Protein AF-A0A3B1IPW2-F1 (afdb_monomer_lite)

Foldseek 3Di:
DPPQFQPDPQSVVLVVCCVPPPFAEEEECLQCSVVVVVCVVCVVLPEAEDEPPDPCRLVVVLVCQQVLGEYEYEADALDDDPLCQCVLQVVWDDDPNFIWTDRPNDIGTGDPSYHYHYYHSDNDHDHDVVVVVSHPYGYPPQDLVSQLSVVLLVLCCQVPVPLSVVLVVLVVLLVVLVVLLVVLVVVLVVLVVVPPDDCVPPPVNVVSVVVSVVSNVVSVVVNVVSVVSNVVSVVVSVLLSVLSSLLSLLVLLQCLLCLLPVLSFAHPVLSSLLLSVLLVPFDDDPDSVVSSVRSSVSSVLSSLQQSLLFDPPSQQVLVLSVVSSVCSVVVVVVNDDLVVVVCLLPADPQPDDPDDDQCVPQDPPVNVNRDDRPVCNVCVPQVVVLVPDPCNLVDADPDPRNPDDDVSSPDDDDPSSNDRDDFDPPVLVVSDFLLAAEEEADDPPDDCVVVVQVVCVVVVLHDPLEAEDEDDPPCLVVLLVVLLVCQQVLGEYEYHPQVRVVVNQVVVVCCSVPVRDPVRGDRNYYYYDYDHDSVNSHRYGHPVVPPPQPDLLSQLVVVCCDPPNVPPVVLVPDPPNQQSVLVVLLVSADDPPVDDDDDDDDDDDDPLVVVLCCVLCVPCVVVDPDPVVSVVSSVLVPLSSDPCSSVDAFDAQFPPDPLHTRHRDDDVNVSSVSHDSHDQVRNNVDDNCVVVVVVVVSSSVSSVSSVSSDDVVSVPVDPPPPPCVVVVSVVVVD

Sequence (734 aa):
ADRWLPVDSFSTDNGLIVSNSRRWPLIIDPQGQANKWIKNMEKANKLSVIKLSNSNYVRTLENAIQFGTPVLLENVGEELDAVLEPVLLKQTFKQQGVEYMKLGENIIEYSKDFRFYMTTGLRNPHYLPEVAVKVCLLNFMITPLGLQDQLLGIVAAKEKPELEEKKNQLILESAANNKQLKEIEDKILEVLSSSQGNILEDETAIKVLSSSKVLSEEISEKQKVASLTEQEIDETRMGYRPVAEHSSILFFCISDLANIEPMYQYSLTWFINLYLQSIAQSPPSDHLPTRISSVLQHFTVSVYRNVCRSLFEKENKAAVLRCSMHRRHHAGKGQVNDLVWRFLLTGGVALENPHPNPAPEWLSDKAWAEGLFEHVQQSVSQWKEIYDSGRPHEEQFPGRWSSLVGMERMVNMGRTYIEPPTFDLTGSYRDSSCCSPLVFILSSGSDPTAGLLKFADDLGMGGGRTQTISLGQGQGPIAARMIETALRDGTWVVLQNCHLATSWMPTLEKICEETITPENTHPDFSYPSDRFPVRILAERSEDDERSRPKGLRANLRARTLSDPISDPAFCALASQREAWQKLCSELWLPPRPSFQERIFVFEGFFPQFGLFSHVGECNYGGRVTDDKDRRLRISLLSTFYCQELIQQHQYRVCEGGDTYYIPPHGPYVEYIRSLPITAEPGVYGLHSNADITKDNQETNQLLGWSIAHLTQADRGRGQVTSGKQGQVCSRFIG

Organism: Astyanax mexicanus (NCBI:txid7994)

Radius of gyration: 34.81 Å; chains: 1; bounding box: 84×67×124 Å

Secondary structure (DSSP, 8-state):
--SSS-SSHHHHHHHHHHHH-SSPEEEE-TTSHHHHHHHHHTGGGTPEEEETT-TTHHHHHHHHHHHT--EEEES--S---GGGHHHHTT-EEEETTEEEEEETTEEEE--TT--EEEEE--SS----HHHHHHSEEEE-PPPHHHHHHHHHHHHHHHH-HHHHHHHHHHHHHHHHHHHHHHHHHHHHHHHHHH--S-TTS-HHHHHHHHHHHHHHHHHHHHHHHHHHHHHHHHHHHHTTHHHHHHHHHHHHHHHGGGGT-TT----HHHHHHHHHHHHHHSPP-SSHHHHHHHHHHHHHHHHHHHHHTT-SSHHHHHHHHHHHHHHHHHHTTT-S-HHHHHHHHH----SS-SS--S-TTTS-HHHHHTS-HHHHHH-HHHHHHHHS-S-TTTSPPSGGGGG--BGGGTB-S-GGGTSPPPP-HHHHHHH--TTS-BB--PPTT---HHHHHHHHHHTT--GGGEEEEE--TT-HHHHHHHHHHHHHHT-EEEEE-GGG-TTTHHHHHHHHHHT--TTTS-TT---B-SS--TTTTTSB---GGGS--SSHHHHHHHHHTSTTTT-TTGGGS-SSHHHHHHHHHHTTSPP-TT---------S---HHHHHHIIIIIITGGG---HHHHHHHHHHHHHHSSHHHHHSTT-BSSTT-TTSB--SSS-HHHHHHHS-SSPPGGGGT--THHHHHHHHHHHHHHHHHHHHHS-HHHHHS----TTSSHHHHHHT--

pLDDT: mean 71.58, std 15.56, range [22.34, 92.81]

InterPro domains:
  IPR004273 Dynein heavy chain, D6 P-loop domain [PF03028] (434-538)
  IPR026983 Dynein heavy chain [PTHR22878] (5-583)
  IPR027417 P-loop containing nucleoside triphosphate hydrolase [G3DSA:3.40.50.300] (2-160)
  IPR027417 P-loop containing nucleoside triphosphate hydrolase [G3DSA:3.40.50.300] (422-541)
  IPR035706 Dynein heavy chain, ATP-binding dynein motor region [PF12781] (5-219)
  IPR041658 Dynein heavy chain, AAA lid domain [PF18198] (614-690)
  IPR042219 Dynein heavy chain, AAA lid domain superfamily [G3DSA:1.10.8.720] (610-687)

Structure (mmCIF, N/CA/C/O backbone):
data_AF-A0A3B1IPW2-F1
#
_entry.id   AF-A0A3B1IPW2-F1
#
loop_
_atom_site.group_PDB
_atom_site.id
_atom_site.type_symbol
_atom_site.label_atom_id
_atom_site.label_alt_id
_atom_site.label_comp_id
_atom_site.label_asym_id
_atom_site.label_entity_id
_atom_site.label_seq_id
_atom_site.pdbx_PDB_ins_code
_atom_site.Cartn_x
_atom_site.Cartn_y
_atom_site.Cartn_z
_atom_site.occupancy
_atom_site.B_iso_or_equiv
_atom_site.auth_seq_id
_atom_site.auth_comp_id
_atom_site.auth_asym_id
_atom_site.auth_atom_id
_atom_site.pdbx_PDB_model_num
ATOM 1 N N . ALA A 1 1 ? -16.990 -3.420 20.161 1.00 29.50 1 ALA A N 1
ATOM 2 C CA . ALA A 1 1 ? -16.738 -2.358 19.162 1.00 29.50 1 ALA A CA 1
ATOM 3 C C . ALA A 1 1 ? -15.513 -2.694 18.293 1.00 29.50 1 ALA A C 1
ATOM 5 O O . ALA A 1 1 ? -15.014 -1.841 17.567 1.00 29.50 1 ALA A O 1
ATOM 6 N N . ASP A 1 2 ? -15.084 -3.964 18.288 1.00 36.06 2 ASP A N 1
ATOM 7 C CA . ASP A 1 2 ? -13.674 -4.335 18.080 1.00 36.06 2 ASP A CA 1
ATOM 8 C C . ASP A 1 2 ? -13.400 -5.037 16.746 1.00 36.06 2 ASP A C 1
ATOM 10 O O . ASP A 1 2 ? -12.316 -5.551 16.520 1.00 36.06 2 ASP A O 1
ATOM 14 N N . ARG A 1 3 ? -14.376 -5.084 15.832 1.00 48.78 3 ARG A N 1
ATOM 15 C CA . ARG A 1 3 ? -14.253 -5.891 14.603 1.00 48.78 3 ARG A CA 1
ATOM 16 C C . ARG A 1 3 ? -13.397 -5.262 13.494 1.00 48.78 3 ARG A C 1
ATOM 18 O O . ARG A 1 3 ? -13.213 -5.906 12.468 1.00 48.78 3 ARG A O 1
ATOM 25 N N . TRP A 1 4 ? -12.912 -4.027 13.652 1.00 52.84 4 TRP A N 1
ATOM 26 C CA . TRP A 1 4 ? -12.312 -3.273 12.536 1.00 52.84 4 TRP A CA 1
ATOM 27 C C . TRP A 1 4 ? -10.979 -2.578 12.836 1.00 52.84 4 TRP A C 1
ATOM 29 O O . TRP A 1 4 ? -10.364 -2.073 11.900 1.00 52.84 4 TRP A O 1
ATOM 39 N N . LEU A 1 5 ? -10.528 -2.555 14.094 1.00 64.19 5 LEU A N 1
ATOM 40 C CA . LEU A 1 5 ? -9.156 -2.169 14.435 1.00 64.19 5 LEU A CA 1
ATOM 41 C C . LEU A 1 5 ? -8.313 -3.439 14.588 1.00 64.19 5 LEU A C 1
ATOM 43 O O . LEU A 1 5 ? -8.828 -4.434 15.104 1.00 64.19 5 LEU A O 1
ATOM 47 N N . PRO A 1 6 ? -7.043 -3.439 14.155 1.00 61.53 6 PRO A N 1
ATOM 48 C CA . PRO A 1 6 ? -6.152 -4.534 14.491 1.00 61.53 6 PRO A CA 1
ATOM 49 C C . PRO A 1 6 ? -5.961 -4.602 16.016 1.00 61.53 6 PRO A C 1
ATOM 51 O O . PRO A 1 6 ? -6.016 -3.592 16.715 1.00 61.53 6 PRO A O 1
ATOM 54 N N . VAL A 1 7 ? -5.786 -5.820 16.534 1.00 65.38 7 VAL A N 1
ATOM 55 C CA . VAL A 1 7 ? -5.728 -6.113 17.983 1.00 65.38 7 VAL A CA 1
ATOM 56 C C . VAL A 1 7 ? -4.356 -5.760 18.581 1.00 65.38 7 VAL A C 1
ATOM 58 O O . VAL A 1 7 ? -4.021 -6.158 19.693 1.00 65.38 7 VAL A O 1
ATOM 61 N N . ASP A 1 8 ? -3.515 -5.035 17.845 1.00 69.88 8 ASP A N 1
ATOM 62 C CA . ASP A 1 8 ? -2.208 -4.638 18.340 1.00 69.88 8 ASP A CA 1
ATOM 63 C C . ASP A 1 8 ? -2.336 -3.572 19.435 1.00 69.88 8 ASP A C 1
ATOM 65 O O . ASP A 1 8 ? -3.273 -2.764 19.466 1.00 69.88 8 ASP A O 1
ATOM 69 N N . SER A 1 9 ? -1.364 -3.561 20.349 1.00 74.00 9 SER A N 1
ATOM 70 C CA . SER A 1 9 ? -1.347 -2.619 21.470 1.00 74.00 9 SER A CA 1
ATOM 71 C C . SER A 1 9 ? -1.377 -1.168 20.989 1.00 74.00 9 SER A C 1
ATOM 73 O O . SER A 1 9 ? -2.071 -0.345 21.570 1.00 74.00 9 SER A O 1
ATOM 75 N N . PHE A 1 10 ? -0.693 -0.867 19.882 1.00 80.00 10 PHE A N 1
ATOM 76 C CA . PHE A 1 10 ? -0.613 0.482 19.330 1.00 80.00 10 PHE A CA 1
ATOM 77 C C . PHE A 1 10 ? -1.960 0.965 18.769 1.00 80.00 10 PHE A C 1
ATOM 79 O O . PHE A 1 10 ? -2.391 2.073 19.086 1.00 80.00 10 PHE A O 1
ATOM 86 N N . SER A 1 11 ? -2.676 0.137 18.002 1.00 79.38 11 SER A N 1
ATOM 87 C CA . SER A 1 11 ? -4.039 0.464 17.552 1.00 79.38 11 SER A CA 1
ATOM 88 C C . SER A 1 11 ? -5.039 0.561 18.705 1.00 79.38 11 SER A C 1
ATOM 90 O O . SER A 1 11 ? -5.924 1.420 18.676 1.00 79.38 11 SER A O 1
ATOM 92 N N . THR A 1 12 ? -4.885 -0.273 19.736 1.00 81.31 12 THR A N 1
ATOM 93 C CA . THR A 1 12 ? -5.729 -0.236 20.941 1.00 81.31 12 THR A CA 1
ATOM 94 C C . THR A 1 12 ? -5.516 1.062 21.723 1.00 81.31 12 THR A C 1
ATOM 96 O O . THR A 1 12 ? -6.486 1.743 22.063 1.00 81.31 12 THR A O 1
ATOM 99 N N . ASP A 1 13 ? -4.259 1.460 21.933 1.00 85.56 13 ASP A N 1
ATOM 100 C CA . ASP A 1 13 ? -3.891 2.727 22.571 1.00 85.56 13 ASP A CA 1
ATOM 101 C C . ASP A 1 13 ? -4.429 3.917 21.772 1.00 85.56 13 ASP A C 1
ATOM 103 O O . ASP A 1 13 ? -5.046 4.828 22.328 1.00 85.56 13 ASP A O 1
ATOM 107 N N . ASN A 1 14 ? -4.276 3.885 20.447 1.00 86.88 14 ASN A N 1
ATOM 108 C CA . ASN A 1 14 ? -4.822 4.905 19.563 1.00 86.88 14 ASN A CA 1
ATOM 109 C C . ASN A 1 14 ? -6.354 4.998 19.666 1.00 86.88 14 ASN A C 1
ATOM 111 O O . ASN A 1 14 ? -6.894 6.101 19.770 1.00 86.88 14 ASN A O 1
ATOM 115 N N . GLY A 1 15 ? -7.064 3.865 19.692 1.00 85.06 15 GLY A N 1
ATOM 116 C CA . GLY A 1 15 ? -8.517 3.822 19.888 1.00 85.06 15 GLY A CA 1
ATOM 117 C C . GLY A 1 15 ? -8.954 4.385 21.246 1.00 85.06 15 GLY A C 1
ATOM 118 O O . GLY A 1 15 ? -9.951 5.112 21.338 1.00 85.06 15 GLY A O 1
ATOM 119 N N . LEU A 1 16 ? -8.170 4.126 22.296 1.00 86.00 16 LEU A N 1
ATOM 120 C CA . LEU A 1 16 ? -8.394 4.673 23.632 1.00 86.00 16 LEU A CA 1
ATOM 121 C C . LEU A 1 16 ? -8.182 6.191 23.667 1.00 86.00 16 LEU A C 1
ATOM 123 O O . LEU A 1 16 ? -8.978 6.903 24.287 1.00 86.00 16 LEU A O 1
ATOM 127 N N . ILE A 1 17 ? -7.164 6.705 22.969 1.00 89.31 17 ILE A N 1
ATOM 128 C CA . ILE A 1 17 ? -6.940 8.150 22.860 1.00 89.31 17 ILE A CA 1
ATOM 129 C C . ILE A 1 17 ? -8.082 8.804 22.081 1.00 89.31 17 ILE A C 1
ATOM 131 O O . ILE A 1 17 ? -8.618 9.798 22.558 1.00 89.31 17 ILE A O 1
ATOM 135 N N . VAL A 1 18 ? -8.522 8.234 20.953 1.00 88.31 18 VAL A N 1
ATOM 136 C CA . VAL A 1 18 ? -9.668 8.757 20.179 1.00 88.31 18 VAL A CA 1
ATOM 137 C C . VAL A 1 18 ? -10.939 8.852 21.032 1.00 88.31 18 VAL A C 1
ATOM 139 O O . VAL A 1 18 ? -11.710 9.797 20.883 1.00 88.31 18 VAL A O 1
ATOM 142 N N . SER A 1 19 ? -11.152 7.896 21.939 1.00 84.88 19 SER A N 1
ATOM 143 C CA . SER A 1 19 ? -12.352 7.848 22.784 1.00 84.88 19 SER A CA 1
ATOM 144 C C . SER A 1 19 ? -12.306 8.822 23.967 1.00 84.88 19 SER A C 1
ATOM 146 O O . SER A 1 19 ? -13.344 9.337 24.376 1.00 84.88 19 SER A O 1
ATOM 148 N N . ASN A 1 20 ? -11.114 9.085 24.516 1.00 86.62 20 ASN A N 1
ATOM 149 C CA . ASN A 1 20 ? -10.938 9.850 25.756 1.00 86.62 20 ASN A CA 1
ATOM 150 C C . ASN A 1 20 ? -10.278 11.229 25.562 1.00 86.62 20 ASN A C 1
ATOM 152 O O . ASN A 1 20 ? -10.099 11.973 26.534 1.00 86.62 20 ASN A O 1
ATOM 156 N N . SER A 1 21 ? -9.875 11.601 24.343 1.00 86.50 21 SER A N 1
ATOM 157 C CA . SER A 1 21 ? -9.140 12.843 24.105 1.00 86.50 21 SER A CA 1
ATOM 158 C C . SER A 1 21 ? -10.008 14.084 24.327 1.00 86.50 21 SER A C 1
ATOM 160 O O . SER A 1 21 ? -11.105 14.235 23.793 1.00 86.50 21 SER A O 1
ATOM 162 N N . ARG A 1 22 ? -9.472 15.055 25.079 1.00 84.56 22 ARG A N 1
ATOM 163 C CA . ARG A 1 22 ? -10.125 16.365 25.267 1.00 84.56 22 ARG A CA 1
ATOM 164 C C . ARG A 1 22 ? -10.113 17.210 23.993 1.00 84.56 22 ARG A C 1
ATOM 166 O O . ARG A 1 22 ? -11.077 17.927 23.726 1.00 84.56 22 ARG A O 1
ATOM 173 N N . ARG A 1 23 ? -9.010 17.140 23.242 1.00 89.94 23 ARG A N 1
ATOM 174 C CA . ARG A 1 23 ? -8.834 17.767 21.923 1.00 89.94 23 ARG A CA 1
ATOM 175 C C . ARG A 1 23 ? -9.335 16.822 20.837 1.00 89.94 23 ARG A C 1
ATOM 177 O O . ARG A 1 23 ? -9.311 15.607 21.030 1.00 89.94 23 ARG A O 1
ATOM 184 N N . TRP A 1 24 ? -9.760 17.377 19.708 1.00 92.06 24 TRP A N 1
ATOM 185 C CA . TRP A 1 24 ? -10.218 16.572 18.580 1.00 92.06 24 TRP A CA 1
ATOM 186 C C . TRP A 1 24 ? -9.045 15.827 17.927 1.00 92.06 24 TRP A C 1
ATOM 188 O O . TRP A 1 24 ? -7.995 16.446 17.706 1.00 92.06 24 TRP A O 1
ATOM 198 N N . PRO A 1 25 ? -9.184 14.520 17.647 1.00 92.81 25 PRO A N 1
ATOM 199 C CA . PRO A 1 25 ? -8.123 13.733 17.041 1.00 92.81 25 PRO A CA 1
ATOM 200 C C . PRO A 1 25 ? -7.978 14.052 15.546 1.00 92.81 25 PRO A C 1
ATOM 202 O O . PRO A 1 25 ? -8.948 13.985 14.788 1.00 92.81 25 PRO A O 1
ATOM 205 N N . LEU A 1 26 ? -6.751 14.374 15.129 1.00 92.00 26 LEU A N 1
ATOM 206 C CA . LEU A 1 26 ? -6.331 14.407 13.730 1.00 92.00 26 LEU A CA 1
ATOM 207 C C . LEU A 1 26 ? -5.529 13.139 13.447 1.00 92.00 26 LEU A C 1
ATOM 209 O O . LEU A 1 26 ? -4.415 12.968 13.943 1.00 92.00 26 LEU A O 1
ATOM 213 N N . ILE A 1 27 ? -6.133 12.245 12.674 1.00 91.94 27 ILE A N 1
ATOM 214 C CA . ILE A 1 27 ? -5.649 10.892 12.444 1.00 91.94 27 ILE A CA 1
ATOM 215 C C . ILE A 1 27 ? -4.881 10.829 11.124 1.00 91.94 27 ILE A C 1
ATOM 217 O O . ILE A 1 27 ? -5.433 11.090 10.055 1.00 91.94 27 ILE A O 1
ATOM 221 N N . ILE A 1 28 ? -3.609 10.452 11.208 1.00 90.00 28 ILE A N 1
ATOM 222 C CA . ILE A 1 28 ? -2.740 10.186 10.063 1.00 90.00 28 ILE A CA 1
ATOM 223 C C . ILE A 1 28 ? -2.956 8.733 9.641 1.00 90.00 28 ILE A C 1
ATOM 225 O O . ILE A 1 28 ? -2.460 7.818 10.296 1.00 90.00 28 ILE A O 1
ATOM 229 N N . ASP A 1 29 ? -3.727 8.528 8.574 1.00 85.81 29 ASP A N 1
ATOM 230 C CA . ASP A 1 29 ? -4.171 7.214 8.099 1.00 85.81 29 ASP A CA 1
ATOM 231 C C . ASP A 1 29 ? -4.036 7.114 6.567 1.00 85.81 29 ASP A C 1
ATOM 233 O O . ASP A 1 29 ? -5.007 7.293 5.821 1.00 85.81 29 ASP A O 1
ATOM 237 N N . PRO A 1 30 ? -2.822 6.823 6.065 1.00 78.44 30 PRO A N 1
ATOM 238 C CA . PRO A 1 30 ? -2.589 6.702 4.631 1.00 78.44 30 PRO A CA 1
ATOM 239 C C . PRO A 1 30 ? -3.281 5.478 4.009 1.00 78.44 30 PRO A C 1
ATOM 241 O O . PRO A 1 30 ? -3.506 5.460 2.801 1.00 78.44 30 PRO A O 1
ATOM 244 N N . GLN A 1 31 ? -3.634 4.458 4.802 1.00 75.62 31 GLN A N 1
ATOM 245 C CA . GLN A 1 31 ? -4.284 3.229 4.329 1.00 75.62 31 GLN A CA 1
ATOM 246 C C . GLN A 1 31 ? -5.821 3.260 4.423 1.00 75.62 31 GLN A C 1
ATOM 248 O O . GLN A 1 31 ? -6.478 2.366 3.886 1.00 75.62 31 GLN A O 1
ATOM 253 N N . GLY A 1 32 ? -6.405 4.265 5.079 1.00 77.81 32 GLY A N 1
ATOM 254 C CA . GLY A 1 32 ? -7.853 4.417 5.240 1.00 77.81 32 GLY A CA 1
ATOM 255 C C . GLY A 1 32 ? -8.493 3.431 6.229 1.00 77.81 32 GLY A C 1
ATOM 256 O O . GLY A 1 32 ? -9.708 3.218 6.169 1.00 77.81 32 GLY A O 1
ATOM 257 N N . GLN A 1 33 ? -7.713 2.788 7.106 1.00 79.88 33 GLN A N 1
ATOM 258 C CA . GLN A 1 33 ? -8.245 1.849 8.100 1.00 79.88 33 GLN A CA 1
ATOM 259 C C . GLN A 1 33 ? -9.041 2.562 9.197 1.00 79.88 33 GLN A C 1
ATOM 261 O O . GLN A 1 33 ? -10.174 2.175 9.491 1.00 79.88 33 GLN A O 1
ATOM 266 N N . ALA A 1 34 ? -8.475 3.622 9.775 1.00 82.81 34 ALA A N 1
ATOM 267 C CA . ALA A 1 34 ? -9.118 4.408 10.820 1.00 82.81 34 ALA A CA 1
ATOM 268 C C . ALA A 1 34 ? -10.379 5.096 10.287 1.00 82.81 34 ALA A C 1
ATOM 270 O O . ALA A 1 34 ? -11.398 5.144 10.973 1.00 82.81 34 ALA A O 1
ATOM 271 N N . ASN A 1 35 ? -10.346 5.553 9.033 1.00 83.88 35 ASN A N 1
ATOM 272 C CA . ASN A 1 35 ? -11.519 6.109 8.363 1.00 83.88 35 ASN A CA 1
ATOM 273 C C . ASN A 1 35 ? -12.682 5.094 8.300 1.00 83.88 35 ASN A C 1
ATOM 275 O O . ASN A 1 35 ? -13.799 5.400 8.724 1.00 83.88 35 ASN A O 1
ATOM 279 N N . LYS A 1 36 ? -12.412 3.858 7.850 1.00 82.25 36 LYS A N 1
ATOM 280 C CA . LYS A 1 36 ? -13.408 2.769 7.825 1.00 82.25 36 LYS A CA 1
ATOM 281 C C . LYS A 1 36 ? -13.903 2.414 9.227 1.00 82.25 36 LYS A C 1
ATOM 283 O O . LYS A 1 36 ? -15.100 2.204 9.421 1.00 82.25 36 LYS A O 1
ATOM 288 N N . TRP A 1 37 ? -12.999 2.371 10.203 1.00 85.19 37 TRP A N 1
ATOM 289 C CA . TRP A 1 37 ? -13.345 2.091 11.593 1.00 85.19 37 TRP A CA 1
ATOM 290 C C . TRP A 1 37 ? -14.303 3.142 12.171 1.00 85.19 37 TRP A C 1
ATOM 292 O O . TRP A 1 37 ? -15.356 2.765 12.684 1.00 85.19 37 TRP A O 1
ATOM 302 N N . ILE A 1 38 ? -14.013 4.439 12.013 1.00 86.50 38 ILE A N 1
ATOM 303 C CA . ILE A 1 38 ? -14.865 5.531 12.518 1.00 86.50 38 ILE A CA 1
ATOM 304 C C . ILE A 1 38 ? -16.246 5.501 11.857 1.00 86.50 38 ILE A C 1
ATOM 306 O O . ILE A 1 38 ? -17.258 5.596 12.552 1.00 86.50 38 ILE A O 1
ATOM 310 N N . LYS A 1 39 ? -16.308 5.299 10.533 1.00 85.50 39 LYS A N 1
ATOM 311 C CA . LYS A 1 39 ? -17.579 5.164 9.797 1.00 85.50 39 LYS A CA 1
ATOM 312 C C . LYS A 1 39 ? -18.447 4.027 10.331 1.00 85.50 39 LYS A C 1
ATOM 314 O O . LYS A 1 39 ? -19.656 4.192 10.463 1.00 85.50 39 LYS A O 1
ATOM 319 N N . ASN A 1 40 ? -17.840 2.888 10.657 1.00 84.06 40 ASN A N 1
ATOM 320 C CA . ASN A 1 40 ? -18.560 1.734 11.191 1.00 84.06 40 ASN A CA 1
ATOM 321 C C . ASN A 1 40 ? -18.952 1.912 12.663 1.00 84.06 40 ASN A C 1
ATOM 323 O O . ASN A 1 40 ? -20.048 1.509 13.048 1.00 84.06 40 ASN A O 1
ATOM 327 N N . MET A 1 41 ? -18.082 2.521 13.472 1.00 83.75 41 MET A N 1
ATOM 328 C CA . MET A 1 41 ? -18.330 2.790 14.889 1.00 83.75 41 MET A CA 1
ATOM 329 C C . MET A 1 41 ? -19.501 3.762 15.080 1.00 83.75 41 MET A C 1
ATOM 331 O O . MET A 1 41 ? -20.401 3.496 15.870 1.00 83.75 41 MET A O 1
ATOM 335 N N . GLU A 1 42 ? -19.523 4.852 14.313 1.00 85.50 42 GLU A N 1
ATOM 336 C CA . GLU A 1 42 ? -20.522 5.924 14.422 1.00 85.50 42 GLU A CA 1
ATOM 337 C C . GLU A 1 42 ? -21.723 5.721 13.470 1.00 85.50 42 GLU A C 1
ATOM 339 O O . GLU A 1 42 ? -22.559 6.612 13.302 1.00 85.50 42 GLU A O 1
ATOM 344 N N . LYS A 1 43 ? -21.862 4.530 12.860 1.00 81.81 43 LYS A N 1
ATOM 345 C CA . LYS A 1 43 ? -22.958 4.209 11.924 1.00 81.81 43 LYS A CA 1
ATOM 346 C C . LYS A 1 43 ? -24.338 4.357 12.573 1.00 81.81 43 LYS A C 1
ATOM 348 O O . LYS A 1 43 ? -25.265 4.854 11.938 1.00 81.81 43 LYS A O 1
ATOM 353 N N . ALA A 1 44 ? -24.470 3.969 13.844 1.00 84.44 44 ALA A N 1
ATOM 354 C CA . ALA A 1 44 ? -25.712 4.113 14.610 1.00 84.44 44 ALA A CA 1
ATOM 355 C C . ALA A 1 44 ? -26.067 5.584 14.902 1.00 84.44 44 ALA A C 1
ATOM 357 O O . ALA A 1 44 ? -27.245 5.931 14.962 1.00 84.44 44 ALA A O 1
ATOM 358 N N . ASN A 1 45 ? -25.056 6.452 15.006 1.00 84.25 45 ASN A N 1
ATOM 359 C CA . ASN A 1 45 ? -25.195 7.867 15.353 1.00 84.25 45 ASN A CA 1
ATOM 360 C C . ASN A 1 45 ? -25.333 8.783 14.122 1.00 84.25 45 ASN A C 1
ATOM 362 O O . ASN A 1 45 ? -25.337 10.002 14.265 1.00 84.25 45 ASN A O 1
ATOM 366 N N . LYS A 1 46 ? -25.476 8.212 12.914 1.00 85.44 46 LYS A N 1
ATOM 367 C CA . LYS A 1 46 ? -25.630 8.933 11.634 1.00 85.44 46 LYS A CA 1
ATOM 368 C C . LYS A 1 46 ? -24.482 9.913 11.339 1.00 85.44 46 LYS A C 1
ATOM 370 O O . LYS A 1 46 ? -24.710 11.094 11.092 1.00 85.44 46 LYS A O 1
ATOM 375 N N . LEU A 1 47 ? -23.250 9.404 11.323 1.00 87.94 47 LEU A N 1
ATOM 376 C CA . LEU A 1 47 ? -22.044 10.166 10.977 1.00 87.94 47 LEU A CA 1
ATOM 377 C C . LEU A 1 47 ? -22.190 10.978 9.676 1.00 87.94 47 LEU A C 1
ATOM 379 O O . LEU A 1 47 ? -22.471 10.426 8.612 1.00 87.94 47 LEU A O 1
ATOM 383 N N . SER A 1 48 ? -21.914 12.280 9.756 1.00 87.12 48 SER A N 1
ATOM 384 C CA . SER A 1 48 ? -21.832 13.170 8.594 1.00 87.12 48 SER A CA 1
ATOM 385 C C . SER A 1 48 ? -20.394 13.246 8.075 1.00 87.12 48 SER A C 1
ATOM 387 O O . SER A 1 48 ? -19.488 13.672 8.790 1.00 87.12 48 SER A O 1
ATOM 389 N N . VAL A 1 49 ? -20.170 12.838 6.825 1.00 86.38 49 VAL A N 1
ATOM 390 C CA . VAL A 1 49 ? -18.844 12.866 6.184 1.00 86.38 49 VAL A CA 1
ATOM 391 C C . VAL A 1 49 ? -18.689 14.158 5.383 1.00 86.38 49 VAL A C 1
ATOM 393 O O . VAL A 1 49 ? -19.523 14.471 4.532 1.00 86.38 49 VAL A O 1
ATOM 396 N N . ILE A 1 50 ? -17.623 14.913 5.648 1.00 87.62 50 ILE A N 1
ATOM 397 C CA . ILE A 1 50 ? -17.320 16.183 4.983 1.00 87.62 50 ILE A CA 1
ATOM 398 C C . ILE A 1 50 ? -15.897 16.182 4.406 1.00 87.62 50 ILE A C 1
ATOM 400 O O . ILE A 1 50 ? -14.990 15.543 4.930 1.00 87.62 50 ILE A O 1
ATOM 404 N N . LYS A 1 51 ? -15.697 16.935 3.321 1.00 83.88 51 LYS A N 1
ATOM 405 C CA . LYS A 1 51 ? -14.403 17.177 2.661 1.00 83.88 51 LYS A CA 1
ATOM 406 C C . LYS A 1 51 ? -14.239 18.690 2.490 1.00 83.88 51 LYS A C 1
ATOM 408 O O . LYS A 1 51 ? -15.221 19.357 2.160 1.00 83.88 51 LYS A O 1
ATOM 413 N N . LEU A 1 52 ? -13.023 19.222 2.656 1.00 78.25 52 LEU A N 1
ATOM 414 C CA . LEU A 1 52 ? -12.741 20.665 2.497 1.00 78.25 52 LEU A CA 1
ATOM 415 C C . LEU A 1 52 ? -13.058 21.183 1.082 1.00 78.25 52 LEU A C 1
ATOM 417 O O . LEU A 1 52 ? -13.363 22.355 0.899 1.00 78.25 52 LEU A O 1
ATOM 421 N N . SER A 1 53 ? -13.051 20.304 0.076 1.00 75.12 53 SER A N 1
ATOM 422 C CA . SER A 1 53 ? -13.381 20.651 -1.312 1.00 75.12 53 SER A CA 1
ATOM 423 C C . SER A 1 53 ? -14.869 20.953 -1.548 1.00 75.12 53 SER A C 1
ATOM 425 O O . SER A 1 53 ? -15.220 21.521 -2.580 1.00 75.12 53 SER A O 1
ATOM 427 N N . ASN A 1 54 ? -15.767 20.547 -0.644 1.00 79.25 54 ASN A N 1
ATOM 428 C CA . ASN A 1 54 ? -17.210 20.696 -0.844 1.00 79.25 54 ASN A CA 1
ATOM 429 C C . ASN A 1 54 ? -17.682 22.076 -0.370 1.00 79.25 54 ASN A C 1
ATOM 431 O O . ASN A 1 54 ? -17.725 22.304 0.827 1.00 79.25 54 ASN A O 1
ATOM 435 N N . SER A 1 55 ? -18.192 22.947 -1.245 1.00 76.56 55 SER A N 1
ATOM 436 C CA . SER A 1 55 ? -18.662 24.301 -0.869 1.00 76.56 55 SER A CA 1
ATOM 437 C C . SER A 1 55 ? -19.710 24.355 0.261 1.00 76.56 55 SER A C 1
ATOM 439 O O . SER A 1 55 ? -19.867 25.382 0.912 1.00 76.56 55 SER A O 1
ATOM 441 N N . ASN A 1 56 ? -20.437 23.260 0.505 1.00 84.12 56 ASN A N 1
ATOM 442 C CA . ASN A 1 56 ? -21.496 23.167 1.515 1.00 84.12 56 ASN A CA 1
ATOM 443 C C . ASN A 1 56 ? -21.030 22.578 2.863 1.00 84.12 56 ASN A C 1
ATOM 445 O O . ASN A 1 56 ? -21.871 22.296 3.723 1.00 84.12 56 ASN A O 1
ATOM 449 N N . TYR A 1 57 ? -19.724 22.359 3.070 1.00 86.06 57 TYR A N 1
ATOM 450 C CA . TYR A 1 57 ? -19.241 21.709 4.294 1.00 86.06 57 TYR A CA 1
ATOM 451 C C . TYR A 1 57 ? -19.541 22.539 5.553 1.00 86.06 57 TYR A C 1
ATOM 453 O O . TYR A 1 57 ? -19.942 21.961 6.559 1.00 86.06 57 TYR A O 1
ATOM 461 N N . VAL A 1 58 ? -19.449 23.875 5.481 1.00 87.31 58 VAL A N 1
ATOM 462 C CA . VAL A 1 58 ? -19.736 24.773 6.618 1.00 87.31 58 VAL A CA 1
ATOM 463 C C . VAL A 1 58 ? -21.179 24.611 7.095 1.00 87.31 58 VAL A C 1
ATOM 465 O O . VAL A 1 58 ? -21.405 24.375 8.273 1.00 87.31 58 VAL A O 1
ATOM 468 N N . ARG A 1 59 ? -22.156 24.612 6.178 1.00 88.00 59 ARG A N 1
ATOM 469 C CA . ARG A 1 59 ? -23.578 24.403 6.519 1.00 88.00 59 ARG A CA 1
ATOM 470 C C . ARG A 1 59 ? -23.844 23.029 7.129 1.00 88.00 59 ARG A C 1
ATOM 472 O O . ARG A 1 59 ? -24.670 22.879 8.022 1.00 88.00 59 ARG A O 1
ATOM 479 N N . THR A 1 60 ? -23.156 22.007 6.624 1.00 87.62 60 THR A N 1
ATOM 480 C CA . THR A 1 60 ? -23.281 20.641 7.154 1.00 87.62 60 THR A CA 1
ATOM 481 C C . THR A 1 60 ? -22.720 20.567 8.574 1.00 87.62 60 THR A C 1
ATOM 483 O O . THR A 1 60 ? -23.320 19.934 9.438 1.00 87.62 60 THR A O 1
ATOM 486 N N . LEU A 1 61 ? -21.611 21.267 8.826 1.00 89.06 61 LEU A N 1
ATOM 487 C CA . LEU A 1 61 ? -20.997 21.385 10.143 1.00 89.06 61 LEU A CA 1
ATOM 488 C C . LEU A 1 61 ? -21.881 22.174 11.122 1.00 89.06 61 LEU A C 1
ATOM 490 O O . LEU A 1 61 ? -22.051 21.729 12.250 1.00 89.06 61 LEU A O 1
ATOM 494 N N . GLU A 1 62 ? -22.493 23.281 10.693 1.00 89.44 62 GLU A N 1
ATOM 495 C CA . GLU A 1 62 ? -23.451 24.058 11.500 1.00 89.44 62 GLU A CA 1
ATOM 496 C C . GLU A 1 62 ? -24.615 23.184 11.983 1.00 89.44 62 GLU A C 1
ATOM 498 O O . GLU A 1 62 ? -24.880 23.106 13.183 1.00 89.44 62 GLU A O 1
ATOM 503 N N . ASN A 1 63 ? -25.256 22.459 11.060 1.00 89.62 63 ASN A N 1
ATOM 504 C CA . ASN A 1 63 ? -26.348 21.544 11.394 1.00 89.62 63 ASN A CA 1
ATOM 505 C C . ASN A 1 63 ? -25.880 20.437 12.348 1.00 89.62 63 ASN A C 1
ATOM 507 O O . ASN A 1 63 ? -26.573 20.099 13.304 1.00 89.62 63 ASN A O 1
ATOM 511 N N . ALA A 1 64 ? -24.696 19.872 12.112 1.00 90.38 64 ALA A N 1
ATOM 512 C CA . ALA A 1 64 ? -24.178 18.802 12.948 1.00 90.38 64 ALA A CA 1
ATOM 513 C C . ALA A 1 64 ? -23.868 19.267 14.381 1.00 90.38 64 ALA A C 1
ATOM 515 O O . ALA A 1 64 ? -24.163 18.533 15.323 1.00 90.38 64 ALA A O 1
ATOM 516 N N . ILE A 1 65 ? -23.346 20.487 14.558 1.00 90.25 65 ILE A N 1
ATOM 517 C CA . ILE A 1 65 ? -23.109 21.088 15.881 1.00 90.25 65 ILE A CA 1
ATOM 518 C C . ILE A 1 65 ? -24.440 21.325 16.609 1.00 90.25 65 ILE A C 1
ATOM 520 O O . ILE A 1 65 ? -24.553 20.985 17.788 1.00 90.25 65 ILE A O 1
ATOM 524 N N . GLN A 1 66 ? -25.453 21.832 15.898 1.00 89.25 66 GLN A N 1
ATOM 525 C CA . GLN A 1 66 ? -26.778 22.098 16.460 1.00 89.25 66 GLN A CA 1
ATOM 526 C C . GLN A 1 66 ? -27.491 20.814 16.910 1.00 89.25 66 GLN A C 1
ATOM 528 O O . GLN A 1 66 ? -28.055 20.765 17.999 1.00 89.25 66 GLN A O 1
ATOM 533 N N . PHE A 1 67 ? -27.451 19.756 16.093 1.00 88.50 67 PHE A N 1
ATOM 534 C CA . PHE A 1 67 ? -28.135 18.490 16.384 1.00 88.50 67 PHE A CA 1
ATOM 535 C C . PHE A 1 67 ? -27.268 17.469 17.139 1.00 88.50 67 PHE A C 1
ATOM 537 O O . PHE A 1 67 ? -27.744 16.376 17.436 1.00 88.50 67 PHE A O 1
ATOM 544 N N . GLY A 1 68 ? -26.002 17.782 17.434 1.00 88.25 68 GLY A N 1
ATOM 545 C CA . GLY A 1 68 ? -25.071 16.859 18.096 1.00 88.25 68 GLY A CA 1
ATOM 546 C C . GLY A 1 68 ? -24.672 15.649 17.245 1.00 88.25 68 GLY A C 1
ATOM 547 O O . GLY A 1 68 ? -24.299 14.612 17.781 1.00 88.25 68 GLY A O 1
ATOM 548 N N . THR A 1 69 ? -24.763 15.750 15.918 1.00 91.00 69 THR A N 1
ATOM 549 C CA . THR A 1 69 ? -24.399 14.652 15.010 1.00 91.00 69 THR A CA 1
ATOM 550 C C . THR A 1 69 ? -22.875 14.576 14.861 1.00 91.00 69 THR A C 1
ATOM 552 O O . THR A 1 69 ? -22.245 15.613 14.644 1.00 91.00 69 THR A O 1
ATOM 555 N N . PRO A 1 70 ? -22.245 13.390 14.949 1.00 91.81 70 PRO A N 1
ATOM 556 C CA . PRO A 1 70 ? -20.805 13.269 14.767 1.00 91.81 70 PRO A CA 1
ATOM 557 C C . PRO A 1 70 ? -20.401 13.602 13.325 1.00 91.81 70 PRO A C 1
ATOM 559 O O . PRO A 1 70 ? -21.110 13.274 12.368 1.00 91.81 70 PRO A O 1
ATOM 562 N N . VAL A 1 71 ? -19.237 14.231 13.163 1.00 92.75 71 VAL A N 1
ATOM 563 C CA . VAL A 1 71 ? -18.702 14.659 11.863 1.00 92.75 71 VAL A CA 1
ATOM 564 C C . VAL A 1 71 ? -17.309 14.085 11.633 1.00 92.75 71 VAL A C 1
ATOM 566 O O . VAL A 1 71 ? -16.449 14.162 12.510 1.00 92.75 71 VAL A O 1
ATOM 569 N N . LEU A 1 72 ? -17.074 13.555 10.430 1.00 91.88 72 LEU A N 1
ATOM 570 C CA . LEU A 1 72 ? -15.768 13.104 9.951 1.00 91.88 72 LEU A CA 1
ATOM 571 C C . LEU A 1 72 ? -15.293 13.999 8.804 1.00 91.88 72 LEU A C 1
ATOM 573 O O . LEU A 1 72 ? -15.899 14.010 7.734 1.00 91.88 72 LEU A O 1
ATOM 577 N N . LEU A 1 73 ? -14.190 14.713 9.021 1.00 90.50 73 LEU A N 1
ATOM 578 C CA . LEU A 1 73 ? -13.484 15.475 7.997 1.00 90.50 73 LEU A CA 1
ATOM 579 C C . LEU A 1 73 ? -12.422 14.599 7.322 1.00 90.50 73 LEU A C 1
ATOM 581 O O . LEU A 1 73 ? -11.467 14.151 7.962 1.00 90.50 73 LEU A O 1
ATOM 585 N N . GLU A 1 74 ? -12.591 14.351 6.027 1.00 87.88 74 GLU A N 1
ATOM 586 C CA . GLU A 1 74 ? -11.693 13.514 5.231 1.00 87.88 74 GLU A CA 1
ATOM 587 C C . GLU A 1 74 ? -10.662 14.323 4.446 1.00 87.88 74 GLU A C 1
ATOM 589 O O . GLU A 1 74 ? -10.942 15.422 3.965 1.00 87.88 74 GLU A O 1
ATOM 594 N N . ASN A 1 75 ? -9.491 13.708 4.254 1.00 81.00 75 ASN A N 1
ATOM 595 C CA . ASN A 1 75 ? -8.398 14.201 3.416 1.00 81.00 75 ASN A CA 1
ATOM 596 C C . ASN A 1 75 ? -7.947 15.619 3.792 1.00 81.00 75 ASN A C 1
ATOM 598 O O . ASN A 1 75 ? -7.760 16.480 2.934 1.00 81.00 75 ASN A O 1
ATOM 602 N N . VAL A 1 76 ? -7.747 15.845 5.091 1.00 85.69 76 VAL A N 1
ATOM 603 C CA . VAL A 1 76 ? -7.149 17.084 5.594 1.00 85.69 76 VAL A CA 1
ATOM 604 C C . VAL A 1 76 ? -5.723 17.213 5.053 1.00 85.69 76 VAL A C 1
ATOM 606 O 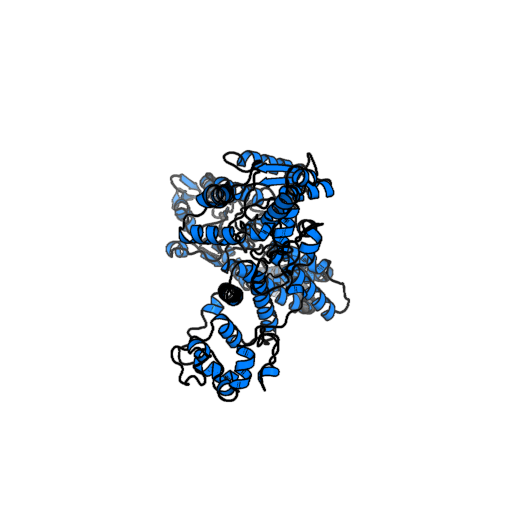O . VAL A 1 76 ? -4.910 16.296 5.210 1.00 85.69 76 VAL A O 1
ATOM 609 N N . GLY A 1 77 ? -5.438 18.339 4.396 1.00 83.38 77 GLY A N 1
ATOM 610 C CA . GLY A 1 77 ? -4.106 18.683 3.898 1.00 83.38 77 GLY A CA 1
ATOM 611 C C . GLY A 1 77 ? -3.156 19.111 5.019 1.00 83.38 77 GLY A C 1
ATOM 612 O O . GLY A 1 77 ? -3.363 18.775 6.184 1.00 83.38 77 GLY A O 1
ATOM 613 N N . GLU A 1 78 ? -2.107 19.856 4.671 1.00 82.56 78 GLU A N 1
ATOM 614 C CA . GLU A 1 78 ? -1.191 20.461 5.656 1.00 82.56 78 GLU A CA 1
ATOM 615 C C . GLU A 1 78 ? -1.771 21.739 6.282 1.00 82.56 78 GLU A C 1
ATOM 617 O O . GLU A 1 78 ? -1.427 22.100 7.409 1.00 82.56 78 GLU A O 1
ATOM 622 N N . GLU A 1 79 ? -2.712 22.377 5.583 1.00 81.69 79 GLU A N 1
ATOM 623 C CA . GLU A 1 79 ? -3.413 23.580 6.023 1.00 81.69 79 GLU A CA 1
ATOM 624 C C . GLU A 1 79 ? -4.849 23.256 6.461 1.00 81.69 79 GLU A C 1
ATOM 626 O O . GLU A 1 79 ? -5.550 22.443 5.850 1.00 81.69 79 GLU A O 1
ATOM 631 N N . LEU A 1 80 ? -5.288 23.916 7.534 1.00 83.31 80 LEU A N 1
ATOM 632 C CA . LEU A 1 80 ? -6.655 23.873 8.049 1.00 83.31 80 LEU A CA 1
ATOM 633 C C . LEU A 1 80 ? -7.309 25.237 7.840 1.00 83.31 80 LEU A C 1
ATOM 635 O O . LEU A 1 80 ? -6.679 26.267 8.071 1.00 83.31 80 LEU A O 1
ATOM 639 N N . ASP A 1 81 ? -8.583 25.239 7.454 1.00 83.56 81 ASP A N 1
ATOM 640 C CA . ASP A 1 81 ? -9.344 26.478 7.306 1.00 83.56 81 ASP A CA 1
ATOM 641 C C . ASP A 1 81 ? -9.554 27.160 8.671 1.00 83.56 81 ASP A C 1
ATOM 643 O O . ASP A 1 81 ? -9.970 26.520 9.644 1.00 83.56 81 ASP A O 1
ATOM 647 N N . ALA A 1 82 ? -9.311 28.471 8.730 1.00 84.25 82 ALA A N 1
ATOM 648 C CA . ALA A 1 82 ? -9.531 29.310 9.905 1.00 84.25 82 ALA A CA 1
ATOM 649 C C . ALA A 1 82 ? -10.987 29.268 10.404 1.00 84.25 82 ALA A C 1
ATOM 651 O O . ALA A 1 82 ? -11.231 29.422 11.600 1.00 84.25 82 ALA A O 1
ATOM 652 N N . VAL A 1 83 ? -11.964 28.978 9.534 1.00 86.38 83 VAL A N 1
ATOM 653 C CA . VAL A 1 83 ? -13.378 28.814 9.931 1.00 86.38 83 VAL A CA 1
ATOM 654 C C . VAL A 1 83 ? -13.566 27.696 10.969 1.00 86.38 83 VAL A C 1
ATOM 656 O O . VAL A 1 83 ? -14.499 27.750 11.768 1.00 86.38 83 VAL A O 1
ATOM 659 N N . LEU A 1 84 ? -12.678 26.695 11.004 1.00 87.50 84 LEU A N 1
ATOM 660 C CA . LEU A 1 84 ? -12.742 25.584 11.961 1.00 87.50 84 LEU A CA 1
ATOM 661 C C . LEU A 1 84 ? -12.168 25.938 13.340 1.00 87.50 84 LEU A C 1
ATOM 663 O O . LEU A 1 84 ? -12.367 25.187 14.294 1.00 87.50 84 LEU A O 1
ATOM 667 N N . GLU A 1 85 ? -11.470 27.064 13.479 1.00 87.25 85 GLU A N 1
ATOM 668 C CA . GLU A 1 85 ? -10.763 27.432 14.707 1.00 87.25 85 GLU A CA 1
ATOM 669 C C . GLU A 1 85 ? -11.653 27.478 15.967 1.00 87.25 85 GLU A C 1
ATOM 671 O O . GLU A 1 85 ? -11.253 26.888 16.980 1.00 87.25 85 GLU A O 1
ATOM 676 N N . PRO A 1 86 ? -12.879 28.045 15.934 1.00 87.62 86 PRO A N 1
ATOM 677 C CA . PRO A 1 86 ? -13.785 28.022 17.084 1.00 87.62 86 PRO A CA 1
ATOM 678 C C . PRO A 1 86 ? -14.174 26.601 17.515 1.00 87.62 86 PRO A C 1
ATOM 680 O O . PRO A 1 86 ? -14.298 26.327 18.711 1.00 87.62 86 PRO A O 1
ATOM 683 N N . VAL A 1 87 ? -14.310 25.677 16.556 1.00 89.25 87 VAL A N 1
ATOM 684 C CA . VAL A 1 87 ? -14.650 24.264 16.802 1.00 89.25 87 VAL A CA 1
ATOM 685 C C . VAL A 1 87 ? -13.454 23.516 17.382 1.00 89.25 87 VAL A C 1
ATOM 687 O O . VAL A 1 87 ? -13.599 22.759 18.346 1.00 89.25 87 VAL A O 1
ATOM 690 N N . LEU A 1 88 ? -12.260 23.750 16.825 1.00 88.88 88 LEU A N 1
ATOM 691 C CA . LEU A 1 88 ? -11.019 23.109 17.260 1.00 88.88 88 LEU A CA 1
ATOM 692 C C . LEU A 1 88 ? -10.656 23.485 18.698 1.00 88.88 88 LEU A C 1
ATOM 694 O O . LEU A 1 88 ? -10.308 22.617 19.498 1.00 88.88 88 LEU A O 1
ATOM 698 N N . LEU A 1 89 ? -10.794 24.768 19.034 1.00 87.88 89 LEU A N 1
ATOM 699 C CA . LEU A 1 89 ? -10.521 25.302 20.367 1.00 87.88 89 LEU A CA 1
ATOM 700 C C . LEU A 1 89 ? -11.704 25.163 21.339 1.00 87.88 89 LEU A C 1
ATOM 702 O O . LEU A 1 89 ? -11.549 25.486 22.515 1.00 87.88 89 LEU A O 1
ATOM 706 N N . LYS A 1 90 ? -12.867 24.682 20.873 1.00 87.00 90 LYS A N 1
ATOM 707 C CA . LYS A 1 90 ? -14.115 24.586 21.651 1.00 87.00 90 LYS A CA 1
ATOM 708 C C . LYS A 1 90 ? -14.490 25.925 22.304 1.00 87.00 90 LYS A C 1
ATOM 710 O O . LYS A 1 90 ? -14.803 25.989 23.492 1.00 87.00 90 LYS A O 1
ATOM 715 N N . GLN A 1 91 ? -14.445 27.007 21.525 1.00 86.69 91 GLN A N 1
ATOM 716 C CA . GLN A 1 91 ? -14.799 28.356 21.974 1.00 86.69 91 GLN A CA 1
ATOM 717 C C . GLN A 1 91 ? -16.323 28.497 22.120 1.00 86.69 91 GLN A C 1
ATOM 719 O O . GLN A 1 91 ? -17.008 29.028 21.247 1.00 86.69 91 GLN A O 1
ATOM 724 N N . THR A 1 92 ? -16.861 27.997 23.232 1.00 88.69 92 THR A N 1
ATOM 725 C CA . THR A 1 92 ? -18.284 28.102 23.580 1.00 88.69 92 THR A CA 1
ATOM 726 C C . THR A 1 92 ? -18.529 29.220 24.589 1.00 88.69 92 THR A C 1
ATOM 728 O O . THR A 1 92 ? -17.764 29.374 25.544 1.00 88.69 92 THR A O 1
ATOM 731 N N . PHE A 1 93 ? -19.631 29.949 24.443 1.00 90.44 93 PHE A N 1
ATOM 732 C CA . PHE A 1 93 ? -20.107 30.940 25.408 1.00 90.44 93 PHE A CA 1
ATOM 733 C C . PHE A 1 93 ? -21.544 30.624 25.834 1.00 90.44 93 PHE A C 1
ATOM 735 O O . PHE A 1 93 ? -22.308 30.025 25.085 1.00 90.44 93 PHE A O 1
ATOM 742 N N . LYS A 1 94 ? -21.930 31.002 27.056 1.00 89.44 94 LYS A N 1
ATOM 743 C CA . LYS A 1 94 ? -23.285 30.756 27.572 1.00 89.44 94 LYS A CA 1
ATOM 744 C C . LYS A 1 94 ? -24.164 31.982 27.388 1.00 89.44 94 LYS A C 1
ATOM 746 O O . LYS A 1 94 ? -23.804 33.065 27.846 1.00 89.44 94 LYS A O 1
ATOM 751 N N . GLN A 1 95 ? -25.341 31.796 26.801 1.00 87.44 95 GLN A N 1
ATOM 752 C CA . GLN A 1 95 ? -26.367 32.829 26.691 1.00 87.44 95 GLN A CA 1
ATOM 753 C C . GLN A 1 95 ? -27.700 32.247 27.171 1.00 87.44 95 GLN A C 1
ATOM 755 O O . GLN A 1 95 ? -28.136 31.204 26.698 1.00 87.44 95 GLN A O 1
ATOM 760 N N . GLN A 1 96 ? -28.319 32.882 28.173 1.00 82.06 96 GLN A N 1
ATOM 761 C CA . GLN A 1 96 ? -29.590 32.432 28.772 1.00 82.06 96 GLN A CA 1
ATOM 762 C C . GLN A 1 96 ? -29.608 30.949 29.221 1.00 82.06 96 GLN A C 1
ATOM 764 O O . GLN A 1 96 ? -30.638 30.289 29.177 1.00 82.06 96 GLN A O 1
ATOM 769 N N . GLY A 1 97 ? -28.466 30.417 29.676 1.00 81.62 97 GLY A N 1
ATOM 770 C CA . GLY A 1 97 ? -28.349 29.043 30.189 1.00 81.62 97 GLY A CA 1
ATOM 771 C C . GLY A 1 97 ? -28.037 27.970 29.138 1.00 81.62 97 GLY A C 1
ATOM 772 O O . GLY A 1 97 ? -27.649 26.870 29.525 1.00 81.62 97 GLY A O 1
ATOM 773 N N . VAL A 1 98 ? -28.113 28.300 27.846 1.00 86.69 98 VAL A N 1
ATOM 774 C CA . VAL A 1 98 ? -27.737 27.421 26.726 1.00 86.69 98 VAL A CA 1
ATOM 775 C C . VAL A 1 98 ? -26.318 27.767 26.250 1.00 86.69 98 VAL A C 1
ATOM 777 O O . VAL A 1 98 ? -25.898 28.928 26.301 1.00 86.69 98 VAL A O 1
ATOM 780 N N . GLU A 1 99 ? -25.540 26.754 25.863 1.00 89.88 99 GLU A N 1
ATOM 781 C CA . GLU A 1 99 ? -24.188 26.921 25.311 1.00 89.88 99 GLU A CA 1
ATOM 782 C C . GLU A 1 99 ? -24.283 27.210 23.806 1.00 89.88 99 GLU A C 1
ATOM 784 O O . GLU A 1 99 ? -24.942 26.486 23.069 1.00 89.88 99 GLU A O 1
ATOM 789 N N . TYR A 1 100 ? -23.625 28.275 23.354 1.00 90.62 100 TYR A N 1
ATOM 790 C CA . TYR A 1 100 ? -23.548 28.693 21.957 1.00 90.62 100 TYR A CA 1
ATOM 791 C C . TYR A 1 100 ? -22.092 28.741 21.493 1.00 90.62 100 TYR A C 1
ATOM 793 O O . TYR A 1 100 ? -21.169 28.937 22.287 1.00 90.62 100 TYR A O 1
ATOM 801 N N . MET A 1 101 ? -21.883 28.598 20.191 1.00 89.31 101 MET A N 1
ATOM 802 C CA . MET A 1 101 ? -20.595 28.745 19.519 1.00 89.31 101 MET A CA 1
ATOM 803 C C . MET A 1 101 ? -20.752 29.718 18.346 1.00 89.31 101 MET A C 1
ATOM 805 O O . MET A 1 101 ? -21.778 29.718 17.667 1.00 89.31 101 MET A O 1
ATOM 809 N N . LYS A 1 102 ? -19.744 30.564 18.103 1.00 87.69 102 LYS A N 1
ATOM 810 C CA . LYS A 1 102 ? -19.702 31.426 16.914 1.00 87.69 102 LYS A CA 1
ATOM 811 C C . LYS A 1 102 ? -18.888 30.728 15.826 1.00 87.69 102 LYS A C 1
ATOM 813 O O . LYS A 1 102 ? -17.705 30.475 16.037 1.00 87.69 102 LYS A O 1
ATOM 818 N N . LEU A 1 103 ? -19.504 30.437 14.684 1.00 85.88 103 LEU A N 1
ATOM 819 C CA . LEU A 1 103 ? -18.843 29.847 13.519 1.00 85.88 103 LEU A CA 1
ATOM 820 C C . LEU A 1 103 ? -18.957 30.818 12.338 1.00 85.88 103 LEU A C 1
ATOM 822 O O . LEU A 1 103 ? -20.049 31.059 11.825 1.00 85.88 103 LEU A O 1
ATOM 826 N N . GLY A 1 104 ? -17.837 31.424 11.933 1.00 81.75 104 GLY A N 1
ATOM 827 C CA . GLY A 1 104 ? -17.855 32.526 10.966 1.00 81.75 104 GLY A CA 1
ATOM 828 C C . GLY A 1 104 ? -18.672 33.710 11.495 1.00 81.75 104 GLY A C 1
ATOM 829 O O . GLY A 1 104 ? -18.323 34.290 12.522 1.00 81.75 104 GLY A O 1
ATOM 830 N N . GLU A 1 105 ? -19.776 34.041 10.824 1.00 80.69 105 GLU A N 1
ATOM 831 C CA . GLU A 1 105 ? -20.709 35.102 11.241 1.00 80.69 105 GLU A CA 1
ATOM 832 C C . GLU A 1 105 ? -21.937 34.580 12.011 1.00 80.69 105 GLU A C 1
ATOM 834 O O . GLU A 1 105 ? -22.665 35.368 12.615 1.00 80.69 105 GLU A O 1
ATOM 839 N N . ASN A 1 106 ? -22.159 33.262 12.042 1.00 84.75 106 ASN A N 1
ATOM 840 C CA . ASN A 1 106 ? -23.358 32.660 12.622 1.00 84.75 106 ASN A CA 1
ATOM 841 C C . ASN A 1 106 ? -23.146 32.257 14.088 1.00 84.75 106 ASN A C 1
ATOM 843 O O . ASN A 1 106 ? -22.084 31.765 14.475 1.00 84.75 106 ASN A O 1
ATOM 847 N N . ILE A 1 107 ? -24.185 32.443 14.906 1.00 87.62 107 ILE A N 1
ATOM 848 C CA . ILE A 1 107 ? -24.247 31.948 16.286 1.00 87.62 107 ILE A CA 1
ATOM 849 C C . ILE A 1 107 ? -25.113 30.689 16.285 1.00 87.62 107 ILE A C 1
ATOM 851 O O . ILE A 1 107 ? -26.288 30.747 15.928 1.00 87.62 107 ILE A O 1
ATOM 855 N N . ILE A 1 108 ? -24.520 29.567 16.678 1.00 88.94 108 ILE A N 1
ATOM 856 C CA . ILE A 1 108 ? -25.138 28.237 16.669 1.00 88.94 108 ILE A CA 1
ATOM 857 C C . ILE A 1 108 ? -25.206 27.673 18.086 1.00 88.94 108 ILE A C 1
ATOM 859 O O . ILE A 1 108 ? -24.298 27.880 18.891 1.00 88.94 108 ILE A O 1
ATOM 863 N N . GLU A 1 109 ? -26.296 26.976 18.396 1.00 88.69 109 GLU A N 1
ATOM 864 C CA . GLU A 1 109 ? -26.448 26.230 19.647 1.00 88.69 109 GLU A CA 1
ATOM 865 C C . GLU A 1 109 ? -25.471 25.047 19.661 1.00 88.69 109 GLU A C 1
ATOM 867 O O . GLU A 1 109 ? -25.340 24.332 18.668 1.00 88.69 109 GLU A O 1
ATOM 872 N N . TYR A 1 110 ? -24.752 24.865 20.768 1.00 89.38 110 TYR A N 1
ATOM 873 C CA . TYR A 1 110 ? -23.740 23.825 20.911 1.00 89.38 110 TYR A CA 1
ATOM 874 C C . TYR A 1 110 ? -24.295 22.630 21.688 1.00 89.38 110 TYR A C 1
ATOM 876 O O . TYR A 1 110 ? -24.544 22.717 22.893 1.00 89.38 110 TYR A O 1
ATOM 884 N N . SER A 1 111 ? -24.434 21.487 21.011 1.00 88.94 111 SER A N 1
ATOM 885 C CA . SER A 1 111 ? -24.760 20.219 21.666 1.00 88.94 111 SER A CA 1
ATOM 886 C C . SER A 1 111 ? -23.516 19.550 22.260 1.00 88.94 111 SER A C 1
ATOM 888 O O . SER A 1 111 ? -22.465 19.459 21.624 1.00 88.94 111 SER A O 1
ATOM 890 N N . LYS A 1 112 ? -23.643 19.013 23.480 1.00 84.50 112 LYS A N 1
ATOM 891 C CA . LYS A 1 112 ? -22.557 18.292 24.174 1.00 84.50 112 LYS A CA 1
ATOM 892 C C . LYS A 1 112 ? -22.268 16.912 23.588 1.00 84.50 112 LYS A C 1
ATOM 894 O O . LYS A 1 112 ? -21.181 16.388 23.820 1.00 84.50 112 LYS A O 1
ATOM 899 N N . ASP A 1 113 ? -23.206 16.368 22.819 1.00 86.25 113 ASP A N 1
ATOM 900 C CA . ASP A 1 113 ? -23.071 15.063 22.167 1.00 86.25 113 ASP A CA 1
ATOM 901 C C . ASP A 1 113 ? -22.269 15.144 20.859 1.00 86.25 113 ASP A C 1
ATOM 903 O O . ASP A 1 113 ? -21.852 14.120 20.317 1.00 86.25 113 ASP A O 1
ATOM 907 N N . PHE A 1 114 ? -22.001 16.360 20.369 1.00 89.94 114 PHE A N 1
ATOM 908 C CA . PHE A 1 114 ? -21.225 16.582 19.156 1.00 89.94 114 PHE A CA 1
ATOM 909 C C . PHE A 1 114 ? -19.813 15.991 19.271 1.00 89.94 114 PHE A C 1
ATOM 911 O O . PHE A 1 114 ? -19.087 16.241 20.237 1.00 89.94 114 PHE A O 1
ATOM 918 N N . ARG A 1 115 ? -19.394 15.249 18.238 1.00 89.44 115 ARG A N 1
ATOM 919 C CA . ARG A 1 115 ? -18.035 14.708 18.098 1.00 89.44 115 ARG A CA 1
ATOM 920 C C . ARG A 1 115 ? -17.443 15.067 16.745 1.00 89.44 115 ARG A C 1
ATOM 922 O O . ARG A 1 115 ? -18.119 14.972 15.723 1.00 89.44 115 ARG A O 1
ATOM 929 N N . PHE A 1 116 ? -16.164 15.423 16.737 1.00 91.62 116 PHE A N 1
ATOM 930 C CA . PHE A 1 116 ? -15.445 15.811 15.530 1.00 91.62 116 PHE A CA 1
ATOM 931 C C . PHE A 1 116 ? -14.199 14.947 15.327 1.00 91.62 116 PHE A C 1
ATOM 933 O O . PHE A 1 116 ? -13.323 14.884 16.192 1.00 91.62 116 PHE A O 1
ATOM 940 N N . TYR A 1 117 ? -14.124 14.300 14.168 1.00 92.50 117 TYR A N 1
ATOM 941 C CA . TYR A 1 117 ? -13.015 13.454 13.743 1.00 92.50 117 TYR A CA 1
ATOM 942 C C . TYR A 1 117 ? -12.373 14.038 12.492 1.00 92.50 117 TYR A C 1
ATOM 944 O O . TYR A 1 117 ? -13.070 14.498 11.590 1.00 92.50 117 TYR A O 1
ATOM 952 N N . MET A 1 118 ? -11.048 13.983 12.403 1.00 92.06 118 MET A N 1
ATOM 953 C CA . MET A 1 118 ? -10.317 14.425 11.219 1.00 92.06 118 MET A CA 1
ATOM 954 C C . MET A 1 118 ? -9.366 13.325 10.759 1.00 92.06 118 MET A C 1
ATOM 956 O O . MET A 1 118 ? -8.703 12.697 11.582 1.00 92.06 118 MET A O 1
ATOM 960 N N . THR A 1 119 ? -9.277 13.107 9.450 1.00 90.88 119 THR A N 1
ATOM 961 C CA . THR A 1 119 ? -8.373 12.118 8.848 1.00 90.88 119 THR A CA 1
ATOM 962 C C . THR A 1 119 ? -7.551 12.744 7.728 1.00 90.88 119 THR A C 1
ATOM 964 O O . THR A 1 119 ? -8.061 13.538 6.935 1.00 90.88 119 THR A O 1
ATOM 967 N N . THR A 1 120 ? -6.277 12.371 7.639 1.00 88.12 120 THR A N 1
ATOM 968 C CA . THR A 1 120 ? -5.394 12.716 6.521 1.00 88.12 120 THR A CA 1
ATOM 969 C C . THR A 1 120 ? -4.851 11.454 5.862 1.00 88.12 120 THR A C 1
ATOM 971 O O . THR A 1 120 ? -4.488 10.493 6.537 1.00 88.12 120 THR A O 1
ATOM 974 N N . GLY A 1 121 ? -4.811 11.462 4.527 1.00 79.75 121 GLY A N 1
ATOM 975 C CA . GLY A 1 121 ? -4.204 10.396 3.727 1.00 79.75 121 GLY A CA 1
ATOM 976 C C . GLY A 1 121 ? -2.705 10.590 3.482 1.00 79.75 121 GLY A C 1
ATOM 977 O O . GLY A 1 121 ? -2.082 9.750 2.836 1.00 79.75 121 GLY A O 1
ATOM 978 N N . LEU A 1 122 ? -2.119 11.694 3.954 1.00 81.12 122 LEU A N 1
ATOM 979 C CA . LEU A 1 122 ? -0.694 11.968 3.793 1.00 81.12 122 LEU A CA 1
ATOM 980 C C . LEU A 1 122 ? 0.116 11.050 4.719 1.00 81.12 122 LEU A C 1
ATOM 982 O O . LEU A 1 122 ? -0.176 10.953 5.906 1.00 81.12 122 LEU A O 1
ATOM 986 N N . ARG A 1 123 ? 1.155 10.384 4.192 1.00 75.94 123 ARG A N 1
ATOM 987 C CA . ARG A 1 123 ? 2.027 9.504 5.001 1.00 75.94 123 ARG A CA 1
ATOM 988 C C . ARG A 1 123 ? 2.857 10.268 6.029 1.00 75.94 123 ARG A C 1
ATOM 990 O O . ARG A 1 123 ? 3.070 9.772 7.126 1.00 75.94 123 ARG A O 1
ATOM 997 N N . ASN A 1 124 ? 3.357 11.441 5.651 1.00 79.50 124 ASN A N 1
ATOM 998 C CA . ASN A 1 124 ? 4.216 12.261 6.498 1.00 79.50 124 ASN A CA 1
ATOM 999 C C . ASN A 1 124 ? 3.860 13.749 6.333 1.00 79.50 124 ASN A C 1
ATOM 1001 O O . ASN A 1 124 ? 4.587 14.467 5.647 1.00 79.50 124 ASN A O 1
ATOM 1005 N N . PRO A 1 125 ? 2.705 14.192 6.862 1.00 85.38 125 PRO A N 1
ATOM 1006 C CA . PRO A 1 125 ? 2.279 15.584 6.762 1.00 85.38 125 PRO A CA 1
ATOM 1007 C C . PRO A 1 125 ? 3.144 16.493 7.642 1.00 85.38 125 PRO A C 1
ATOM 1009 O O . PRO A 1 125 ? 3.421 16.170 8.801 1.00 85.38 125 PRO A O 1
ATOM 1012 N N . HIS A 1 126 ? 3.524 17.659 7.121 1.00 86.31 126 HIS A N 1
ATOM 1013 C CA . HIS A 1 126 ? 4.254 18.666 7.886 1.00 86.31 126 HIS A CA 1
ATOM 1014 C C . HIS A 1 126 ? 3.306 19.733 8.438 1.00 86.31 126 HIS A C 1
ATOM 1016 O O . HIS A 1 126 ? 3.047 20.756 7.813 1.00 86.31 126 HIS A O 1
ATOM 1022 N N . TYR A 1 127 ? 2.801 19.503 9.650 1.00 88.69 127 TYR A N 1
ATOM 1023 C CA . TYR A 1 127 ? 1.944 20.469 10.334 1.00 88.69 127 TYR A CA 1
ATOM 1024 C C . TYR A 1 127 ? 2.746 21.571 11.024 1.00 88.69 127 TYR A C 1
ATOM 1026 O O . TYR A 1 127 ? 3.728 21.308 11.724 1.00 88.69 127 TYR A O 1
ATOM 1034 N N . LEU A 1 128 ? 2.273 22.812 10.892 1.00 87.94 128 LEU A N 1
ATOM 1035 C CA . LEU A 1 128 ? 2.784 23.930 11.680 1.00 87.94 128 LEU A CA 1
ATOM 1036 C C . LEU A 1 128 ? 2.569 23.663 13.184 1.00 87.94 128 LEU A C 1
ATOM 1038 O O . LEU A 1 128 ? 1.536 23.097 13.561 1.00 87.94 128 LEU A O 1
ATOM 1042 N N . PRO A 1 129 ? 3.480 24.112 14.071 1.00 87.69 129 PRO A N 1
ATOM 1043 C CA . PRO A 1 129 ? 3.337 23.927 15.519 1.00 87.69 129 PRO A CA 1
ATOM 1044 C C . PRO A 1 129 ? 2.001 24.433 16.073 1.00 87.69 129 PRO A C 1
ATOM 1046 O O . PRO A 1 129 ? 1.452 23.856 17.008 1.00 87.69 129 PRO A O 1
ATOM 1049 N N . GLU A 1 130 ? 1.444 25.475 15.458 1.00 86.75 130 GLU A N 1
ATOM 1050 C CA . GLU A 1 130 ? 0.129 26.015 15.791 1.00 86.75 130 GLU A CA 1
ATOM 1051 C C . GLU A 1 130 ? -0.993 24.971 15.657 1.00 86.75 130 GLU A C 1
ATOM 1053 O O . GLU A 1 130 ? -1.830 24.841 16.551 1.00 86.75 130 GLU A O 1
ATOM 1058 N N . VAL A 1 131 ? -0.983 24.171 14.586 1.00 85.94 131 VAL A N 1
ATOM 1059 C CA . VAL A 1 131 ? -1.961 23.095 14.374 1.00 85.94 131 VAL A CA 1
ATOM 1060 C C . VAL A 1 131 ? -1.792 22.011 15.438 1.00 85.94 131 VAL A C 1
ATOM 1062 O O . VAL A 1 131 ? -2.776 21.587 16.043 1.00 85.94 131 VAL A O 1
ATOM 1065 N N . ALA A 1 132 ? -0.551 21.619 15.744 1.00 85.62 132 ALA A N 1
ATOM 1066 C CA . ALA A 1 132 ? -0.242 20.584 16.735 1.00 85.62 132 ALA A CA 1
ATOM 1067 C C . ALA A 1 132 ? -0.664 20.952 18.175 1.00 85.62 132 ALA A C 1
ATOM 1069 O O . ALA A 1 132 ? -0.910 20.071 19.004 1.00 85.62 132 ALA A O 1
ATOM 1070 N N . VAL A 1 133 ? -0.777 22.247 18.493 1.00 88.12 133 VAL A N 1
ATOM 1071 C CA . VAL A 1 133 ? -1.332 22.709 19.776 1.00 88.12 133 VAL A CA 1
ATOM 1072 C C . VAL A 1 133 ? -2.861 22.582 19.794 1.00 88.12 133 VAL A C 1
ATOM 1074 O O . VAL A 1 133 ? -3.429 22.189 20.819 1.00 88.12 133 VAL A O 1
ATOM 1077 N N . LYS A 1 134 ? -3.530 22.856 18.668 1.00 87.62 134 LYS A N 1
ATOM 1078 C CA . LYS A 1 134 ? -4.999 22.851 18.546 1.00 87.62 134 LYS A CA 1
ATOM 1079 C C . LYS A 1 134 ? -5.587 21.434 18.521 1.00 87.62 134 LYS A C 1
ATOM 1081 O O . LYS A 1 134 ? -6.604 21.185 19.167 1.00 87.62 134 LYS A O 1
ATOM 1086 N N . VAL A 1 135 ? -4.947 20.492 17.828 1.00 90.38 135 VAL A N 1
ATOM 1087 C CA . VAL A 1 135 ? -5.470 19.126 17.622 1.00 90.38 135 VAL A CA 1
ATOM 1088 C C . VAL A 1 135 ? -4.671 18.068 18.383 1.00 90.38 135 VAL A C 1
ATOM 1090 O O . VAL A 1 135 ? -3.541 18.297 18.807 1.00 90.38 135 VAL A O 1
ATOM 1093 N N . CYS A 1 136 ? -5.256 16.885 18.573 1.00 90.88 136 CYS A N 1
ATOM 1094 C CA . CYS A 1 136 ? -4.527 15.711 19.048 1.00 90.88 136 CYS A CA 1
ATOM 1095 C C . CYS A 1 136 ? -4.025 14.917 17.836 1.00 90.88 136 CYS A C 1
ATOM 1097 O O . CYS A 1 136 ? -4.809 14.219 17.201 1.00 90.88 136 CYS A O 1
ATOM 1099 N N . LEU A 1 137 ? -2.740 15.040 17.497 1.00 90.00 137 LEU A N 1
ATOM 1100 C CA . LEU A 1 137 ? -2.146 14.274 16.398 1.00 90.00 137 LEU A CA 1
ATOM 1101 C C . LEU A 1 137 ? -2.041 12.799 16.790 1.00 90.00 137 LEU A C 1
ATOM 1103 O O . LEU A 1 137 ? -1.419 12.470 17.800 1.00 90.00 137 LEU A O 1
ATOM 1107 N N . LEU A 1 138 ? -2.634 11.924 15.982 1.00 89.88 138 LEU A N 1
ATOM 1108 C CA . LEU A 1 138 ? -2.590 10.479 16.167 1.00 89.88 138 LEU A CA 1
ATOM 1109 C C . LEU A 1 138 ? -2.055 9.808 14.914 1.00 89.88 138 LEU A C 1
ATOM 1111 O O . LEU A 1 138 ? -2.541 10.041 13.809 1.00 89.88 138 LEU A O 1
ATOM 1115 N N . ASN A 1 139 ? -1.060 8.952 15.101 1.00 87.38 139 ASN A N 1
ATOM 1116 C CA . ASN A 1 139 ? -0.474 8.192 14.016 1.00 87.38 139 ASN A CA 1
ATOM 1117 C C . ASN A 1 139 ? -1.152 6.822 13.929 1.00 87.38 139 ASN A C 1
ATOM 1119 O O . ASN A 1 139 ? -0.937 5.986 14.797 1.00 87.38 139 ASN A O 1
ATOM 1123 N N . PHE A 1 140 ? -1.936 6.598 12.877 1.00 83.88 140 PHE A N 1
ATOM 1124 C CA . PHE A 1 140 ? -2.560 5.311 12.561 1.00 83.88 140 PHE A CA 1
ATOM 1125 C C . PHE A 1 140 ? -1.843 4.594 11.407 1.00 83.88 140 PHE A C 1
ATOM 1127 O O . PHE A 1 140 ? -2.401 3.686 10.793 1.00 83.88 140 PHE A O 1
ATOM 1134 N N . MET A 1 141 ? -0.592 4.965 11.102 1.00 81.81 141 MET A N 1
ATOM 1135 C CA . MET A 1 141 ? 0.218 4.182 10.175 1.00 81.81 141 MET A CA 1
ATOM 1136 C C . MET A 1 141 ? 0.363 2.750 10.682 1.00 81.81 141 MET A C 1
ATOM 1138 O O . MET A 1 141 ? 0.767 2.507 11.821 1.00 81.81 141 MET A O 1
ATOM 1142 N N . ILE A 1 142 ? 0.070 1.806 9.793 1.00 79.50 142 ILE A N 1
ATOM 1143 C CA . ILE A 1 142 ? 0.150 0.386 10.103 1.00 79.50 142 ILE A CA 1
ATOM 1144 C C . ILE A 1 142 ? 1.584 -0.017 10.465 1.00 79.50 142 ILE A C 1
ATOM 1146 O O . ILE A 1 142 ? 2.540 0.284 9.745 1.00 79.50 142 ILE A O 1
ATOM 1150 N N . THR A 1 143 ? 1.737 -0.705 11.595 1.00 82.50 143 THR A N 1
ATOM 1151 C CA . THR A 1 143 ? 3.033 -1.208 12.057 1.00 82.50 143 THR A CA 1
ATOM 1152 C C . THR A 1 143 ? 3.302 -2.610 11.492 1.00 82.50 143 THR A C 1
ATOM 1154 O O . THR A 1 143 ? 2.354 -3.345 11.199 1.00 82.50 143 THR A O 1
ATOM 1157 N N . PRO A 1 144 ? 4.575 -3.037 11.352 1.00 81.50 144 PRO A N 1
ATOM 1158 C CA . PRO A 1 144 ? 4.905 -4.398 10.919 1.00 81.50 144 PRO A CA 1
ATOM 1159 C C . PRO A 1 144 ? 4.267 -5.498 11.766 1.00 81.50 144 PRO A C 1
ATOM 1161 O O . PRO A 1 144 ? 3.803 -6.496 11.214 1.00 81.50 144 PRO A O 1
ATOM 1164 N N . LEU A 1 145 ? 4.204 -5.282 13.083 1.00 82.88 145 LEU A N 1
ATOM 1165 C CA . LEU A 1 145 ? 3.568 -6.190 14.036 1.00 82.88 145 LEU A CA 1
ATOM 1166 C C . LEU A 1 145 ? 2.039 -6.166 13.898 1.00 82.88 145 LEU A C 1
ATOM 1168 O O . LEU A 1 145 ? 1.431 -7.225 13.791 1.00 82.88 145 LEU A O 1
ATOM 1172 N N . GLY A 1 146 ? 1.422 -4.982 13.795 1.00 82.56 146 GLY A N 1
ATOM 1173 C CA . GLY A 1 146 ? -0.030 -4.865 13.623 1.00 82.56 146 GLY A CA 1
ATOM 1174 C C . GLY A 1 146 ? -0.531 -5.513 12.330 1.00 82.56 146 GLY A C 1
ATOM 1175 O O . GLY A 1 146 ? -1.526 -6.239 12.339 1.00 82.56 146 GLY A O 1
ATOM 1176 N N . LEU A 1 147 ? 0.202 -5.345 11.222 1.00 85.25 147 LEU A N 1
ATOM 1177 C CA . LEU A 1 147 ? -0.118 -6.039 9.974 1.00 85.25 147 LEU A CA 1
ATOM 1178 C C . LEU A 1 147 ? 0.102 -7.552 10.084 1.00 85.25 147 LEU A C 1
ATOM 1180 O O . LEU A 1 147 ? -0.691 -8.320 9.545 1.00 85.25 147 LEU A O 1
ATOM 1184 N N . GLN A 1 148 ? 1.159 -7.994 10.769 1.00 86.75 148 GLN A N 1
ATOM 1185 C CA . GLN A 1 148 ? 1.404 -9.418 10.997 1.00 86.75 148 GLN A CA 1
ATOM 1186 C C . GLN A 1 148 ? 0.228 -10.057 11.747 1.00 86.75 148 GLN A C 1
ATOM 1188 O O . GLN A 1 148 ? -0.280 -11.085 11.305 1.00 86.75 148 GLN A O 1
ATOM 1193 N N . ASP A 1 149 ? -0.259 -9.437 12.820 1.00 83.31 149 ASP A N 1
ATOM 1194 C CA . ASP A 1 149 ? -1.390 -9.966 13.587 1.00 83.31 149 ASP A CA 1
ATOM 1195 C C . ASP A 1 149 ? -2.693 -9.972 12.780 1.00 83.31 149 ASP A C 1
ATOM 1197 O O . ASP A 1 149 ? -3.454 -10.946 12.845 1.00 83.31 149 ASP A O 1
ATOM 1201 N N . GLN A 1 150 ? -2.914 -8.933 11.967 1.00 83.88 150 GLN A N 1
ATOM 1202 C CA . GLN A 1 150 ? -4.046 -8.848 11.045 1.00 83.88 150 GLN A CA 1
ATOM 1203 C C . GLN A 1 150 ? -4.007 -9.968 9.994 1.00 83.88 150 GLN A C 1
ATOM 1205 O O . GLN A 1 150 ? -4.991 -10.685 9.811 1.00 83.88 150 GLN A O 1
ATOM 1210 N N . LEU A 1 151 ? -2.872 -10.156 9.316 1.00 87.25 151 LEU A N 1
ATOM 1211 C CA . LEU A 1 151 ? -2.704 -11.201 8.301 1.00 87.25 151 LEU A CA 1
ATOM 1212 C C . LEU A 1 151 ? -2.779 -12.601 8.911 1.00 87.25 151 LEU A C 1
ATOM 1214 O O . LEU A 1 151 ? -3.300 -13.514 8.273 1.00 87.25 151 LEU A O 1
ATOM 1218 N N . LEU A 1 152 ? -2.300 -12.770 10.144 1.00 87.19 152 LEU A N 1
ATOM 1219 C CA . LEU A 1 152 ? -2.411 -14.023 10.881 1.00 87.19 152 LEU A CA 1
ATOM 1220 C C . LEU A 1 152 ? -3.872 -14.382 11.158 1.00 87.19 152 LEU A C 1
ATOM 1222 O O . LEU A 1 152 ? -4.261 -15.529 10.949 1.00 87.19 152 LEU A O 1
ATOM 1226 N N . GLY A 1 153 ? -4.682 -13.405 11.582 1.00 82.56 153 GLY A N 1
ATOM 1227 C CA . GLY A 1 153 ? -6.126 -13.588 11.746 1.00 82.56 153 GLY A CA 1
ATOM 1228 C C . GLY A 1 153 ? -6.809 -13.975 10.433 1.00 82.56 153 GLY A C 1
ATOM 1229 O O . GLY A 1 153 ? -7.605 -14.905 10.399 1.00 82.56 153 GLY A O 1
ATOM 1230 N N . ILE A 1 154 ? -6.427 -13.339 9.320 1.00 85.31 154 ILE A N 1
ATOM 1231 C CA . ILE A 1 154 ? -6.989 -13.643 7.995 1.00 85.31 154 ILE A CA 1
ATOM 1232 C C . ILE A 1 154 ? -6.645 -15.072 7.534 1.00 85.31 154 ILE A C 1
ATOM 1234 O O . ILE A 1 154 ? -7.519 -15.765 7.014 1.00 85.31 154 ILE A O 1
ATOM 1238 N N . VAL A 1 155 ? -5.406 -15.542 7.730 1.00 87.88 155 VAL A N 1
ATOM 1239 C CA . VAL A 1 155 ? -5.030 -16.934 7.393 1.00 87.88 155 VAL A CA 1
ATOM 1240 C C . VAL A 1 155 ? -5.778 -17.924 8.260 1.00 87.88 155 VAL A C 1
ATOM 1242 O O . VAL A 1 155 ? -6.321 -18.890 7.734 1.00 87.88 155 VAL A O 1
ATOM 1245 N N . ALA A 1 156 ? -5.812 -17.684 9.573 1.00 85.25 156 ALA A N 1
ATOM 1246 C CA . ALA A 1 156 ? -6.497 -18.562 10.510 1.00 85.25 156 ALA A CA 1
ATOM 1247 C C . ALA A 1 156 ? -7.987 -18.681 10.156 1.00 85.25 156 ALA A C 1
ATOM 1249 O O . ALA A 1 156 ? -8.489 -19.795 10.027 1.00 85.25 156 ALA A O 1
ATOM 1250 N N . ALA A 1 157 ? -8.646 -17.555 9.863 1.00 84.44 157 ALA A N 1
ATOM 1251 C CA . ALA A 1 157 ? -10.038 -17.516 9.424 1.00 84.44 157 ALA A CA 1
ATOM 1252 C C . ALA A 1 157 ? -10.279 -18.281 8.112 1.00 84.44 157 ALA A C 1
ATOM 1254 O O . ALA A 1 157 ? -11.340 -18.875 7.930 1.00 84.44 157 ALA A O 1
ATOM 1255 N N . LYS A 1 158 ? -9.317 -18.262 7.179 1.00 85.31 158 LYS A N 1
ATOM 1256 C CA . LYS A 1 158 ? -9.469 -18.907 5.869 1.00 85.31 158 LYS A CA 1
ATOM 1257 C C . LYS A 1 158 ? -9.161 -20.405 5.893 1.00 85.31 158 LYS A C 1
ATOM 1259 O O . LYS A 1 158 ? -9.858 -21.161 5.226 1.00 85.31 158 LYS A O 1
ATOM 1264 N N . GLU A 1 159 ? -8.131 -20.818 6.626 1.00 85.38 159 GLU A N 1
ATOM 1265 C CA . GLU A 1 159 ? -7.687 -22.218 6.720 1.00 85.38 159 GLU A CA 1
ATOM 1266 C C . GLU A 1 159 ? -8.494 -23.013 7.758 1.00 85.38 159 GLU A C 1
ATOM 1268 O O . GLU A 1 159 ? -8.766 -24.195 7.560 1.00 85.38 159 GLU A O 1
ATOM 1273 N N . LYS A 1 160 ? -8.891 -22.383 8.872 1.00 84.56 160 LYS A N 1
ATOM 1274 C CA . LYS A 1 160 ? -9.661 -23.013 9.956 1.00 84.56 160 LYS A CA 1
ATOM 1275 C C . LYS A 1 160 ? -10.813 -22.107 10.423 1.00 84.56 160 LYS A C 1
ATOM 1277 O O . LYS A 1 160 ? -10.782 -21.619 11.555 1.00 84.56 160 LYS A O 1
ATOM 1282 N N . PRO A 1 161 ? -11.853 -21.911 9.591 1.00 84.88 161 PRO A N 1
ATOM 1283 C CA . PRO A 1 161 ? -12.964 -21.008 9.904 1.00 84.88 161 PRO A CA 1
ATOM 1284 C C . PRO A 1 161 ? -13.697 -21.387 11.198 1.00 84.88 161 PRO A C 1
ATOM 1286 O O . PRO A 1 161 ? -14.051 -20.508 11.976 1.00 84.88 161 PRO A O 1
ATOM 1289 N N . GLU A 1 162 ? -13.856 -22.685 11.471 1.00 85.12 162 GLU A N 1
ATOM 1290 C CA . GLU A 1 162 ? -14.545 -23.186 12.669 1.00 85.12 162 GLU A CA 1
ATOM 1291 C C . GLU A 1 162 ? -13.856 -22.758 13.974 1.00 85.12 162 GLU A C 1
ATOM 1293 O O . GLU A 1 162 ? -14.521 -22.393 14.944 1.00 85.12 162 GLU A O 1
ATOM 1298 N N . LEU A 1 163 ? -12.516 -22.763 14.004 1.00 80.31 163 LEU A N 1
ATOM 1299 C CA . LEU A 1 163 ? -11.759 -22.337 15.186 1.00 80.31 163 LEU A CA 1
ATOM 1300 C C . LEU A 1 163 ? -11.857 -20.826 15.401 1.00 80.31 163 LEU A C 1
ATOM 1302 O O . LEU A 1 163 ? -11.943 -20.378 16.543 1.00 80.31 163 LEU A O 1
ATOM 1306 N N . GLU A 1 164 ? -11.882 -20.049 14.320 1.00 78.00 164 GLU A N 1
ATOM 1307 C CA . GLU A 1 164 ? -12.002 -18.593 14.395 1.00 78.00 164 GLU A CA 1
ATOM 1308 C C . GLU A 1 164 ? -13.418 -18.162 14.811 1.00 78.00 164 GLU A C 1
ATOM 1310 O O . GLU A 1 164 ? -13.590 -17.229 15.597 1.00 78.00 164 GLU A O 1
ATOM 1315 N N . GLU A 1 165 ? -14.455 -18.857 14.340 1.00 82.88 165 GLU A N 1
ATOM 1316 C CA . GLU A 1 165 ? -15.828 -18.618 14.786 1.00 82.88 165 GLU A CA 1
ATOM 1317 C C . GLU A 1 165 ? -15.990 -18.959 16.271 1.00 82.88 165 GLU A C 1
ATOM 1319 O O . GLU A 1 165 ? -16.511 -18.142 17.035 1.00 82.88 165 GLU A O 1
ATOM 1324 N N . LYS A 1 166 ? -15.442 -20.103 16.706 1.00 82.00 166 LYS A N 1
ATOM 1325 C CA . LYS A 1 166 ? -15.414 -20.488 18.121 1.00 82.00 166 LYS A CA 1
ATOM 1326 C C . LYS A 1 166 ? -14.661 -19.461 18.970 1.00 82.00 166 LYS A C 1
ATOM 1328 O O . LYS A 1 166 ? -15.142 -19.094 20.038 1.00 82.00 166 LYS A O 1
ATOM 1333 N N . LYS A 1 167 ? -13.530 -18.932 18.491 1.00 81.25 167 LYS A N 1
ATOM 1334 C CA . LYS A 1 167 ? -12.795 -17.853 19.170 1.00 81.25 167 LYS A CA 1
ATOM 1335 C C . LYS A 1 167 ? -13.646 -16.597 19.331 1.00 81.25 167 LYS A C 1
ATOM 1337 O O . LYS A 1 167 ? -13.736 -16.048 20.424 1.00 81.25 167 LYS A O 1
ATOM 1342 N N . ASN A 1 168 ? -14.299 -16.153 18.260 1.00 80.38 168 ASN A N 1
ATOM 1343 C CA . ASN A 1 168 ? -15.150 -14.964 18.296 1.00 80.38 168 ASN A CA 1
ATOM 1344 C C . ASN A 1 168 ? -16.341 -15.127 19.251 1.00 80.38 168 ASN A C 1
ATOM 1346 O O . ASN A 1 168 ? -16.703 -14.173 19.941 1.00 80.38 168 ASN A O 1
ATOM 1350 N N . GLN A 1 169 ? -16.929 -16.323 19.317 1.00 84.88 169 GLN A N 1
ATOM 1351 C CA . GLN A 1 169 ? -17.962 -16.649 20.301 1.00 84.88 169 GLN A CA 1
ATOM 1352 C C . GLN A 1 169 ? -17.405 -16.584 21.729 1.00 84.88 169 GLN A C 1
ATOM 1354 O O . GLN A 1 169 ? -17.972 -15.878 22.560 1.00 84.88 169 GLN A O 1
ATOM 1359 N N . LEU A 1 170 ? -16.247 -17.203 21.986 1.00 84.62 170 LEU A N 1
ATOM 1360 C CA . LEU A 1 170 ? -15.588 -17.170 23.296 1.00 84.62 170 LEU A CA 1
ATOM 1361 C C . LEU A 1 170 ? -15.230 -15.748 23.747 1.00 84.62 170 LEU A C 1
ATOM 1363 O O . LEU A 1 170 ? -15.376 -15.436 24.924 1.00 84.62 170 LEU A O 1
ATOM 1367 N N .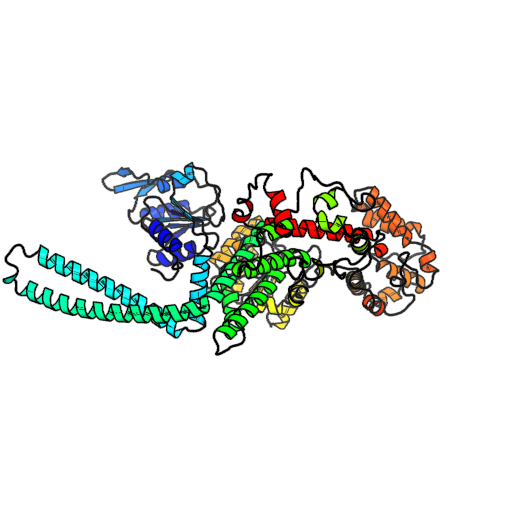 ILE A 1 171 ? -14.818 -14.859 22.837 1.00 82.19 171 ILE A N 1
ATOM 1368 C CA . ILE A 1 171 ? -14.539 -13.449 23.163 1.00 82.19 171 ILE A CA 1
ATOM 1369 C C . ILE A 1 171 ? -15.818 -12.727 23.611 1.00 82.19 171 ILE A C 1
ATOM 1371 O O . ILE A 1 171 ? -15.799 -11.987 24.597 1.00 82.19 171 ILE A O 1
ATOM 1375 N N . LEU A 1 172 ? -16.940 -12.940 22.914 1.00 84.25 172 LEU A N 1
ATOM 1376 C CA . LEU A 1 172 ? -18.228 -12.339 23.278 1.00 84.25 172 LEU A CA 1
ATOM 1377 C C . LEU A 1 172 ? -18.752 -12.884 24.611 1.00 84.25 172 LEU A C 1
ATOM 1379 O O . LEU A 1 172 ? -19.223 -12.106 25.442 1.00 84.25 172 LEU A O 1
ATOM 1383 N N . GLU A 1 173 ? -18.637 -14.193 24.826 1.00 84.50 173 GLU A N 1
ATOM 1384 C CA . GLU A 1 173 ? -19.010 -14.848 26.081 1.00 84.50 173 GLU A CA 1
ATOM 1385 C C . GLU A 1 173 ? -18.130 -14.371 27.240 1.00 84.50 173 GLU A C 1
ATOM 1387 O O . GLU A 1 173 ? -18.651 -13.970 28.273 1.00 84.50 173 GLU A O 1
ATOM 1392 N N . SER A 1 174 ? -16.812 -14.306 27.049 1.00 84.88 174 SER A N 1
ATOM 1393 C CA . SER A 1 174 ? -15.846 -13.784 28.025 1.00 84.88 174 SER A CA 1
ATOM 1394 C C . SER A 1 174 ? -16.143 -12.327 28.406 1.00 84.88 174 SER A C 1
ATOM 1396 O O . SER A 1 174 ? -16.153 -11.973 29.587 1.00 84.88 174 SER A O 1
ATOM 1398 N N . ALA A 1 175 ? -16.466 -11.470 27.431 1.00 83.88 175 ALA A N 1
ATOM 1399 C CA . ALA A 1 175 ? -16.851 -10.083 27.693 1.00 83.88 175 ALA A CA 1
ATOM 1400 C C . ALA A 1 175 ? -18.181 -9.978 28.461 1.00 83.88 175 ALA A C 1
ATOM 1402 O O . ALA A 1 175 ? -18.297 -9.170 29.387 1.00 83.88 175 ALA A O 1
ATOM 1403 N N . ALA A 1 176 ? -19.175 -10.799 28.108 1.00 87.31 176 ALA A N 1
ATOM 1404 C CA . ALA A 1 176 ? -20.452 -10.859 28.815 1.00 87.31 176 ALA A CA 1
ATOM 1405 C C . ALA A 1 176 ? -20.279 -11.369 30.255 1.00 87.31 176 ALA A C 1
ATOM 1407 O O . ALA A 1 176 ? -20.810 -10.756 31.180 1.00 87.31 176 ALA A O 1
ATOM 1408 N N . ASN A 1 177 ? -19.476 -12.417 30.449 1.00 86.94 177 ASN A N 1
ATOM 1409 C CA . ASN A 1 177 ? -19.142 -12.987 31.752 1.00 86.94 177 ASN A CA 1
ATOM 1410 C C . ASN A 1 177 ? -18.439 -11.959 32.646 1.00 86.94 177 ASN A C 1
ATOM 1412 O O . ASN A 1 177 ? -18.851 -11.749 33.783 1.00 86.94 177 ASN A O 1
ATOM 1416 N N . ASN A 1 178 ? -17.434 -11.247 32.125 1.00 85.25 178 ASN A N 1
ATOM 1417 C CA . ASN A 1 178 ? -16.741 -10.190 32.870 1.00 85.25 178 ASN A CA 1
ATOM 1418 C C . ASN A 1 178 ? -17.676 -9.035 33.248 1.00 85.25 178 ASN A C 1
ATOM 1420 O O . ASN A 1 178 ? -17.589 -8.496 34.353 1.00 85.25 178 ASN A O 1
ATOM 1424 N N . LYS A 1 179 ? -18.601 -8.663 32.355 1.00 88.31 179 LYS A N 1
ATOM 1425 C CA . LYS A 1 179 ? -19.620 -7.656 32.662 1.00 88.31 179 LYS A CA 1
ATOM 1426 C C . LYS A 1 179 ? -20.554 -8.133 33.776 1.00 88.31 179 LYS A C 1
ATOM 1428 O O . LYS A 1 179 ? -20.823 -7.370 34.696 1.00 88.31 179 LYS A O 1
ATOM 1433 N N . GLN A 1 180 ? -21.008 -9.384 33.718 1.00 86.56 180 GLN A N 1
ATOM 1434 C CA . GLN A 1 180 ? -21.858 -9.979 34.750 1.00 86.56 180 GLN A CA 1
ATOM 1435 C C . GLN A 1 180 ? -21.144 -10.075 36.100 1.00 86.56 180 GLN A C 1
ATOM 1437 O O . GLN A 1 180 ? -21.753 -9.749 37.113 1.00 86.56 180 GLN A O 1
ATOM 1442 N N . LEU A 1 181 ? -19.860 -10.453 36.127 1.00 87.44 181 LEU A N 1
ATOM 1443 C CA . LEU A 1 181 ? -19.054 -10.458 37.352 1.00 87.44 181 LEU A CA 1
ATOM 1444 C C . LEU A 1 181 ? -19.006 -9.066 37.983 1.00 87.44 181 LEU A C 1
ATOM 1446 O O . LEU A 1 181 ? -19.278 -8.931 39.172 1.00 87.44 181 LEU A O 1
ATOM 1450 N N . LYS A 1 182 ? -18.761 -8.028 37.177 1.00 88.94 182 LYS A N 1
ATOM 1451 C CA . LYS A 1 182 ? -18.754 -6.646 37.660 1.00 88.94 182 LYS A CA 1
ATOM 1452 C C . LYS A 1 182 ? -20.131 -6.180 38.142 1.00 88.94 182 LYS A C 1
ATOM 1454 O O . LYS A 1 182 ? -20.228 -5.568 39.194 1.00 88.94 182 LYS A O 1
ATOM 1459 N N . GLU A 1 183 ? -21.204 -6.501 37.420 1.00 89.12 183 GLU A N 1
ATOM 1460 C CA . GLU A 1 183 ? -22.573 -6.186 37.855 1.00 89.12 183 GLU A CA 1
ATOM 1461 C C . GLU A 1 183 ? -22.939 -6.908 39.164 1.00 89.12 183 GLU A C 1
ATOM 1463 O O . GLU A 1 183 ? -23.677 -6.363 39.983 1.00 89.12 183 GLU A O 1
ATOM 1468 N N . ILE A 1 184 ? -22.438 -8.130 39.377 1.00 86.88 184 ILE A N 1
ATOM 1469 C CA . ILE A 1 184 ? -22.594 -8.864 40.637 1.00 86.88 184 ILE A CA 1
ATOM 1470 C C . ILE A 1 184 ? -21.788 -8.187 41.754 1.00 86.88 184 ILE A C 1
ATOM 1472 O O . ILE A 1 184 ? -22.328 -7.993 42.840 1.00 86.88 184 ILE A O 1
ATOM 1476 N N . GLU A 1 185 ? -20.539 -7.789 41.504 1.00 85.75 185 GLU A N 1
ATOM 1477 C CA . GLU A 1 185 ? -19.720 -7.035 42.465 1.00 85.75 185 GLU A CA 1
ATOM 1478 C C . GLU A 1 185 ? -20.377 -5.705 42.856 1.00 85.75 185 GLU A C 1
ATOM 1480 O O . GLU A 1 185 ? -20.507 -5.417 44.045 1.00 85.75 185 GLU A O 1
ATOM 1485 N N . ASP A 1 186 ? -20.861 -4.936 41.880 1.00 87.75 186 ASP A N 1
ATOM 1486 C CA . ASP A 1 186 ? -21.552 -3.665 42.106 1.00 87.75 186 ASP A CA 1
ATOM 1487 C C . ASP A 1 186 ? -22.839 -3.876 42.923 1.00 87.75 186 ASP A C 1
ATOM 1489 O O . ASP A 1 186 ? -23.095 -3.125 43.863 1.00 87.75 186 ASP A O 1
ATOM 1493 N N . LYS A 1 187 ? -23.609 -4.943 42.652 1.00 84.50 187 LYS A N 1
ATOM 1494 C CA . LYS A 1 187 ? -24.785 -5.323 43.462 1.00 84.50 187 LYS A CA 1
ATOM 1495 C C . LYS A 1 187 ? -24.414 -5.713 44.890 1.00 84.50 187 LYS A C 1
ATOM 1497 O O . LYS A 1 187 ? -25.127 -5.356 45.823 1.00 84.50 187 LYS A O 1
ATOM 1502 N N . ILE A 1 188 ? -23.319 -6.450 45.082 1.00 83.94 188 ILE A N 1
ATOM 1503 C CA . ILE A 1 188 ? -22.825 -6.809 46.418 1.00 83.94 188 ILE A CA 1
ATOM 1504 C C . ILE A 1 188 ? -22.448 -5.537 47.187 1.00 83.94 188 ILE A C 1
ATOM 1506 O O . ILE A 1 188 ? -22.843 -5.382 48.343 1.00 83.94 188 ILE A O 1
ATOM 1510 N N . LEU A 1 189 ? -21.727 -4.613 46.546 1.00 84.75 189 LEU A N 1
ATOM 1511 C CA . LEU A 1 189 ? -21.357 -3.322 47.129 1.00 84.75 189 LEU A CA 1
ATOM 1512 C C . LEU A 1 189 ? -22.584 -2.460 47.443 1.00 84.75 189 LEU A C 1
ATOM 1514 O O . LEU A 1 189 ? -22.642 -1.859 48.514 1.00 84.75 189 LEU A O 1
ATOM 1518 N N . GLU A 1 190 ? -23.577 -2.430 46.554 1.00 84.94 190 GLU A N 1
ATOM 1519 C CA . GLU A 1 190 ? -24.838 -1.715 46.755 1.00 84.94 190 GLU A CA 1
ATOM 1520 C C . GLU A 1 190 ? -25.576 -2.248 47.986 1.00 84.94 190 GLU A C 1
ATOM 1522 O O . GLU A 1 190 ? -25.874 -1.472 48.898 1.00 84.94 190 GLU A O 1
ATOM 1527 N N . VAL A 1 191 ? -25.778 -3.569 48.071 1.00 82.50 191 VAL A N 1
ATOM 1528 C CA . VAL A 1 191 ? -26.426 -4.222 49.218 1.00 82.50 191 VAL A CA 1
ATOM 1529 C C . VAL A 1 191 ? -25.679 -3.890 50.510 1.00 82.50 191 VAL A C 1
ATOM 1531 O O . VAL A 1 191 ? -26.305 -3.390 51.441 1.00 82.50 191 VAL A O 1
ATOM 1534 N N . LEU A 1 192 ? -24.348 -4.044 50.538 1.00 77.75 192 LEU A N 1
ATOM 1535 C CA . LEU A 1 192 ? -23.516 -3.722 51.706 1.00 77.75 192 LEU A CA 1
ATOM 1536 C C . LEU A 1 192 ? -23.588 -2.241 52.110 1.00 77.75 192 LEU A C 1
ATOM 1538 O O . LEU A 1 192 ? -23.580 -1.932 53.301 1.00 77.75 192 LEU A O 1
ATOM 1542 N N . SER A 1 193 ? -23.655 -1.327 51.139 1.00 83.50 193 SER A N 1
ATOM 1543 C CA . SER A 1 193 ? -23.744 0.117 51.391 1.00 83.50 193 SER A CA 1
ATOM 1544 C C . SER A 1 193 ? -25.126 0.557 51.886 1.00 83.50 193 SER A C 1
ATOM 1546 O O . SER A 1 193 ? -25.229 1.490 52.684 1.00 83.50 193 SER A O 1
ATOM 1548 N N . SER A 1 194 ? -26.185 -0.119 51.429 1.00 78.12 194 SER A N 1
ATOM 1549 C CA . SER A 1 194 ? -27.575 0.187 51.776 1.00 78.12 194 SER A CA 1
ATOM 1550 C C . SER A 1 194 ? -27.947 -0.294 53.182 1.00 78.12 194 SER A C 1
ATOM 1552 O O . SER A 1 194 ? -28.745 0.342 53.873 1.00 78.12 194 SER A O 1
ATOM 1554 N N . SER A 1 195 ? -27.315 -1.371 53.651 1.00 72.25 195 SER A N 1
ATOM 1555 C CA . SER A 1 195 ? -27.495 -1.896 55.000 1.00 72.25 195 SER A CA 1
ATOM 1556 C C . SER A 1 195 ? -26.700 -1.078 56.030 1.00 72.25 195 SER A C 1
ATOM 1558 O O . SER A 1 195 ? -25.585 -1.433 56.398 1.00 72.25 195 SER A O 1
ATOM 1560 N N . GLN A 1 196 ? -27.287 0.011 56.546 1.00 61.59 196 GLN A N 1
ATOM 1561 C CA . GLN A 1 196 ? -26.742 0.796 57.675 1.00 61.59 196 GLN A CA 1
ATOM 1562 C C . GLN A 1 196 ? -26.962 0.148 59.067 1.00 61.59 196 GLN A C 1
ATOM 1564 O O . GLN A 1 196 ? -26.748 0.791 60.095 1.00 61.59 196 GLN A O 1
ATOM 1569 N N . GLY A 1 197 ? -27.400 -1.116 59.119 1.00 68.12 197 GLY A N 1
ATOM 1570 C CA . GLY A 1 197 ? -27.721 -1.863 60.343 1.00 68.12 197 GLY A CA 1
ATOM 1571 C C . GLY A 1 197 ? -27.004 -3.215 60.445 1.00 68.12 197 GLY A C 1
ATOM 1572 O O . GLY A 1 197 ? -26.061 -3.496 59.709 1.00 68.12 197 GLY A O 1
ATOM 1573 N N . ASN A 1 198 ? -27.444 -4.068 61.375 1.00 66.00 198 ASN A N 1
ATOM 1574 C CA . ASN A 1 198 ? -26.877 -5.400 61.583 1.00 66.00 198 ASN A CA 1
ATOM 1575 C C . ASN A 1 198 ? -27.190 -6.304 60.375 1.00 66.00 198 ASN A C 1
ATOM 1577 O O . ASN A 1 198 ? -28.316 -6.758 60.202 1.00 66.00 198 ASN A O 1
ATOM 1581 N N . ILE A 1 199 ? -26.184 -6.570 59.539 1.00 66.06 199 ILE A N 1
ATOM 1582 C CA . ILE A 1 199 ? -26.295 -7.302 58.258 1.00 66.06 199 ILE A CA 1
ATOM 1583 C C . ILE A 1 199 ? -26.873 -8.721 58.449 1.00 66.06 199 ILE A C 1
ATOM 1585 O O . ILE A 1 199 ? -27.428 -9.311 57.527 1.00 66.06 199 ILE A O 1
ATOM 1589 N N . LEU A 1 200 ? -26.779 -9.265 59.666 1.00 68.00 200 LEU A N 1
ATOM 1590 C CA . LEU A 1 200 ? -27.335 -10.567 60.039 1.00 68.00 200 LEU A CA 1
ATOM 1591 C C . LEU A 1 200 ? -28.870 -10.587 60.145 1.00 68.00 200 LEU A C 1
ATOM 1593 O O . LEU A 1 200 ? -29.449 -11.670 60.166 1.00 68.00 200 LEU A O 1
ATOM 1597 N N . GLU A 1 201 ? -29.525 -9.427 60.226 1.00 69.44 201 GLU A N 1
ATOM 1598 C CA . GLU A 1 201 ? -30.986 -9.316 60.362 1.00 69.44 201 GLU A CA 1
ATOM 1599 C C . GLU A 1 201 ? -31.693 -9.108 59.017 1.00 69.44 201 GLU A C 1
ATOM 1601 O O . GLU A 1 201 ? -32.904 -9.307 58.915 1.00 69.44 201 GLU A O 1
ATOM 1606 N N . ASP A 1 202 ? -30.946 -8.757 57.969 1.00 73.81 202 ASP A N 1
ATOM 1607 C CA . ASP A 1 202 ? -31.500 -8.532 56.641 1.00 73.81 202 ASP A CA 1
ATOM 1608 C C . ASP A 1 202 ? -31.506 -9.833 55.821 1.00 73.81 202 ASP A C 1
ATOM 1610 O O . ASP A 1 202 ? -30.562 -10.185 55.107 1.00 73.81 202 ASP A O 1
ATOM 1614 N N . GLU A 1 203 ? -32.608 -10.580 55.932 1.00 76.44 203 GLU A N 1
ATOM 1615 C CA . GLU A 1 203 ? -32.810 -11.847 55.216 1.00 76.44 203 GLU A CA 1
ATOM 1616 C C . GLU A 1 203 ? -32.706 -11.672 53.686 1.00 76.44 203 GLU A C 1
ATOM 1618 O O . GLU A 1 203 ? -32.320 -12.602 52.967 1.00 76.44 203 GLU A O 1
ATOM 1623 N N . THR A 1 204 ? -33.015 -10.474 53.173 1.00 73.88 204 THR A N 1
ATOM 1624 C CA . THR A 1 204 ? -32.936 -10.168 51.739 1.00 73.88 204 THR A CA 1
ATOM 1625 C C . THR A 1 204 ? -31.489 -10.016 51.284 1.00 73.88 204 THR A C 1
ATOM 1627 O O . THR A 1 204 ? -31.101 -10.627 50.284 1.00 73.88 204 THR A O 1
ATOM 1630 N N . ALA A 1 205 ? -30.658 -9.330 52.073 1.00 74.81 205 ALA A N 1
ATOM 1631 C CA . ALA A 1 205 ? -29.226 -9.215 51.828 1.00 74.81 205 ALA A CA 1
ATOM 1632 C C . ALA A 1 205 ? -28.544 -10.593 51.841 1.00 74.81 205 ALA A C 1
ATOM 1634 O O . ALA A 1 205 ? -27.767 -10.909 50.941 1.00 74.81 205 ALA A O 1
ATOM 1635 N N . ILE A 1 206 ? -28.896 -11.469 52.790 1.00 79.56 206 ILE A N 1
ATOM 1636 C CA . ILE A 1 206 ? -28.324 -12.824 52.897 1.00 79.56 206 ILE A CA 1
ATOM 1637 C C . ILE A 1 206 ? -28.691 -13.696 51.678 1.00 79.56 206 ILE A C 1
ATOM 1639 O O . ILE A 1 206 ? -27.839 -14.415 51.140 1.00 79.56 206 ILE A O 1
ATOM 1643 N N . LYS A 1 207 ? -29.937 -13.628 51.188 1.00 80.12 207 LYS A N 1
ATOM 1644 C CA . LYS A 1 207 ? -30.366 -14.361 49.979 1.00 80.12 207 LYS A CA 1
ATOM 1645 C C . LYS A 1 207 ? -29.710 -13.826 48.702 1.00 80.12 207 LYS A C 1
ATOM 1647 O O . LYS A 1 207 ? -29.305 -14.615 47.846 1.00 80.12 207 LYS A O 1
ATOM 1652 N N . VAL A 1 208 ? -29.559 -12.508 48.569 1.00 81.06 208 VAL A N 1
ATOM 1653 C CA . VAL A 1 208 ? -28.893 -11.892 47.408 1.00 81.06 208 VAL A CA 1
ATOM 1654 C C . VAL A 1 208 ? -27.391 -12.179 47.416 1.00 81.06 208 VAL A C 1
ATOM 1656 O O . VAL A 1 208 ? -26.843 -12.517 46.371 1.00 81.06 208 VAL A O 1
ATOM 1659 N N . LEU A 1 209 ? -26.732 -12.146 48.578 1.00 82.25 209 LEU A N 1
ATOM 1660 C CA . LEU A 1 209 ? -25.306 -12.467 48.718 1.00 82.25 209 LEU A CA 1
ATOM 1661 C C . LEU A 1 209 ? -25.016 -13.944 48.426 1.00 82.25 209 LEU A C 1
ATOM 1663 O O . LEU A 1 209 ? -24.062 -14.255 47.716 1.00 82.25 209 LEU A O 1
ATOM 1667 N N . SER A 1 210 ? -25.843 -14.860 48.937 1.00 84.19 210 SER A N 1
ATOM 1668 C CA . SER A 1 210 ? -25.667 -16.301 48.696 1.00 84.19 210 SER A CA 1
ATOM 1669 C C . SER A 1 210 ? -25.904 -16.684 47.233 1.00 84.19 210 SER A C 1
ATOM 1671 O O . SER A 1 210 ? -25.083 -17.395 46.658 1.00 84.19 210 SER A O 1
ATOM 1673 N N . SER A 1 211 ? -26.965 -16.169 46.603 1.00 85.75 211 SER A N 1
ATOM 1674 C CA . SER A 1 211 ? -27.212 -16.391 45.170 1.00 85.75 211 SER A CA 1
ATOM 1675 C C . SER A 1 211 ? -26.129 -15.755 44.291 1.00 85.75 211 SER A C 1
ATOM 1677 O O . SER A 1 211 ? -25.590 -16.428 43.416 1.00 85.75 211 SER A O 1
ATOM 1679 N N . SER A 1 212 ? -25.725 -14.512 44.575 1.00 87.94 212 SER A N 1
ATOM 1680 C CA . SER A 1 212 ? -24.631 -13.818 43.874 1.00 87.94 212 SER A CA 1
ATOM 1681 C C . SER A 1 212 ? -23.294 -14.551 43.977 1.00 87.94 212 SER A C 1
ATOM 1683 O O . SER A 1 212 ? -22.550 -14.608 43.001 1.00 87.94 212 SER A O 1
ATOM 1685 N N . LYS A 1 213 ? -22.994 -15.152 45.136 1.00 86.12 213 LYS A N 1
ATOM 1686 C CA . LYS A 1 213 ? -21.773 -15.938 45.335 1.00 86.12 213 LYS A CA 1
ATOM 1687 C C . LYS A 1 213 ? -21.749 -17.195 44.464 1.00 86.12 213 LYS A C 1
ATOM 1689 O O . LYS A 1 213 ? -20.747 -17.436 43.800 1.00 86.12 213 LYS A O 1
ATOM 1694 N N . VAL A 1 214 ? -22.845 -17.958 44.433 1.00 87.75 214 VAL A N 1
ATOM 1695 C CA . VAL A 1 214 ? -22.946 -19.177 43.606 1.00 87.75 214 VAL A CA 1
ATOM 1696 C C . VAL A 1 214 ? -22.831 -18.836 42.117 1.00 87.75 214 VAL A C 1
ATOM 1698 O O . VAL A 1 214 ? -22.075 -19.484 41.399 1.00 87.75 214 VAL A O 1
ATOM 1701 N N . LEU A 1 215 ? -23.512 -17.776 41.663 1.00 85.94 215 LEU A N 1
ATOM 1702 C CA . LEU A 1 215 ? -23.409 -17.284 40.284 1.00 85.94 215 LEU A CA 1
ATOM 1703 C C . LEU A 1 215 ? -21.986 -16.813 39.934 1.00 85.94 215 LEU A C 1
ATOM 1705 O O . LEU A 1 215 ? -21.501 -17.103 38.845 1.00 85.94 215 LEU A O 1
ATOM 1709 N N . SER A 1 216 ? -21.297 -16.123 40.848 1.00 89.56 216 SER A N 1
ATOM 1710 C CA . SER A 1 216 ? -19.906 -15.691 40.649 1.00 89.56 216 SER A CA 1
ATOM 1711 C C . SER A 1 216 ? -18.938 -16.877 40.542 1.00 89.56 216 SER A C 1
ATOM 1713 O O . SER A 1 216 ? -18.089 -16.894 39.650 1.00 89.56 216 SER A O 1
ATOM 1715 N N . GLU A 1 217 ? -19.098 -17.905 41.384 1.00 88.81 217 GLU A N 1
ATOM 1716 C CA . GLU A 1 217 ? -18.302 -19.140 41.312 1.00 88.81 217 GLU A CA 1
ATOM 1717 C C . GLU A 1 217 ? -18.526 -19.881 39.978 1.00 88.81 217 GLU A C 1
ATOM 1719 O O . GLU A 1 217 ? -17.552 -20.253 39.321 1.00 88.81 217 GLU A O 1
ATOM 1724 N N . GLU A 1 218 ? -19.777 -20.003 39.517 1.00 87.88 218 GLU A N 1
ATOM 1725 C CA . GLU A 1 218 ? -20.109 -20.642 38.234 1.00 87.88 218 GLU A CA 1
ATOM 1726 C C . GLU A 1 218 ? -19.530 -19.875 37.030 1.00 87.88 218 GLU A C 1
ATOM 1728 O O . GLU A 1 218 ? -18.957 -20.473 36.114 1.00 87.88 218 GLU A O 1
ATOM 1733 N N . ILE A 1 219 ? -19.645 -18.541 37.021 1.00 87.94 219 ILE A N 1
ATOM 1734 C CA . ILE A 1 219 ? -19.093 -17.701 35.946 1.00 87.94 219 ILE A CA 1
ATOM 1735 C C . ILE A 1 219 ? -17.559 -17.740 35.968 1.00 87.94 219 ILE A C 1
ATOM 1737 O O . ILE A 1 219 ? -16.938 -17.824 34.911 1.00 87.94 219 ILE A O 1
ATOM 1741 N N . SER A 1 220 ? -16.937 -17.745 37.151 1.00 87.69 220 SER A N 1
ATOM 1742 C CA . SER A 1 220 ? -15.481 -17.867 37.303 1.00 87.69 220 SER A CA 1
ATOM 1743 C C . SER A 1 220 ? -14.951 -19.187 36.730 1.00 87.69 220 SER A C 1
ATOM 1745 O O . SER A 1 220 ? -13.912 -19.209 36.066 1.00 87.69 220 SER A O 1
ATOM 1747 N N . GLU A 1 221 ? -15.673 -20.293 36.926 1.00 88.81 221 GLU A N 1
ATOM 1748 C CA . GLU A 1 221 ? -15.302 -21.590 36.357 1.00 88.81 221 GLU A CA 1
ATOM 1749 C C . GLU A 1 221 ? -15.466 -21.620 34.830 1.00 88.81 221 GLU A C 1
ATOM 1751 O O . GLU A 1 221 ? -14.533 -22.012 34.123 1.00 88.81 221 GLU A O 1
ATOM 1756 N N . LYS A 1 222 ? -16.583 -21.100 34.300 1.00 86.88 222 LYS A N 1
ATOM 1757 C CA . LYS A 1 222 ? -16.773 -20.924 32.846 1.00 86.88 222 LYS A CA 1
ATOM 1758 C C . LYS A 1 222 ? -15.676 -20.055 32.230 1.00 86.88 222 LYS A C 1
ATOM 1760 O O . LYS A 1 222 ? -15.166 -20.382 31.161 1.00 86.88 222 LYS A O 1
ATOM 1765 N N . GLN A 1 223 ? -15.259 -18.999 32.926 1.00 85.44 223 GLN A N 1
ATOM 1766 C CA . GLN A 1 223 ? -14.192 -18.107 32.480 1.00 85.44 223 GLN A CA 1
ATOM 1767 C C . GLN A 1 223 ? -12.832 -18.818 32.408 1.00 85.44 223 GLN A C 1
ATOM 1769 O O . GLN A 1 223 ? -12.073 -18.601 31.463 1.00 85.44 223 GLN A O 1
ATOM 1774 N N . LYS A 1 224 ? -12.525 -19.709 33.361 1.00 87.56 224 LYS A N 1
ATOM 1775 C CA . LYS A 1 224 ? -11.303 -20.532 33.314 1.00 87.56 224 LYS A CA 1
ATOM 1776 C C . LYS A 1 224 ? -11.300 -21.479 32.114 1.00 87.56 224 LYS A C 1
ATOM 1778 O O . LYS A 1 224 ? -10.288 -21.569 31.425 1.00 87.56 224 LYS A O 1
ATOM 1783 N N . VAL A 1 225 ? -12.422 -22.148 31.837 1.00 85.81 225 VAL A N 1
ATOM 1784 C CA . VAL A 1 225 ? -12.551 -23.048 30.675 1.00 85.81 225 VAL A CA 1
ATOM 1785 C C . VAL A 1 225 ? -12.424 -22.276 29.359 1.00 85.81 225 VAL A C 1
ATOM 1787 O O . VAL A 1 225 ? -11.721 -22.722 28.450 1.00 85.81 225 VAL A O 1
ATOM 1790 N N . ALA A 1 226 ? -13.044 -21.095 29.271 1.00 84.56 226 ALA A N 1
ATOM 1791 C CA . ALA A 1 226 ? -12.924 -20.216 28.111 1.00 84.56 226 ALA A CA 1
ATOM 1792 C C . ALA A 1 226 ? -11.466 -19.790 27.870 1.00 84.56 226 ALA A C 1
ATOM 1794 O O . ALA A 1 226 ? -10.997 -19.862 26.737 1.00 84.56 226 ALA A O 1
ATOM 1795 N N . SER A 1 227 ? -10.724 -19.447 28.930 1.00 84.44 227 SER A N 1
ATOM 1796 C CA . SER A 1 227 ? -9.311 -19.052 28.836 1.00 84.44 227 SER A CA 1
ATOM 1797 C C . SER A 1 227 ? -8.391 -20.193 28.383 1.00 84.44 227 SER A C 1
ATOM 1799 O O . SER A 1 227 ? -7.510 -19.970 27.556 1.00 84.44 227 SER A O 1
ATOM 1801 N N . LEU A 1 228 ? -8.605 -21.423 28.865 1.00 86.19 228 LEU A N 1
ATOM 1802 C CA . LEU A 1 228 ? -7.843 -22.590 28.396 1.00 86.19 228 LEU A CA 1
ATOM 1803 C C . LEU A 1 228 ? -8.125 -22.885 26.918 1.00 86.19 228 LEU A C 1
ATOM 1805 O O . LEU A 1 228 ? -7.205 -23.113 26.139 1.00 86.19 228 LEU A O 1
ATOM 1809 N N . THR A 1 229 ? -9.395 -22.808 26.517 1.00 83.69 229 THR A N 1
ATOM 1810 C CA . THR A 1 229 ? -9.793 -23.013 25.116 1.00 83.69 229 THR A CA 1
ATOM 1811 C C . THR A 1 229 ? -9.213 -21.924 24.206 1.00 83.69 229 THR A C 1
ATOM 1813 O O . THR A 1 229 ? -8.813 -22.205 23.079 1.00 83.69 229 THR A O 1
ATOM 1816 N N . GLU A 1 230 ? -9.135 -20.680 24.686 1.00 82.38 230 GLU A N 1
ATOM 1817 C CA . GLU A 1 230 ? -8.500 -19.568 23.972 1.00 82.38 230 GLU A CA 1
ATOM 1818 C C . GLU A 1 230 ? -7.003 -19.821 23.745 1.00 82.38 230 GLU A C 1
ATOM 1820 O O . GLU A 1 230 ? -6.519 -19.611 22.632 1.00 82.38 230 GLU A O 1
ATOM 1825 N N . GLN A 1 231 ? -6.292 -20.352 24.748 1.00 84.19 231 GLN A N 1
ATOM 1826 C CA . GLN A 1 231 ? -4.876 -20.714 24.620 1.00 84.19 231 GLN A CA 1
ATOM 1827 C C . GLN A 1 231 ? -4.647 -21.798 23.560 1.00 84.19 231 GLN A C 1
ATOM 1829 O O . GLN A 1 231 ? -3.777 -21.629 22.709 1.00 84.19 231 GLN A O 1
ATOM 1834 N N . GLU A 1 232 ? -5.450 -22.865 23.538 1.00 84.00 232 GLU A N 1
ATOM 1835 C CA . GLU A 1 232 ? -5.339 -23.925 22.519 1.00 84.00 232 GLU A CA 1
ATOM 1836 C C . GLU A 1 232 ? -5.584 -23.396 21.090 1.00 84.00 232 GLU A C 1
ATOM 1838 O O . GLU A 1 232 ? -4.919 -23.791 20.120 1.00 84.00 232 GLU A O 1
ATOM 1843 N N . ILE A 1 233 ? -6.538 -22.469 20.944 1.00 82.06 233 ILE A N 1
ATOM 1844 C CA . ILE A 1 233 ? -6.813 -21.810 19.663 1.00 82.06 233 ILE A CA 1
ATOM 1845 C C . ILE A 1 233 ? -5.628 -20.926 19.258 1.00 82.06 233 ILE A C 1
ATOM 1847 O O . ILE A 1 233 ? -5.206 -20.958 18.096 1.00 82.06 233 ILE A O 1
ATOM 1851 N N . ASP A 1 234 ? -5.062 -20.168 20.196 1.00 81.88 234 ASP A N 1
ATOM 1852 C CA . ASP A 1 234 ? -3.912 -19.313 19.926 1.00 81.88 234 ASP A CA 1
ATOM 1853 C C . ASP A 1 234 ? -2.654 -20.121 19.589 1.00 81.88 234 ASP A C 1
ATOM 1855 O O . ASP A 1 234 ? -1.947 -19.757 18.652 1.00 81.88 234 ASP A O 1
ATOM 1859 N N . GLU A 1 235 ? -2.408 -21.265 20.227 1.00 85.25 235 GLU A N 1
ATOM 1860 C CA . GLU A 1 235 ? -1.324 -22.180 19.841 1.00 85.25 235 GLU A CA 1
ATOM 1861 C C . GLU A 1 235 ? -1.471 -22.652 18.389 1.00 85.25 235 GLU A C 1
ATOM 1863 O O . GLU A 1 235 ? -0.518 -22.611 17.602 1.00 85.25 235 GLU A O 1
ATOM 1868 N N . THR A 1 236 ? -2.692 -23.024 17.995 1.00 81.81 236 THR A N 1
ATOM 1869 C CA . THR A 1 236 ? -2.989 -23.428 16.616 1.00 81.81 236 THR A CA 1
ATOM 1870 C C . THR A 1 236 ? -2.774 -22.273 15.633 1.00 81.81 236 THR A C 1
ATOM 1872 O O . THR A 1 236 ? -2.237 -22.476 14.540 1.00 81.81 236 THR A O 1
ATOM 1875 N N . ARG A 1 237 ? -3.154 -21.048 16.016 1.00 82.12 237 ARG A N 1
ATOM 1876 C CA . ARG A 1 237 ? -2.945 -19.827 15.226 1.00 82.12 237 ARG A CA 1
ATOM 1877 C C . ARG A 1 237 ? -1.457 -19.516 15.072 1.00 82.12 237 ARG A C 1
ATOM 1879 O O . ARG A 1 237 ? -1.013 -19.203 13.968 1.00 82.12 237 ARG A O 1
ATOM 1886 N N . MET A 1 238 ? -0.667 -19.668 16.133 1.00 85.38 238 MET A N 1
ATOM 1887 C CA . MET A 1 238 ? 0.775 -19.399 16.128 1.00 85.38 238 MET A CA 1
ATOM 1888 C C . MET A 1 238 ? 1.550 -20.280 15.142 1.00 85.38 238 MET A C 1
ATOM 1890 O O . MET A 1 238 ? 2.575 -19.840 14.619 1.00 85.38 238 MET A O 1
ATOM 1894 N N . GLY A 1 239 ? 1.026 -21.458 14.786 1.00 86.12 239 GLY A N 1
ATOM 1895 C CA . GLY A 1 239 ? 1.573 -22.292 13.713 1.00 86.12 239 GLY A CA 1
ATOM 1896 C C . GLY A 1 239 ? 1.659 -21.586 12.350 1.00 86.12 239 GLY A C 1
ATOM 1897 O O . GLY A 1 239 ? 2.593 -21.836 11.590 1.00 86.12 239 GLY A O 1
ATOM 1898 N N . TYR A 1 240 ? 0.750 -20.650 12.053 1.00 87.62 240 TYR A N 1
ATOM 1899 C CA . TYR A 1 240 ? 0.723 -19.885 10.796 1.00 87.62 240 TYR A CA 1
ATOM 1900 C C . TYR A 1 240 ? 1.500 -18.563 10.849 1.00 87.62 240 TYR A C 1
ATOM 1902 O O . TYR A 1 240 ? 1.612 -17.867 9.834 1.00 87.62 240 TYR A O 1
ATOM 1910 N N . ARG A 1 241 ? 2.089 -18.213 12.000 1.00 87.75 241 ARG A N 1
ATOM 1911 C CA . ARG A 1 241 ? 2.851 -16.969 12.190 1.00 87.75 241 ARG A CA 1
ATOM 1912 C C . ARG A 1 241 ? 3.932 -16.717 11.126 1.00 87.75 241 ARG A C 1
ATOM 1914 O O . ARG A 1 241 ? 4.022 -15.569 10.684 1.00 87.75 241 ARG A O 1
ATOM 1921 N N . PRO A 1 242 ? 4.698 -17.723 10.651 1.00 86.88 242 PRO A N 1
ATOM 1922 C CA . PRO A 1 242 ? 5.709 -17.500 9.614 1.00 86.88 242 PRO A CA 1
ATOM 1923 C C . PRO A 1 242 ? 5.130 -16.972 8.292 1.00 86.88 242 PRO A C 1
ATOM 1925 O O . PRO A 1 242 ? 5.782 -16.193 7.600 1.00 86.88 242 PRO A O 1
ATOM 1928 N N . VAL A 1 243 ? 3.893 -17.359 7.946 1.00 87.56 243 VAL A N 1
ATOM 1929 C CA . VAL A 1 243 ? 3.206 -16.874 6.735 1.00 87.56 243 VAL A CA 1
ATOM 1930 C C . VAL A 1 243 ? 2.890 -15.388 6.864 1.00 87.56 243 VAL A C 1
ATOM 1932 O O . VAL A 1 243 ? 3.153 -14.611 5.944 1.00 87.56 243 VAL A O 1
ATOM 1935 N N . ALA A 1 244 ? 2.374 -14.986 8.025 1.00 87.75 244 ALA A N 1
ATOM 1936 C CA . ALA A 1 244 ? 2.027 -13.601 8.308 1.00 87.75 244 ALA A CA 1
ATOM 1937 C C . ALA A 1 244 ? 3.264 -12.694 8.411 1.00 87.75 244 ALA A C 1
ATOM 1939 O O . ALA A 1 244 ? 3.241 -11.571 7.910 1.00 87.75 244 ALA A O 1
ATOM 1940 N N . GLU A 1 245 ? 4.357 -13.184 9.003 1.00 85.81 245 GLU A N 1
ATOM 1941 C CA . GLU A 1 245 ? 5.623 -12.449 9.100 1.00 85.81 245 GLU A CA 1
ATOM 1942 C C . GLU A 1 245 ? 6.212 -12.163 7.716 1.00 85.81 245 GLU A C 1
ATOM 1944 O O . GLU A 1 245 ? 6.480 -11.009 7.376 1.00 85.81 245 GLU A O 1
ATOM 1949 N N . HIS A 1 246 ? 6.337 -13.201 6.881 1.00 83.88 246 HIS A N 1
ATOM 1950 C CA . HIS A 1 246 ? 6.822 -13.047 5.510 1.00 83.88 246 HIS A CA 1
ATOM 1951 C C . HIS A 1 246 ? 5.934 -12.087 4.716 1.00 83.88 246 HIS A C 1
ATOM 1953 O O . HIS A 1 246 ? 6.440 -11.184 4.056 1.00 83.88 246 HIS A O 1
ATOM 1959 N N . SER A 1 247 ? 4.612 -12.221 4.829 1.00 86.44 247 SER A N 1
ATOM 1960 C CA . SER A 1 247 ? 3.657 -11.377 4.103 1.00 86.44 247 SER A CA 1
ATOM 1961 C C . SER A 1 247 ? 3.687 -9.914 4.558 1.00 86.44 247 SER A C 1
ATOM 1963 O O . SER A 1 247 ? 3.638 -9.018 3.717 1.00 86.44 247 SER A O 1
ATOM 1965 N N . SER A 1 248 ? 3.850 -9.654 5.860 1.00 86.25 248 SER A N 1
ATOM 1966 C CA . SER A 1 248 ? 4.048 -8.297 6.388 1.00 86.25 248 SER A CA 1
ATOM 1967 C C . SER A 1 248 ? 5.310 -7.667 5.792 1.00 86.25 248 SER A C 1
ATOM 1969 O O . SER A 1 248 ? 5.260 -6.572 5.229 1.00 86.25 248 SER A O 1
ATOM 1971 N N . ILE A 1 249 ? 6.425 -8.405 5.786 1.00 82.69 249 ILE A N 1
ATOM 1972 C CA . ILE A 1 249 ? 7.681 -7.967 5.164 1.00 82.69 249 ILE A CA 1
ATOM 1973 C C . ILE A 1 249 ? 7.481 -7.608 3.682 1.00 82.69 249 ILE A C 1
ATOM 1975 O O . ILE A 1 249 ? 7.968 -6.560 3.240 1.00 82.69 249 ILE A O 1
ATOM 1979 N N . LEU A 1 250 ? 6.753 -8.438 2.922 1.00 83.25 250 LEU A N 1
ATOM 1980 C CA . LEU A 1 250 ? 6.464 -8.173 1.508 1.00 83.25 250 LEU A CA 1
ATOM 1981 C C . LEU A 1 250 ? 5.646 -6.888 1.326 1.00 83.25 250 LEU A C 1
ATOM 1983 O O . LEU A 1 250 ? 5.971 -6.075 0.461 1.00 83.25 250 LEU A O 1
ATOM 1987 N N . PHE A 1 251 ? 4.622 -6.665 2.151 1.00 85.38 251 PHE A N 1
ATOM 1988 C CA . PHE A 1 251 ? 3.792 -5.464 2.063 1.00 85.38 251 PHE A CA 1
ATOM 1989 C C . PHE A 1 251 ? 4.603 -4.183 2.275 1.00 85.38 251 PHE A C 1
ATOM 1991 O O . PHE A 1 251 ? 4.467 -3.231 1.503 1.00 85.38 251 PHE A O 1
ATOM 1998 N N . PHE A 1 252 ? 5.483 -4.153 3.281 1.00 81.88 252 PHE A N 1
ATOM 1999 C CA . PHE A 1 252 ? 6.350 -2.994 3.495 1.00 81.88 252 PHE A CA 1
ATOM 2000 C C . PHE A 1 252 ? 7.395 -2.856 2.383 1.00 81.88 252 PHE A C 1
ATOM 2002 O O . PHE A 1 252 ? 7.703 -1.736 1.994 1.00 81.88 252 PHE A O 1
ATOM 2009 N N . CYS A 1 253 ? 7.895 -3.954 1.793 1.00 78.25 253 CYS A N 1
ATOM 2010 C CA . CYS A 1 253 ? 8.771 -3.876 0.606 1.00 78.25 253 CYS A CA 1
ATOM 2011 C C . CYS A 1 253 ? 8.085 -3.140 -0.537 1.00 78.25 253 CYS A C 1
ATOM 2013 O O . CYS A 1 253 ? 8.684 -2.283 -1.177 1.00 78.25 253 CYS A O 1
ATOM 2015 N N . ILE A 1 254 ? 6.825 -3.465 -0.782 1.00 79.19 254 ILE A N 1
ATOM 2016 C CA . ILE A 1 254 ? 6.046 -2.878 -1.865 1.00 79.19 254 ILE A CA 1
ATOM 2017 C C . ILE A 1 254 ? 5.659 -1.438 -1.524 1.00 79.19 254 ILE A C 1
ATOM 2019 O O . ILE A 1 254 ? 5.758 -0.552 -2.366 1.00 79.19 254 ILE A O 1
ATOM 2023 N N . SER A 1 255 ? 5.292 -1.178 -0.269 1.00 78.88 255 SER A N 1
ATOM 2024 C CA . SER A 1 255 ? 4.944 0.160 0.217 1.00 78.88 255 SER A CA 1
ATOM 2025 C C . SER A 1 255 ? 6.108 1.147 0.161 1.00 78.88 255 SER A C 1
ATOM 2027 O O . SER A 1 255 ? 5.862 2.347 0.032 1.00 78.88 255 SER A O 1
ATOM 2029 N N . ASP A 1 256 ? 7.345 0.660 0.260 1.00 76.88 256 ASP A N 1
ATOM 2030 C CA . ASP A 1 256 ? 8.566 1.462 0.147 1.00 76.88 256 ASP A CA 1
ATOM 2031 C C . ASP A 1 256 ? 8.938 1.789 -1.310 1.00 76.88 256 ASP A C 1
ATOM 2033 O O . ASP A 1 256 ? 9.749 2.684 -1.545 1.00 76.88 256 ASP A O 1
ATOM 2037 N N . LEU A 1 257 ? 8.327 1.136 -2.312 1.00 76.12 257 LEU A N 1
ATOM 2038 C CA . LEU A 1 257 ? 8.531 1.496 -3.726 1.00 76.12 257 LEU A CA 1
ATOM 2039 C C . LEU A 1 257 ? 8.076 2.930 -4.022 1.00 76.12 257 LEU A C 1
ATOM 2041 O O . LEU A 1 257 ? 8.650 3.579 -4.895 1.00 76.12 257 LEU A O 1
ATOM 2045 N N . ALA A 1 258 ? 7.117 3.451 -3.253 1.00 72.62 258 ALA A N 1
ATOM 2046 C CA . ALA A 1 258 ? 6.671 4.839 -3.330 1.00 72.62 258 ALA A CA 1
ATOM 2047 C C . ALA A 1 258 ? 7.808 5.857 -3.100 1.00 72.62 258 ALA A C 1
ATOM 2049 O O . ALA A 1 258 ? 7.705 6.996 -3.549 1.00 72.62 258 ALA A O 1
ATOM 2050 N N . ASN A 1 259 ? 8.896 5.453 -2.426 1.00 74.06 259 ASN A N 1
ATOM 2051 C CA . ASN A 1 259 ? 10.075 6.297 -2.213 1.00 74.06 259 ASN A CA 1
ATOM 2052 C C . ASN A 1 259 ? 10.921 6.469 -3.484 1.00 74.06 259 ASN A C 1
ATOM 2054 O O . ASN A 1 259 ? 11.670 7.438 -3.582 1.00 74.06 259 ASN A O 1
ATOM 2058 N N . ILE A 1 260 ? 10.841 5.523 -4.428 1.00 72.75 260 ILE A N 1
ATOM 2059 C CA . ILE A 1 260 ? 11.519 5.619 -5.728 1.00 72.75 260 ILE A CA 1
ATOM 2060 C C . ILE A 1 260 ? 10.730 6.568 -6.624 1.00 72.75 260 ILE A C 1
ATOM 2062 O O . ILE A 1 260 ? 11.276 7.514 -7.181 1.00 72.75 260 ILE A O 1
ATOM 2066 N N . GLU A 1 261 ? 9.432 6.309 -6.750 1.00 67.81 261 GLU A N 1
ATOM 2067 C CA . GLU A 1 261 ? 8.532 7.112 -7.560 1.00 67.81 261 GLU A CA 1
ATOM 2068 C C . GLU A 1 261 ? 7.184 7.190 -6.840 1.00 67.81 261 GLU A C 1
ATOM 2070 O O . GLU A 1 261 ? 6.611 6.136 -6.540 1.00 67.81 261 GLU A O 1
ATOM 2075 N N . PRO A 1 262 ? 6.632 8.396 -6.591 1.00 65.00 262 PRO A N 1
ATOM 2076 C CA . PRO A 1 262 ? 5.362 8.564 -5.879 1.00 65.00 262 PRO A CA 1
ATOM 2077 C C . PRO A 1 262 ? 4.190 7.825 -6.523 1.00 65.00 262 PRO A C 1
ATOM 2079 O O . PRO A 1 262 ? 3.159 7.627 -5.882 1.00 65.00 262 PRO A O 1
ATOM 2082 N N . MET A 1 263 ? 4.343 7.411 -7.784 1.00 63.66 263 MET A N 1
ATOM 2083 C CA . MET A 1 263 ? 3.387 6.556 -8.455 1.00 63.66 263 MET A CA 1
ATOM 2084 C C . MET A 1 263 ? 3.324 5.165 -7.819 1.00 63.66 263 MET A C 1
ATOM 2086 O O . MET A 1 263 ? 2.235 4.636 -7.770 1.00 63.66 263 MET A O 1
ATOM 2090 N N . TYR A 1 264 ? 4.375 4.523 -7.309 1.00 72.94 264 TYR A N 1
ATOM 2091 C CA . TYR A 1 264 ? 4.292 3.123 -6.835 1.00 72.94 264 TYR A CA 1
ATOM 2092 C C . TYR A 1 264 ? 3.614 2.962 -5.464 1.00 72.94 264 TYR A C 1
ATOM 2094 O O . TYR A 1 264 ? 4.245 2.613 -4.468 1.00 72.94 264 TYR A O 1
ATOM 2102 N N . GLN A 1 265 ? 2.307 3.198 -5.417 1.00 69.94 265 GLN A N 1
ATOM 2103 C CA . GLN A 1 265 ? 1.477 3.055 -4.229 1.00 69.94 265 GLN A CA 1
ATOM 2104 C C . GLN A 1 265 ? 0.429 1.974 -4.455 1.00 69.94 265 GLN A C 1
ATOM 2106 O O . GLN A 1 265 ? -0.251 1.959 -5.477 1.00 69.94 265 GLN A O 1
ATOM 2111 N N . TYR A 1 266 ? 0.315 1.079 -3.478 1.00 75.50 266 TYR A N 1
ATOM 2112 C CA . TYR A 1 266 ? -0.584 -0.066 -3.511 1.00 75.50 266 TYR A CA 1
ATOM 2113 C C . TYR A 1 266 ? -1.478 -0.016 -2.281 1.00 75.50 266 TYR A C 1
ATOM 2115 O O . TYR A 1 266 ? -1.018 0.318 -1.183 1.00 75.50 266 TYR A O 1
ATOM 2123 N N . SER A 1 267 ? -2.759 -0.332 -2.457 1.00 74.81 267 SER A N 1
ATOM 2124 C CA . SER A 1 267 ? -3.697 -0.353 -1.341 1.00 74.81 267 SER A CA 1
ATOM 2125 C C . SER A 1 267 ? -3.519 -1.630 -0.520 1.00 74.81 267 SER A C 1
ATOM 2127 O O . SER A 1 267 ? -3.223 -2.708 -1.041 1.00 74.81 267 SER A O 1
ATOM 2129 N N . LEU A 1 268 ? -3.737 -1.524 0.791 1.00 80.19 268 LEU A N 1
ATOM 2130 C CA . LEU A 1 268 ? -3.738 -2.701 1.654 1.00 80.19 268 LEU A CA 1
ATOM 2131 C C . LEU A 1 268 ? -4.876 -3.665 1.287 1.00 80.19 268 LEU A C 1
ATOM 2133 O O . LEU A 1 268 ? -4.706 -4.875 1.366 1.00 80.19 268 LEU A O 1
ATOM 2137 N N . THR A 1 269 ? -6.028 -3.142 0.861 1.00 77.88 269 THR A N 1
ATOM 2138 C CA . THR A 1 269 ? -7.166 -3.969 0.441 1.00 77.88 269 THR A CA 1
ATOM 2139 C C . THR A 1 269 ? -6.815 -4.834 -0.768 1.00 77.88 269 THR A C 1
ATOM 2141 O O . THR A 1 269 ? -7.096 -6.028 -0.745 1.00 77.88 269 THR A O 1
ATOM 2144 N N . TRP A 1 270 ? -6.123 -4.278 -1.766 1.00 80.12 270 TRP A N 1
ATOM 2145 C CA . TRP A 1 270 ? -5.610 -5.047 -2.901 1.00 80.12 270 TRP A CA 1
ATOM 2146 C C . TRP A 1 270 ? -4.646 -6.153 -2.451 1.00 80.12 270 TRP A C 1
ATOM 2148 O O . TRP A 1 270 ? -4.799 -7.311 -2.836 1.00 80.12 270 TRP A O 1
ATOM 2158 N N . PHE A 1 271 ? -3.705 -5.825 -1.562 1.00 84.06 271 PHE A N 1
ATOM 2159 C CA . PHE A 1 271 ? -2.748 -6.799 -1.036 1.00 84.06 271 PHE A CA 1
ATOM 2160 C C . PHE A 1 271 ? -3.437 -7.946 -0.278 1.00 84.06 271 PHE A C 1
ATOM 2162 O O . PHE A 1 271 ? -3.079 -9.109 -0.457 1.00 84.06 271 PHE A O 1
ATOM 2169 N N . ILE A 1 272 ? -4.456 -7.637 0.533 1.00 84.00 272 ILE A N 1
ATOM 2170 C CA . ILE A 1 272 ? -5.257 -8.638 1.254 1.00 84.00 272 ILE A CA 1
ATOM 2171 C C . ILE A 1 272 ? -6.060 -9.512 0.281 1.00 84.00 272 ILE A C 1
ATOM 2173 O O . ILE A 1 272 ? -6.120 -10.725 0.471 1.00 84.00 272 ILE A O 1
ATOM 2177 N N . ASN A 1 273 ? -6.644 -8.939 -0.775 1.00 82.44 273 ASN A N 1
ATOM 2178 C CA . ASN A 1 273 ? -7.361 -9.716 -1.789 1.00 82.44 273 ASN A CA 1
ATOM 2179 C C . ASN A 1 273 ? -6.422 -10.698 -2.500 1.00 82.44 273 ASN A C 1
ATOM 2181 O O . ASN A 1 273 ? -6.739 -11.883 -2.611 1.00 82.44 273 ASN A O 1
ATOM 2185 N N . LEU A 1 274 ? -5.229 -10.238 -2.886 1.00 82.56 274 LEU A N 1
ATOM 2186 C CA . LEU A 1 274 ? -4.207 -11.086 -3.497 1.00 82.56 274 LEU A CA 1
ATOM 2187 C C . LEU A 1 274 ? -3.733 -12.195 -2.547 1.00 82.56 274 LEU A C 1
ATOM 2189 O O . LEU A 1 274 ? -3.481 -13.330 -2.963 1.00 82.56 274 LEU A O 1
ATOM 2193 N N . TYR A 1 275 ? -3.634 -11.880 -1.257 1.00 87.31 275 TYR A N 1
ATOM 2194 C CA . TYR A 1 275 ? -3.302 -12.839 -0.211 1.00 87.31 275 TYR A CA 1
ATOM 2195 C C . TYR A 1 275 ? -4.371 -13.927 -0.070 1.00 87.31 275 TYR A C 1
ATOM 2197 O O . TYR A 1 275 ? -4.048 -15.114 -0.100 1.00 87.31 275 TYR A O 1
ATOM 2205 N N . LEU A 1 276 ? -5.650 -13.545 -0.018 1.00 86.62 276 LEU A N 1
ATOM 2206 C CA . LEU A 1 276 ? -6.781 -14.475 0.030 1.00 86.62 276 LEU A CA 1
ATOM 2207 C C . LEU A 1 276 ? -6.847 -15.379 -1.209 1.00 86.62 276 LEU A C 1
ATOM 2209 O O . LEU A 1 276 ? -7.062 -16.586 -1.075 1.00 86.62 276 LEU A O 1
ATOM 2213 N N . GLN A 1 277 ? -6.630 -14.816 -2.400 1.00 84.19 277 GLN A N 1
ATOM 2214 C CA . GLN A 1 277 ? -6.562 -15.579 -3.650 1.00 84.19 277 GLN A CA 1
ATOM 2215 C C . GLN A 1 277 ? -5.395 -16.574 -3.633 1.00 84.19 277 GLN A C 1
ATOM 2217 O O . GLN A 1 277 ? -5.575 -17.739 -3.978 1.00 84.19 277 GLN A O 1
ATOM 2222 N N . SER A 1 278 ? -4.221 -16.152 -3.161 1.00 86.69 278 SER A N 1
ATOM 2223 C CA . SER A 1 278 ? -3.026 -17.002 -3.100 1.00 86.69 278 SER A CA 1
ATOM 2224 C C . SER A 1 278 ? -3.178 -18.165 -2.115 1.00 86.69 278 SER A C 1
ATOM 2226 O O . SER A 1 278 ? -2.701 -19.270 -2.376 1.00 86.69 278 SER A O 1
ATOM 2228 N N . ILE A 1 279 ? -3.880 -17.956 -0.998 1.00 88.00 279 ILE A N 1
ATOM 2229 C CA . ILE A 1 279 ? -4.229 -19.035 -0.063 1.00 88.00 279 ILE A CA 1
ATOM 2230 C C . ILE A 1 279 ? -5.179 -20.032 -0.742 1.00 88.00 279 ILE A C 1
ATOM 2232 O O . ILE A 1 279 ? -4.964 -21.236 -0.636 1.00 88.00 279 ILE A O 1
ATOM 2236 N N . ALA A 1 280 ? -6.177 -19.554 -1.491 1.00 87.12 280 ALA A N 1
ATOM 2237 C CA . ALA A 1 280 ? -7.160 -20.414 -2.153 1.00 87.12 280 ALA A CA 1
ATOM 2238 C C . ALA A 1 280 ? -6.604 -21.200 -3.359 1.00 87.12 280 ALA A C 1
ATOM 2240 O O . ALA A 1 280 ? -7.010 -22.336 -3.581 1.00 87.12 280 ALA A O 1
ATOM 2241 N N . GLN A 1 281 ? -5.698 -20.608 -4.142 1.00 86.62 281 GLN A N 1
ATOM 2242 C CA . GLN A 1 281 ? -5.160 -21.205 -5.376 1.00 86.62 281 GLN A CA 1
ATOM 2243 C C . GLN A 1 281 ? -3.903 -22.060 -5.156 1.00 86.62 281 GLN A C 1
ATOM 2245 O O . GLN A 1 281 ? -3.488 -22.803 -6.047 1.00 86.62 281 GLN A O 1
ATOM 2250 N N . SER A 1 282 ? -3.265 -21.951 -3.991 1.00 88.25 282 SER A N 1
ATOM 2251 C CA . SER A 1 282 ? -2.054 -22.714 -3.684 1.00 88.25 282 SER A CA 1
ATOM 2252 C C . SER A 1 282 ? -2.355 -24.201 -3.441 1.00 88.25 282 SER A C 1
ATOM 2254 O O . SER A 1 282 ? -3.433 -24.537 -2.949 1.00 88.25 282 SER A O 1
ATOM 2256 N N . PRO A 1 283 ? -1.397 -25.110 -3.719 1.00 86.62 283 PRO A N 1
ATOM 2257 C CA . PRO A 1 283 ? -1.603 -26.547 -3.551 1.00 86.62 283 PRO A CA 1
ATOM 2258 C C . PRO A 1 283 ? -2.006 -26.915 -2.110 1.00 86.62 283 PRO A C 1
ATOM 2260 O O . PRO A 1 283 ? -1.294 -26.530 -1.170 1.00 86.62 283 PRO A O 1
ATOM 2263 N N . PRO A 1 284 ? -3.122 -27.641 -1.901 1.00 85.50 284 PRO A N 1
ATOM 2264 C CA . PRO A 1 284 ? -3.523 -28.094 -0.573 1.00 85.50 284 PRO A CA 1
ATOM 2265 C C . PRO A 1 284 ? -2.559 -29.173 -0.057 1.00 85.50 284 PRO A C 1
ATOM 2267 O O . PRO A 1 284 ? -2.008 -29.955 -0.831 1.00 85.50 284 PRO A O 1
ATOM 2270 N N . SER A 1 285 ? -2.330 -29.200 1.256 1.00 86.75 285 SER A N 1
ATOM 2271 C CA . SER A 1 285 ? -1.455 -30.170 1.926 1.00 86.75 285 SER A CA 1
ATOM 2272 C C . SER A 1 285 ? -1.890 -30.348 3.377 1.00 86.75 285 SER A C 1
ATOM 2274 O O . SER A 1 285 ? -2.075 -29.355 4.076 1.00 86.75 285 SER A O 1
ATOM 2276 N N . ASP A 1 286 ? -1.946 -31.595 3.845 1.00 81.62 286 ASP A N 1
ATOM 2277 C CA . ASP A 1 286 ? -2.345 -31.937 5.220 1.00 81.62 286 ASP A CA 1
ATOM 2278 C C . ASP A 1 286 ? -1.238 -31.646 6.249 1.00 81.62 286 ASP A C 1
ATOM 2280 O O . ASP A 1 286 ? -1.495 -31.406 7.429 1.00 81.62 286 ASP A O 1
ATOM 2284 N N . HIS A 1 287 ? 0.024 -31.625 5.808 1.00 86.75 287 HIS A N 1
ATOM 2285 C CA . HIS A 1 287 ? 1.156 -31.262 6.657 1.00 86.75 287 HIS A CA 1
ATOM 2286 C C . HIS A 1 287 ? 1.338 -29.742 6.713 1.00 86.75 287 HIS A C 1
ATOM 2288 O O . HIS A 1 287 ? 1.677 -29.113 5.705 1.00 86.75 287 HIS A O 1
ATOM 2294 N N . LEU A 1 288 ? 1.192 -29.172 7.916 1.00 84.38 288 LEU A N 1
ATOM 2295 C CA . LEU A 1 288 ? 1.300 -27.732 8.177 1.00 84.38 288 LEU A CA 1
ATOM 2296 C C . LEU A 1 288 ? 2.596 -27.095 7.620 1.00 84.38 288 LEU A C 1
ATOM 2298 O O . LEU A 1 288 ? 2.488 -26.090 6.920 1.00 84.38 288 LEU A O 1
ATOM 2302 N N . PRO A 1 289 ? 3.811 -27.653 7.819 1.00 86.75 289 PRO A N 1
ATOM 2303 C CA . PRO A 1 289 ? 5.037 -27.029 7.306 1.00 86.75 289 PRO A CA 1
ATOM 2304 C C . PRO A 1 289 ? 5.102 -26.990 5.771 1.00 86.75 289 PRO A C 1
ATOM 2306 O O . PRO A 1 289 ? 5.522 -25.992 5.181 1.00 86.75 289 PRO A O 1
ATOM 2309 N N . THR A 1 290 ? 4.646 -28.058 5.112 1.00 86.00 290 THR A N 1
ATOM 2310 C CA . THR A 1 290 ? 4.607 -28.162 3.645 1.00 86.00 290 THR A CA 1
ATOM 2311 C C . THR A 1 290 ? 3.563 -27.217 3.055 1.00 86.00 290 THR A C 1
ATOM 2313 O O . THR A 1 290 ? 3.825 -26.548 2.051 1.00 86.00 290 THR A O 1
ATOM 2316 N N . ARG A 1 291 ? 2.405 -27.094 3.719 1.00 88.81 291 ARG A N 1
ATOM 2317 C CA . ARG A 1 291 ? 1.363 -26.126 3.366 1.00 88.81 291 ARG A CA 1
ATOM 2318 C C . ARG A 1 291 ? 1.885 -24.694 3.476 1.00 88.81 291 ARG A C 1
ATOM 2320 O O . ARG A 1 291 ? 1.772 -23.942 2.512 1.00 88.81 291 ARG A O 1
ATOM 2327 N N . ILE A 1 292 ? 2.541 -24.350 4.588 1.00 87.25 292 ILE A N 1
ATOM 2328 C CA . ILE A 1 292 ? 3.173 -23.039 4.805 1.00 87.25 292 ILE A CA 1
ATOM 2329 C C . ILE A 1 292 ? 4.168 -22.722 3.684 1.00 87.25 292 ILE A C 1
ATOM 2331 O O . ILE A 1 292 ? 4.094 -21.650 3.091 1.00 87.25 292 ILE A O 1
ATOM 2335 N N . SER A 1 293 ? 5.066 -23.652 3.342 1.00 86.12 293 SER A N 1
ATOM 2336 C CA . SER A 1 293 ? 6.047 -23.433 2.270 1.00 86.12 293 SER A CA 1
ATOM 2337 C C . SER A 1 293 ? 5.385 -23.210 0.904 1.00 86.12 293 SER A C 1
ATOM 2339 O O . SER A 1 293 ? 5.781 -22.303 0.171 1.00 86.12 293 SER A O 1
ATOM 2341 N N . SER A 1 294 ? 4.332 -23.971 0.597 1.00 86.50 294 SER A N 1
ATOM 2342 C CA . SER A 1 294 ? 3.587 -23.860 -0.664 1.00 86.50 294 SER A CA 1
ATOM 2343 C C . SER A 1 294 ? 2.859 -22.519 -0.784 1.00 86.50 294 SER A C 1
ATOM 2345 O O . SER A 1 294 ? 2.958 -21.854 -1.817 1.00 86.50 294 SER A O 1
ATOM 2347 N N . VAL A 1 295 ? 2.183 -22.083 0.286 1.00 87.44 295 VAL A N 1
ATOM 2348 C CA . VAL A 1 295 ? 1.513 -20.773 0.352 1.00 87.44 295 VAL A CA 1
ATOM 2349 C C . VAL A 1 295 ? 2.537 -19.647 0.217 1.00 87.44 295 VAL A C 1
ATOM 2351 O O . VAL A 1 295 ? 2.344 -18.743 -0.590 1.00 87.44 295 VAL A O 1
ATOM 2354 N N . LEU A 1 296 ? 3.657 -19.721 0.944 1.00 84.88 296 LEU A N 1
ATOM 2355 C CA . LEU A 1 296 ? 4.729 -18.724 0.886 1.00 84.88 296 LEU A CA 1
ATOM 2356 C C . LEU A 1 296 ? 5.317 -18.582 -0.522 1.00 84.88 296 LEU A C 1
ATOM 2358 O O . LEU A 1 296 ? 5.483 -17.461 -1.009 1.00 84.88 296 LEU A O 1
ATOM 2362 N N . GLN A 1 297 ? 5.627 -19.698 -1.188 1.00 83.00 297 GLN A N 1
ATOM 2363 C CA . GLN A 1 297 ? 6.167 -19.684 -2.548 1.00 83.00 297 GLN A CA 1
ATOM 2364 C C . GLN A 1 297 ? 5.157 -19.113 -3.544 1.00 83.00 297 GLN A C 1
ATOM 2366 O O . GLN A 1 297 ? 5.498 -18.209 -4.307 1.00 83.00 297 GLN A O 1
ATOM 2371 N N . HIS A 1 298 ? 3.912 -19.594 -3.508 1.00 86.19 298 HIS A N 1
ATOM 2372 C CA . HIS A 1 298 ? 2.870 -19.132 -4.418 1.00 86.19 298 HIS A CA 1
ATOM 2373 C C . HIS A 1 298 ? 2.567 -17.642 -4.219 1.00 86.19 298 HIS A C 1
ATOM 2375 O O . HIS A 1 298 ? 2.548 -16.885 -5.188 1.00 86.19 298 HIS A O 1
ATOM 2381 N N . PHE A 1 299 ? 2.429 -17.193 -2.968 1.00 87.19 299 PHE A N 1
ATOM 2382 C CA . PHE A 1 299 ? 2.177 -15.790 -2.650 1.00 87.19 299 PHE A CA 1
ATOM 2383 C C . PHE A 1 299 ? 3.326 -14.883 -3.095 1.00 87.19 299 PHE A C 1
ATOM 2385 O O . PHE A 1 299 ? 3.089 -13.854 -3.719 1.00 87.19 299 PHE A O 1
ATOM 2392 N N . THR A 1 300 ? 4.579 -15.286 -2.855 1.00 82.56 300 THR A N 1
ATOM 2393 C CA . THR A 1 300 ? 5.755 -14.506 -3.279 1.00 82.56 300 THR A CA 1
ATOM 2394 C C . THR A 1 300 ? 5.792 -14.332 -4.796 1.00 82.56 300 THR A C 1
ATOM 2396 O O . THR A 1 300 ? 6.035 -13.227 -5.277 1.00 82.56 300 THR A O 1
ATOM 2399 N N . VAL A 1 301 ? 5.515 -15.397 -5.555 1.00 79.81 301 VAL A N 1
ATOM 2400 C CA . VAL A 1 301 ? 5.473 -15.345 -7.024 1.00 79.81 301 VAL A CA 1
ATOM 2401 C C . VAL A 1 301 ? 4.292 -14.511 -7.517 1.00 79.81 301 VAL A C 1
ATOM 2403 O O . VAL A 1 301 ? 4.457 -13.726 -8.447 1.00 79.81 301 VAL A O 1
ATOM 2406 N N . SER A 1 302 ? 3.122 -14.650 -6.893 1.00 81.25 302 SER A N 1
ATOM 2407 C CA . SER A 1 302 ? 1.908 -13.914 -7.256 1.00 81.25 302 SER A CA 1
ATOM 2408 C C . SER A 1 302 ? 2.079 -12.406 -7.046 1.00 81.25 302 SER A C 1
ATOM 2410 O O . SER A 1 302 ? 1.899 -11.612 -7.971 1.00 81.25 302 SER A O 1
ATOM 2412 N N . VAL A 1 303 ? 2.570 -12.015 -5.866 1.00 81.44 303 VAL A N 1
ATOM 2413 C CA . VAL A 1 303 ? 2.949 -10.635 -5.537 1.00 81.44 303 VAL A CA 1
ATOM 2414 C C . VAL A 1 303 ? 4.011 -10.118 -6.500 1.00 81.44 303 VAL A C 1
ATOM 2416 O O . VAL A 1 303 ? 3.857 -9.034 -7.055 1.00 81.44 303 VAL A O 1
ATOM 2419 N N . TYR A 1 304 ? 5.074 -10.890 -6.740 1.00 77.50 304 TYR A N 1
ATOM 2420 C CA . TYR A 1 304 ? 6.140 -10.490 -7.652 1.00 77.50 304 TYR A CA 1
ATOM 2421 C C . TYR A 1 304 ? 5.614 -10.244 -9.069 1.00 77.50 304 TYR A C 1
ATOM 2423 O O . TYR A 1 304 ? 5.890 -9.194 -9.642 1.00 77.50 304 TYR A O 1
ATOM 2431 N N . ARG A 1 305 ? 4.822 -11.170 -9.623 1.00 74.81 305 ARG A N 1
ATOM 2432 C CA . ARG A 1 305 ? 4.253 -11.056 -10.971 1.00 74.81 305 ARG A CA 1
ATOM 2433 C C . ARG A 1 305 ? 3.329 -9.846 -11.083 1.00 74.81 305 ARG A C 1
ATOM 2435 O O . ARG A 1 305 ? 3.477 -9.077 -12.028 1.00 74.81 305 ARG A O 1
ATOM 2442 N N . ASN A 1 306 ? 2.429 -9.651 -10.122 1.00 75.69 306 ASN A N 1
ATOM 2443 C CA . ASN A 1 306 ? 1.481 -8.539 -10.158 1.00 75.69 306 ASN A CA 1
ATOM 2444 C C . ASN A 1 306 ? 2.149 -7.180 -9.960 1.00 75.69 306 ASN A C 1
ATOM 2446 O O . ASN A 1 306 ? 1.830 -6.236 -10.676 1.00 75.69 306 ASN A O 1
ATOM 2450 N N . VAL A 1 307 ? 3.144 -7.085 -9.077 1.00 76.19 307 VAL A N 1
ATOM 2451 C CA . VAL A 1 307 ? 3.930 -5.855 -8.946 1.00 76.19 307 VAL A CA 1
ATOM 2452 C C . VAL A 1 307 ? 4.751 -5.612 -10.216 1.00 76.19 307 VAL A C 1
ATOM 2454 O O . VAL A 1 307 ? 4.723 -4.503 -10.741 1.00 76.19 307 VAL A O 1
ATOM 2457 N N . CYS A 1 308 ? 5.406 -6.629 -10.788 1.00 70.69 308 CYS A N 1
ATOM 2458 C CA . CYS A 1 308 ? 6.185 -6.481 -12.025 1.00 70.69 308 CYS A CA 1
ATOM 2459 C C . CYS A 1 308 ? 5.342 -6.065 -13.238 1.00 70.69 308 CYS A C 1
ATOM 2461 O O . CYS A 1 308 ? 5.851 -5.333 -14.080 1.00 70.69 308 CYS A O 1
ATOM 2463 N N . ARG A 1 309 ? 4.061 -6.459 -13.311 1.00 67.88 309 ARG A N 1
ATOM 2464 C CA . ARG A 1 309 ? 3.105 -5.974 -14.332 1.00 67.88 309 ARG A CA 1
ATOM 2465 C C . ARG A 1 309 ? 2.848 -4.461 -14.260 1.00 67.88 309 ARG A C 1
ATOM 2467 O O . ARG A 1 309 ? 2.326 -3.895 -15.212 1.00 67.88 309 ARG A O 1
ATOM 2474 N N . SER A 1 310 ? 3.180 -3.825 -13.137 1.00 67.69 310 SER A N 1
ATOM 2475 C CA . SER A 1 310 ? 2.914 -2.407 -12.871 1.00 67.69 310 SER A CA 1
ATOM 2476 C C . SER A 1 310 ? 4.166 -1.521 -12.797 1.00 67.69 310 SER A C 1
ATOM 2478 O O . SER A 1 310 ? 4.048 -0.308 -12.612 1.00 67.69 310 SER A O 1
ATOM 2480 N N . LEU A 1 311 ? 5.365 -2.110 -12.895 1.00 65.94 311 LEU A N 1
ATOM 2481 C CA . LEU A 1 311 ? 6.639 -1.392 -12.811 1.00 65.94 311 LEU A CA 1
ATOM 2482 C C . LEU A 1 311 ? 7.102 -0.925 -14.197 1.00 65.94 311 LEU A C 1
ATOM 2484 O O . LEU A 1 311 ? 7.291 -1.741 -15.095 1.00 65.94 311 LEU A O 1
ATOM 2488 N N . PHE A 1 312 ? 7.398 0.371 -14.328 1.00 54.25 312 PHE A N 1
ATOM 2489 C CA . PHE A 1 312 ? 8.034 0.932 -15.524 1.00 54.25 312 PHE A CA 1
ATOM 2490 C C . PHE A 1 312 ? 9.489 0.459 -15.656 1.00 54.25 312 PHE A C 1
ATOM 2492 O O . PHE A 1 312 ? 10.188 0.334 -14.652 1.00 54.25 312 PHE A O 1
ATOM 2499 N N . GLU A 1 313 ? 9.974 0.263 -16.888 1.00 55.03 313 GLU A N 1
ATOM 2500 C CA . GLU A 1 313 ? 11.352 -0.191 -17.167 1.00 55.03 313 GLU A CA 1
ATOM 2501 C C . GLU A 1 313 ? 11.694 -1.500 -16.428 1.00 55.03 313 GLU A C 1
ATOM 2503 O O . GLU A 1 313 ? 12.627 -1.590 -15.623 1.00 55.03 313 GLU A O 1
ATOM 2508 N N . LYS A 1 314 ? 10.879 -2.517 -16.739 1.00 52.75 314 LYS A N 1
ATOM 2509 C CA . LYS A 1 314 ? 10.744 -3.830 -16.086 1.00 52.75 314 LYS A CA 1
ATOM 2510 C C . LYS A 1 314 ? 12.046 -4.496 -15.633 1.00 52.75 314 LYS A C 1
ATOM 2512 O O . LYS A 1 314 ? 12.047 -5.160 -14.606 1.00 52.75 314 LYS A O 1
ATOM 2517 N N . GLU A 1 315 ? 13.153 -4.339 -16.346 1.00 51.09 315 GLU A N 1
ATOM 2518 C CA . GLU A 1 315 ? 14.388 -5.085 -16.068 1.00 51.09 315 GLU A CA 1
ATOM 2519 C C . GLU A 1 315 ? 15.115 -4.573 -14.812 1.00 51.09 315 GLU A C 1
ATOM 2521 O O . GLU A 1 315 ? 15.475 -5.370 -13.938 1.00 51.09 315 GLU A O 1
ATOM 2526 N N . ASN A 1 316 ? 15.231 -3.249 -14.662 1.00 53.72 316 ASN A N 1
ATOM 2527 C CA . ASN A 1 316 ? 16.055 -2.620 -13.625 1.00 53.72 316 ASN A CA 1
ATOM 2528 C C . ASN A 1 316 ? 15.280 -2.410 -12.315 1.00 53.72 316 ASN A C 1
ATOM 2530 O O . ASN A 1 316 ? 15.797 -2.688 -11.234 1.00 53.72 316 ASN A O 1
ATOM 2534 N N . LYS A 1 317 ? 14.005 -1.998 -12.372 1.00 55.06 317 LYS A N 1
ATOM 2535 C CA . LYS A 1 317 ? 13.188 -1.792 -11.155 1.00 55.06 317 LYS A CA 1
ATOM 2536 C C . LYS A 1 317 ? 12.685 -3.108 -10.556 1.00 55.06 317 LYS A C 1
ATOM 2538 O O . LYS A 1 317 ? 12.625 -3.236 -9.331 1.00 55.06 317 LYS A O 1
ATOM 2543 N N . ALA A 1 318 ? 12.416 -4.127 -11.380 1.00 53.91 318 ALA A N 1
ATOM 2544 C CA . ALA A 1 318 ? 12.165 -5.472 -10.863 1.00 53.91 318 ALA A CA 1
ATOM 2545 C C . ALA A 1 318 ? 13.423 -6.059 -10.211 1.00 53.91 318 ALA A C 1
ATOM 2547 O O . ALA A 1 318 ? 13.295 -6.799 -9.241 1.00 53.91 318 ALA A O 1
ATOM 2548 N N . ALA A 1 319 ? 14.629 -5.698 -10.670 1.00 52.88 319 ALA A N 1
ATOM 2549 C CA . ALA A 1 319 ? 15.876 -6.066 -9.998 1.00 52.88 319 ALA A CA 1
ATOM 2550 C C . ALA A 1 319 ? 15.981 -5.474 -8.593 1.00 52.88 319 ALA A C 1
ATOM 2552 O O . ALA A 1 319 ? 16.317 -6.197 -7.659 1.00 52.88 319 ALA A O 1
ATOM 2553 N N . VAL A 1 320 ? 15.620 -4.200 -8.421 1.00 57.66 320 VAL A N 1
ATOM 2554 C CA . VAL A 1 320 ? 15.571 -3.552 -7.101 1.00 57.66 320 VAL A CA 1
ATOM 2555 C C . VAL A 1 320 ? 14.571 -4.261 -6.190 1.00 57.66 320 VAL A C 1
ATOM 2557 O O . VAL A 1 320 ? 14.907 -4.622 -5.064 1.00 57.66 320 VAL A O 1
ATOM 2560 N N . LEU A 1 321 ? 13.367 -4.549 -6.694 1.00 55.56 321 LEU A N 1
ATOM 2561 C CA . LEU A 1 321 ? 12.369 -5.302 -5.938 1.00 55.56 321 LEU A CA 1
ATOM 2562 C C . LEU A 1 321 ? 12.887 -6.698 -5.560 1.00 55.56 321 LEU A C 1
ATOM 2564 O O . LEU A 1 321 ? 12.756 -7.099 -4.408 1.00 55.56 321 LEU A O 1
ATOM 2568 N N . ARG A 1 322 ? 13.534 -7.418 -6.485 1.00 57.88 322 ARG A N 1
ATOM 2569 C CA . ARG A 1 322 ? 14.172 -8.719 -6.220 1.00 57.88 322 ARG A CA 1
ATOM 2570 C C . ARG A 1 322 ? 15.201 -8.624 -5.102 1.00 57.88 322 ARG A C 1
ATOM 2572 O O . ARG A 1 322 ? 15.130 -9.391 -4.145 1.00 57.88 322 ARG A O 1
ATOM 2579 N N . CYS A 1 323 ? 16.128 -7.681 -5.214 1.00 55.88 323 CYS A N 1
ATOM 2580 C CA . CYS A 1 323 ? 17.182 -7.437 -4.240 1.00 55.88 323 CYS A CA 1
ATOM 2581 C C . CYS A 1 323 ? 16.609 -7.132 -2.851 1.00 55.88 323 CYS A C 1
ATOM 2583 O O . CYS A 1 323 ? 17.044 -7.716 -1.859 1.00 55.88 323 CYS A O 1
ATOM 2585 N N . SER A 1 324 ? 15.574 -6.296 -2.776 1.00 59.25 324 SER A N 1
ATOM 2586 C CA . SER A 1 324 ? 14.916 -5.946 -1.517 1.00 59.25 324 SER A CA 1
ATOM 2587 C C . SER A 1 324 ? 14.138 -7.112 -0.906 1.00 59.25 324 SER A C 1
ATOM 2589 O O . SER A 1 324 ? 14.227 -7.339 0.301 1.00 59.25 324 SER A O 1
ATOM 2591 N N . MET A 1 325 ? 13.420 -7.891 -1.717 1.00 61.28 325 MET A N 1
ATOM 2592 C CA . MET A 1 325 ? 12.667 -9.067 -1.264 1.00 61.28 325 MET A CA 1
ATOM 2593 C C . MET A 1 325 ? 13.608 -10.164 -0.760 1.00 61.28 325 MET A C 1
ATOM 2595 O O . MET A 1 325 ? 13.396 -10.714 0.320 1.00 61.28 325 MET A O 1
ATOM 2599 N N . HIS A 1 326 ? 14.687 -10.426 -1.499 1.00 62.84 326 HIS A N 1
ATOM 2600 C CA . HIS A 1 326 ? 15.733 -11.361 -1.097 1.00 62.84 326 HIS A CA 1
ATOM 2601 C C . HIS A 1 326 ? 16.404 -10.915 0.199 1.00 62.84 326 HIS A C 1
ATOM 2603 O O . HIS A 1 326 ? 16.463 -11.687 1.156 1.00 62.84 326 HIS A O 1
ATOM 2609 N N . ARG A 1 327 ? 16.832 -9.645 0.276 1.00 62.16 327 ARG A N 1
ATOM 2610 C CA . ARG A 1 327 ? 17.416 -9.082 1.495 1.00 62.16 327 ARG A CA 1
ATOM 2611 C C . ARG A 1 327 ? 16.492 -9.290 2.680 1.00 62.16 327 ARG A C 1
ATOM 2613 O O . ARG A 1 327 ? 16.948 -9.802 3.690 1.00 62.16 327 ARG A O 1
ATOM 2620 N N . ARG A 1 328 ? 15.213 -8.915 2.591 1.00 62.34 328 ARG A N 1
ATOM 2621 C CA . ARG A 1 328 ? 14.324 -9.009 3.756 1.00 62.34 328 ARG A CA 1
ATOM 2622 C C . ARG A 1 328 ? 13.962 -10.453 4.118 1.00 62.34 328 ARG A C 1
ATOM 2624 O O . ARG A 1 328 ? 13.897 -10.759 5.305 1.00 62.34 328 ARG A O 1
ATOM 2631 N N . HIS A 1 329 ? 13.832 -11.352 3.139 1.00 63.47 329 HIS A N 1
ATOM 2632 C CA . HIS A 1 329 ? 13.633 -12.783 3.396 1.00 63.47 329 HIS A CA 1
ATOM 2633 C C . HIS A 1 329 ? 14.834 -13.423 4.115 1.00 63.47 329 HIS A C 1
ATOM 2635 O O . HIS A 1 329 ? 14.656 -14.233 5.024 1.00 63.47 329 HIS A O 1
ATOM 2641 N N . HIS A 1 330 ? 16.061 -13.052 3.735 1.00 59.78 330 HIS A N 1
ATOM 2642 C CA . HIS A 1 330 ? 17.281 -13.581 4.349 1.00 59.78 330 HIS A CA 1
ATOM 2643 C C . HIS A 1 330 ? 17.719 -12.816 5.612 1.00 59.78 330 HIS A C 1
ATOM 2645 O O . HIS A 1 330 ? 18.338 -13.414 6.492 1.00 59.78 330 HIS A O 1
ATOM 2651 N N . ALA A 1 331 ? 17.346 -11.542 5.764 1.00 55.47 331 ALA A N 1
ATOM 2652 C CA . ALA A 1 331 ? 17.554 -10.763 6.986 1.00 55.47 331 ALA A CA 1
ATOM 2653 C C . ALA A 1 331 ? 16.723 -11.316 8.153 1.00 55.47 331 ALA A C 1
ATOM 2655 O O . ALA A 1 331 ? 17.250 -11.443 9.254 1.00 55.47 331 ALA A O 1
ATOM 2656 N N . GLY A 1 332 ? 15.480 -11.758 7.905 1.00 54.72 332 GLY A N 1
ATOM 2657 C CA . GLY A 1 332 ? 14.670 -12.468 8.910 1.00 54.72 332 GLY A CA 1
ATOM 2658 C C . GLY A 1 332 ? 15.290 -13.792 9.384 1.00 54.72 332 GLY A C 1
ATOM 2659 O O . GLY A 1 332 ? 14.992 -14.264 10.475 1.00 54.72 332 GLY A O 1
ATOM 2660 N N . LYS A 1 333 ? 16.208 -14.370 8.596 1.00 61.19 333 LYS A N 1
ATOM 2661 C CA . LYS A 1 333 ? 16.974 -15.585 8.931 1.00 61.19 333 LYS A CA 1
ATOM 2662 C C . LYS A 1 333 ? 18.386 -15.293 9.460 1.00 61.19 333 LYS A C 1
ATOM 2664 O O . LYS A 1 333 ? 19.129 -16.234 9.720 1.00 61.19 333 LYS A O 1
ATOM 2669 N N . GLY A 1 334 ? 18.784 -14.020 9.574 1.00 57.88 334 GLY A N 1
ATOM 2670 C CA . GLY A 1 334 ? 20.133 -13.608 9.988 1.00 57.88 334 GLY 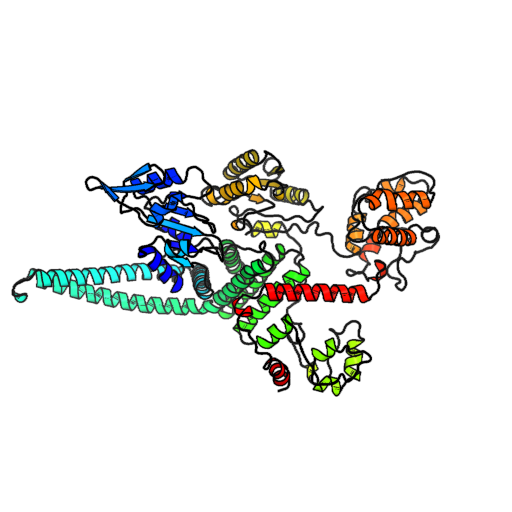A CA 1
ATOM 2671 C C . GLY A 1 334 ? 21.245 -13.916 8.974 1.00 57.88 334 GLY A C 1
ATOM 2672 O O . GLY A 1 334 ? 22.414 -13.931 9.340 1.00 57.88 334 GLY A O 1
ATOM 2673 N N . GLN A 1 335 ? 20.899 -14.186 7.711 1.00 61.06 335 GLN A N 1
ATOM 2674 C CA . GLN A 1 335 ? 21.840 -14.652 6.681 1.00 61.06 335 GLN A CA 1
ATOM 2675 C C . GLN A 1 335 ? 22.463 -13.523 5.845 1.00 61.06 335 GLN A C 1
ATOM 2677 O O . GLN A 1 335 ? 23.365 -13.785 5.056 1.00 61.06 335 GLN A O 1
ATOM 2682 N N . VAL A 1 336 ? 21.998 -12.277 5.992 1.00 63.66 336 VAL A N 1
ATOM 2683 C CA . VAL A 1 336 ? 22.547 -11.111 5.281 1.00 63.66 336 VAL A CA 1
ATOM 2684 C C . VAL A 1 336 ? 23.168 -10.156 6.288 1.00 63.66 336 VAL A C 1
ATOM 2686 O O . VAL A 1 336 ? 22.502 -9.700 7.215 1.00 63.66 336 VAL A O 1
ATOM 2689 N N . ASN A 1 337 ? 24.445 -9.839 6.092 1.00 67.62 337 ASN A N 1
ATOM 2690 C CA . ASN A 1 337 ? 25.144 -8.854 6.902 1.00 67.62 337 ASN A CA 1
ATOM 2691 C C . ASN A 1 337 ? 24.816 -7.436 6.403 1.00 67.62 337 ASN A C 1
ATOM 2693 O O . ASN A 1 337 ? 25.186 -7.048 5.293 1.00 67.62 337 ASN A O 1
ATOM 2697 N N . ASP A 1 338 ? 24.150 -6.654 7.252 1.00 67.62 338 ASP A N 1
ATOM 2698 C CA . ASP A 1 338 ? 23.731 -5.276 6.969 1.00 67.62 338 ASP A CA 1
ATOM 2699 C C . ASP A 1 338 ? 24.894 -4.359 6.560 1.00 67.62 338 ASP A C 1
ATOM 2701 O O . ASP A 1 338 ? 24.710 -3.450 5.750 1.00 67.62 338 ASP A O 1
ATOM 2705 N N . LEU A 1 339 ? 26.101 -4.593 7.086 1.00 69.44 339 LEU A N 1
ATOM 2706 C CA . LEU A 1 339 ? 27.285 -3.809 6.727 1.00 69.44 339 LEU A CA 1
ATOM 2707 C C . LEU A 1 339 ? 27.741 -4.100 5.295 1.00 69.44 339 LEU A C 1
ATOM 2709 O O . LEU A 1 339 ? 28.070 -3.167 4.567 1.00 69.44 339 LEU A O 1
ATOM 2713 N N . VAL A 1 340 ? 27.711 -5.370 4.884 1.00 71.31 340 VAL A N 1
ATOM 2714 C CA . VAL A 1 340 ? 28.076 -5.804 3.524 1.00 71.31 340 VAL A CA 1
ATOM 2715 C C . VAL A 1 340 ? 27.079 -5.254 2.516 1.00 71.31 340 VAL A C 1
ATOM 2717 O O . VAL A 1 340 ? 27.464 -4.703 1.489 1.00 71.31 340 VAL A O 1
ATOM 2720 N N . TRP A 1 341 ? 25.791 -5.332 2.849 1.00 71.25 341 TRP A N 1
ATOM 2721 C CA . TRP A 1 341 ? 24.729 -4.787 2.014 1.00 71.25 341 TRP A CA 1
ATOM 2722 C C . TRP A 1 341 ? 24.847 -3.269 1.840 1.00 71.25 341 TRP A C 1
ATOM 2724 O O . TRP A 1 341 ? 24.719 -2.754 0.733 1.00 71.25 341 TRP A O 1
ATOM 2734 N N . ARG A 1 342 ? 25.128 -2.535 2.923 1.00 72.12 342 ARG A N 1
ATOM 2735 C CA . ARG A 1 342 ? 25.337 -1.083 2.847 1.00 72.12 342 ARG A CA 1
ATOM 2736 C C . ARG A 1 342 ? 26.568 -0.734 2.025 1.00 72.12 342 ARG A C 1
ATOM 2738 O O . ARG A 1 342 ? 26.471 0.157 1.194 1.00 72.12 342 ARG A O 1
ATOM 2745 N N . PHE A 1 343 ? 27.673 -1.454 2.215 1.00 73.06 343 PHE A N 1
ATOM 2746 C CA . PHE A 1 343 ? 28.884 -1.268 1.419 1.00 73.06 343 PHE A CA 1
ATOM 2747 C C . PHE A 1 343 ? 28.627 -1.494 -0.078 1.00 73.06 343 PHE A C 1
ATOM 2749 O O . PHE A 1 343 ? 29.040 -0.670 -0.884 1.00 73.06 343 PHE A O 1
ATOM 2756 N N . LEU A 1 344 ? 27.872 -2.537 -0.446 1.00 74.69 344 LEU A N 1
ATOM 2757 C CA . LEU A 1 344 ? 27.467 -2.784 -1.835 1.00 74.69 344 LEU A CA 1
ATOM 2758 C C . LEU A 1 344 ? 26.667 -1.612 -2.427 1.00 74.69 344 LEU A C 1
ATOM 2760 O O . LEU A 1 344 ? 26.837 -1.274 -3.592 1.00 74.69 344 LEU A O 1
ATOM 2764 N N . LEU A 1 345 ? 25.790 -0.995 -1.630 1.00 73.25 345 LEU A N 1
ATOM 2765 C CA . LEU A 1 345 ? 24.935 0.097 -2.091 1.00 73.25 345 LEU A CA 1
ATOM 2766 C C . LEU A 1 345 ? 25.658 1.441 -2.184 1.00 73.25 345 LEU A C 1
ATOM 2768 O O . LEU A 1 345 ? 25.467 2.166 -3.154 1.00 73.25 345 LEU A O 1
ATOM 2772 N N . THR A 1 346 ? 26.446 1.803 -1.173 1.00 71.00 346 THR A N 1
ATOM 2773 C CA . THR A 1 346 ? 27.092 3.122 -1.096 1.00 71.00 346 THR A CA 1
ATOM 2774 C C . THR A 1 346 ? 28.482 3.153 -1.723 1.00 71.00 346 THR A C 1
ATOM 2776 O O . THR A 1 346 ? 29.021 4.239 -1.927 1.00 71.00 346 THR A O 1
ATOM 2779 N N . GLY A 1 347 ? 29.072 1.985 -1.988 1.00 67.44 347 GLY A N 1
ATOM 2780 C CA . GLY A 1 347 ? 30.484 1.841 -2.325 1.00 67.44 347 GLY A CA 1
ATOM 2781 C C . GLY A 1 347 ? 31.410 2.180 -1.152 1.00 67.44 347 GLY A C 1
ATOM 2782 O O . GLY A 1 347 ? 30.971 2.547 -0.053 1.00 67.44 347 GLY A O 1
ATOM 2783 N N . GLY A 1 348 ? 32.716 2.066 -1.396 1.00 60.91 348 GLY A N 1
ATOM 2784 C CA . GLY A 1 348 ? 33.764 2.542 -0.497 1.00 60.91 348 GLY A CA 1
ATOM 2785 C C . GLY A 1 348 ? 34.251 3.928 -0.912 1.00 60.91 348 GLY A C 1
ATOM 2786 O O . GLY A 1 348 ? 34.963 4.057 -1.896 1.00 60.91 348 GLY A O 1
ATOM 2787 N N . VAL A 1 349 ? 33.918 4.978 -0.158 1.00 54.34 349 VAL A N 1
ATOM 2788 C CA . VAL A 1 349 ? 34.526 6.304 -0.365 1.00 54.34 349 VAL A CA 1
ATOM 2789 C C . VAL A 1 349 ? 35.766 6.402 0.520 1.00 54.34 349 VAL A C 1
ATOM 2791 O O . VAL A 1 349 ? 35.709 6.911 1.638 1.00 54.34 349 VAL A O 1
ATOM 2794 N N . ALA A 1 350 ? 36.893 5.865 0.056 1.00 54.38 350 ALA A N 1
ATOM 2795 C CA . ALA A 1 350 ? 38.166 6.074 0.737 1.00 54.38 350 ALA A CA 1
ATOM 2796 C C . ALA A 1 350 ? 38.677 7.490 0.416 1.00 54.38 350 ALA A C 1
ATOM 2798 O O . ALA A 1 350 ? 39.110 7.764 -0.699 1.00 54.38 350 ALA A O 1
ATOM 2799 N N . LEU A 1 351 ? 38.592 8.402 1.392 1.00 54.38 351 LEU A N 1
ATOM 2800 C CA . LEU A 1 351 ? 39.124 9.770 1.279 1.00 54.38 351 LEU A CA 1
ATOM 2801 C C . LEU A 1 351 ? 40.659 9.785 1.176 1.00 54.38 351 LEU A C 1
ATOM 2803 O O . LEU A 1 351 ? 41.202 10.641 0.488 1.00 54.38 351 LEU A O 1
ATOM 2807 N N . GLU A 1 352 ? 41.341 8.818 1.801 1.00 54.88 352 GLU A N 1
ATOM 2808 C CA . GLU A 1 352 ? 42.786 8.596 1.679 1.00 54.88 352 GLU A CA 1
ATOM 2809 C C . GLU A 1 352 ? 43.084 7.094 1.778 1.00 54.88 352 GLU A C 1
ATOM 2811 O O . GLU A 1 352 ? 42.635 6.422 2.711 1.00 54.88 352 GLU A O 1
ATOM 2816 N N . ASN A 1 353 ? 43.829 6.557 0.808 1.00 60.19 353 ASN A N 1
ATOM 2817 C CA . ASN A 1 353 ? 44.252 5.159 0.797 1.00 60.19 353 ASN A CA 1
ATOM 2818 C C . ASN A 1 353 ? 45.705 5.054 1.305 1.00 60.19 353 ASN A C 1
ATOM 2820 O O . ASN A 1 353 ? 46.600 5.619 0.675 1.00 60.19 353 ASN A O 1
ATOM 2824 N N . PRO A 1 354 ? 45.974 4.347 2.417 1.00 64.75 354 PRO A N 1
ATOM 2825 C CA . PRO A 1 354 ? 47.325 4.201 2.960 1.00 64.75 354 PRO A CA 1
ATOM 2826 C C . PRO A 1 354 ? 48.223 3.245 2.152 1.00 64.75 354 PRO A C 1
ATOM 2828 O O . PRO A 1 354 ? 49.427 3.198 2.403 1.00 64.75 354 PRO A O 1
ATOM 2831 N N . HIS A 1 355 ? 47.675 2.480 1.198 1.00 67.94 355 HIS A N 1
ATOM 2832 C CA . HIS A 1 355 ? 48.430 1.503 0.411 1.00 67.94 355 HIS A CA 1
ATOM 2833 C C . HIS A 1 355 ? 48.696 1.992 -1.024 1.00 67.94 355 HIS A C 1
ATOM 2835 O O . HIS A 1 355 ? 47.744 2.330 -1.732 1.00 67.94 355 HIS A O 1
ATOM 2841 N N . PRO A 1 356 ? 49.957 1.985 -1.503 1.00 71.88 356 PRO A N 1
ATOM 2842 C CA . PRO A 1 356 ? 50.278 2.365 -2.876 1.00 71.88 356 PRO A CA 1
ATOM 2843 C C . PRO A 1 356 ? 49.755 1.328 -3.877 1.00 71.88 356 PRO A C 1
ATOM 2845 O O . PRO A 1 356 ? 49.746 0.125 -3.600 1.00 71.88 356 PRO A O 1
ATOM 2848 N N . ASN A 1 357 ? 49.326 1.813 -5.042 1.00 74.62 357 ASN A N 1
ATOM 2849 C CA . ASN A 1 357 ? 48.791 0.996 -6.125 1.00 74.62 357 ASN A CA 1
ATOM 2850 C C . ASN A 1 357 ? 49.891 0.078 -6.706 1.00 74.62 357 ASN A C 1
ATOM 2852 O O . ASN A 1 357 ? 50.908 0.589 -7.182 1.00 74.62 357 ASN A O 1
ATOM 2856 N N . PRO A 1 358 ? 49.723 -1.259 -6.677 1.00 74.94 358 PRO A N 1
ATOM 2857 C CA . PRO A 1 358 ? 50.727 -2.199 -7.171 1.00 74.94 358 PRO A CA 1
ATOM 2858 C C . PRO A 1 358 ? 50.821 -2.255 -8.703 1.00 74.94 358 PRO A C 1
ATOM 2860 O O . PRO A 1 358 ? 51.808 -2.775 -9.219 1.00 74.94 358 PRO A O 1
ATOM 2863 N N . ALA A 1 359 ? 49.815 -1.759 -9.435 1.00 73.38 359 ALA A N 1
ATOM 2864 C CA . ALA A 1 359 ? 49.753 -1.856 -10.893 1.00 73.38 359 ALA A CA 1
ATOM 2865 C C . ALA A 1 359 ? 49.071 -0.628 -11.539 1.00 73.38 359 ALA A C 1
ATOM 2867 O O . ALA A 1 359 ? 47.969 -0.745 -12.081 1.00 73.38 359 ALA A O 1
ATOM 2868 N N . PRO A 1 360 ? 49.733 0.546 -11.548 1.00 77.06 360 PRO A N 1
ATOM 2869 C CA . PRO A 1 360 ? 49.164 1.781 -12.099 1.00 77.06 360 PRO A CA 1
ATOM 2870 C C . PRO A 1 360 ? 48.946 1.746 -13.623 1.00 77.06 360 PRO A C 1
ATOM 2872 O O . PRO A 1 360 ? 48.280 2.622 -14.164 1.00 77.06 360 PRO A O 1
ATOM 2875 N N . GLU A 1 361 ? 49.501 0.755 -14.330 1.00 77.88 361 GLU A N 1
ATOM 2876 C CA . GLU A 1 361 ? 49.384 0.622 -15.790 1.00 77.88 361 GLU A CA 1
ATOM 2877 C C . GLU A 1 361 ? 47.967 0.270 -16.266 1.00 77.88 361 GLU A C 1
ATOM 2879 O O . GLU A 1 361 ? 47.586 0.649 -17.370 1.00 77.88 361 GLU A O 1
ATOM 2884 N N . TRP A 1 362 ? 47.191 -0.456 -15.456 1.00 79.88 362 TRP A N 1
ATOM 2885 C CA . TRP A 1 362 ? 45.837 -0.901 -15.819 1.00 79.88 362 TRP A CA 1
ATOM 2886 C C . TRP A 1 362 ? 44.807 -0.691 -14.704 1.00 79.88 362 TRP A C 1
ATOM 2888 O O . TRP A 1 362 ? 43.618 -0.554 -14.986 1.00 79.88 362 TRP A O 1
ATOM 2898 N N . LEU A 1 363 ? 45.234 -0.601 -13.440 1.00 78.75 363 LEU A N 1
ATOM 2899 C CA . LEU A 1 363 ? 44.341 -0.356 -12.316 1.00 78.75 363 LEU A CA 1
ATOM 2900 C C . LEU A 1 363 ? 44.319 1.134 -11.966 1.00 78.75 363 LEU A C 1
ATOM 2902 O O . LEU A 1 363 ? 45.316 1.688 -11.506 1.00 78.75 363 LEU A O 1
ATOM 2906 N N . SER A 1 364 ? 43.168 1.784 -12.146 1.00 79.62 364 SER A N 1
ATOM 2907 C CA . SER A 1 364 ? 42.997 3.183 -11.733 1.00 79.62 364 SER A CA 1
ATOM 2908 C C . SER A 1 364 ? 43.085 3.346 -10.210 1.00 79.62 364 SER A C 1
ATOM 2910 O O . SER A 1 364 ? 42.600 2.493 -9.463 1.00 79.62 364 SER A O 1
ATOM 2912 N N . ASP A 1 365 ? 43.609 4.482 -9.743 1.00 74.69 365 ASP A N 1
ATOM 2913 C CA . ASP A 1 365 ? 43.715 4.775 -8.304 1.00 74.69 365 ASP A CA 1
ATOM 2914 C C . ASP A 1 365 ? 42.352 4.790 -7.599 1.00 74.69 365 ASP A C 1
ATOM 2916 O O . ASP A 1 365 ? 42.247 4.417 -6.432 1.00 74.69 365 ASP A O 1
ATOM 2920 N N . LYS A 1 366 ? 41.289 5.146 -8.333 1.00 74.12 366 LYS A N 1
ATOM 2921 C CA . LYS A 1 366 ? 39.909 5.077 -7.846 1.00 74.12 366 LYS A CA 1
ATOM 2922 C C . LYS A 1 366 ? 39.476 3.632 -7.570 1.00 74.12 366 LYS A C 1
ATOM 2924 O O . LYS A 1 366 ? 39.000 3.343 -6.482 1.00 74.12 366 LYS A O 1
ATOM 2929 N N . ALA A 1 367 ? 39.691 2.723 -8.523 1.00 73.88 367 ALA A N 1
ATOM 2930 C CA . ALA A 1 367 ? 39.357 1.307 -8.356 1.00 73.88 367 ALA A CA 1
ATOM 2931 C C . ALA A 1 367 ? 40.224 0.630 -7.279 1.00 73.88 367 ALA A C 1
ATOM 2933 O O . ALA A 1 367 ? 39.748 -0.233 -6.546 1.00 73.88 367 ALA A O 1
ATOM 2934 N N . TRP A 1 368 ? 41.489 1.044 -7.149 1.00 74.62 368 TRP A N 1
ATOM 2935 C CA . TRP A 1 368 ? 42.378 0.560 -6.094 1.00 74.62 368 TRP A CA 1
ATOM 2936 C C . TRP A 1 368 ? 41.899 0.974 -4.698 1.00 74.62 368 TRP A C 1
ATOM 2938 O O . TRP A 1 368 ? 41.917 0.160 -3.780 1.00 74.62 368 TRP A O 1
ATOM 2948 N N . ALA A 1 369 ? 41.422 2.211 -4.536 1.00 69.81 369 ALA A N 1
ATOM 2949 C CA . ALA A 1 369 ? 40.909 2.731 -3.269 1.00 69.81 369 ALA A CA 1
ATOM 2950 C C . ALA A 1 369 ? 39.635 2.021 -2.763 1.00 69.81 369 ALA A C 1
ATOM 2952 O O . ALA A 1 369 ? 39.331 2.083 -1.572 1.00 69.81 369 ALA A O 1
ATOM 2953 N N . GLU A 1 370 ? 38.921 1.322 -3.644 1.00 67.31 370 GLU A N 1
ATOM 2954 C CA . GLU A 1 370 ? 37.660 0.628 -3.360 1.00 67.31 370 GLU A CA 1
ATOM 2955 C C . GLU A 1 370 ? 37.852 -0.877 -3.025 1.00 67.31 370 GLU A C 1
ATOM 2957 O O . GLU A 1 370 ? 36.866 -1.571 -2.773 1.00 67.31 370 GLU A O 1
ATOM 2962 N N . GLY A 1 371 ? 39.094 -1.402 -3.010 1.00 63.66 371 GLY A N 1
ATOM 2963 C CA . GLY A 1 371 ? 39.370 -2.842 -3.173 1.00 63.66 371 GLY A CA 1
ATOM 2964 C C . GLY A 1 371 ? 40.108 -3.617 -2.060 1.00 63.66 371 GLY A C 1
ATOM 2965 O O . GLY A 1 371 ? 40.387 -3.141 -0.962 1.00 63.66 371 GLY A O 1
ATOM 2966 N N . LEU A 1 372 ? 40.417 -4.882 -2.385 1.00 61.75 372 LEU A N 1
ATOM 2967 C CA . LEU A 1 372 ? 41.079 -5.897 -1.548 1.00 61.75 372 LEU A CA 1
ATOM 2968 C C . LEU A 1 372 ? 42.613 -5.788 -1.612 1.00 61.75 372 LEU A C 1
ATOM 2970 O O . LEU A 1 372 ? 43.260 -6.430 -2.440 1.00 61.75 372 LEU A O 1
ATOM 2974 N N . PHE A 1 373 ? 43.200 -5.003 -0.709 1.00 66.06 373 PHE A N 1
ATOM 2975 C CA . PHE A 1 373 ? 44.614 -4.614 -0.777 1.00 66.06 373 PHE A CA 1
ATOM 2976 C C . PHE A 1 373 ? 45.612 -5.789 -0.744 1.00 66.06 373 PHE A C 1
ATOM 2978 O O . PHE A 1 373 ? 46.530 -5.842 -1.559 1.00 66.06 373 PHE A O 1
ATOM 2985 N N . GLU A 1 374 ? 45.428 -6.763 0.150 1.00 66.44 374 GLU A N 1
ATOM 2986 C CA . GLU A 1 374 ? 46.459 -7.780 0.420 1.00 66.44 374 GLU A CA 1
ATOM 2987 C C . GLU A 1 374 ? 46.553 -8.877 -0.655 1.00 66.44 374 GLU A C 1
ATOM 2989 O O . GLU A 1 374 ? 47.649 -9.270 -1.051 1.00 66.44 374 GLU A O 1
ATOM 2994 N N . HIS A 1 375 ? 45.420 -9.386 -1.154 1.00 70.81 375 HIS A N 1
ATOM 2995 C CA . HIS A 1 375 ? 45.423 -10.506 -2.109 1.00 70.81 375 HIS A CA 1
ATOM 2996 C C . HIS A 1 375 ? 45.686 -10.047 -3.550 1.00 70.81 375 HIS A C 1
ATOM 2998 O O . HIS A 1 375 ? 46.308 -10.767 -4.329 1.00 70.81 375 HIS A O 1
ATOM 3004 N N . VAL A 1 376 ? 45.249 -8.836 -3.912 1.00 71.44 376 VAL A N 1
ATOM 3005 C CA . VAL A 1 376 ? 45.528 -8.264 -5.237 1.00 71.44 376 VAL A CA 1
ATOM 3006 C C . VAL A 1 376 ? 47.022 -7.958 -5.381 1.00 71.44 376 VAL A C 1
ATOM 3008 O O . VAL A 1 376 ? 47.592 -8.256 -6.427 1.00 71.44 376 VAL A O 1
ATOM 3011 N N . GLN A 1 377 ? 47.688 -7.488 -4.316 1.00 71.56 377 GLN A N 1
ATOM 3012 C CA . GLN A 1 377 ? 49.149 -7.312 -4.289 1.00 71.56 377 GLN A CA 1
ATOM 3013 C C . GLN A 1 377 ? 49.919 -8.625 -4.492 1.00 71.56 377 GLN A C 1
ATOM 3015 O O . GLN A 1 377 ? 50.979 -8.624 -5.112 1.00 71.56 377 GLN A O 1
ATOM 3020 N N . GLN A 1 378 ? 49.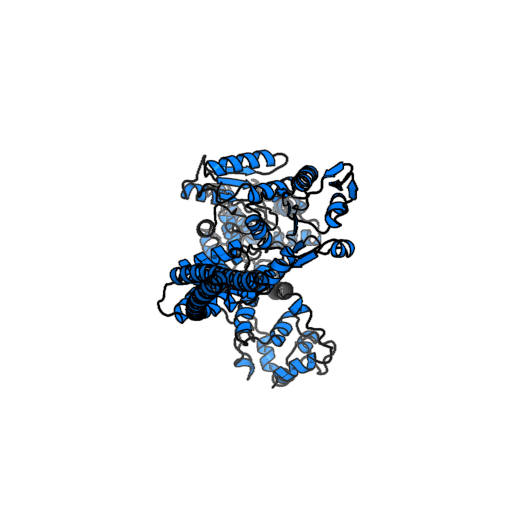392 -9.745 -3.994 1.00 74.50 378 GLN A N 1
ATOM 3021 C CA . GLN A 1 378 ? 50.045 -11.055 -4.083 1.00 74.50 378 GLN A CA 1
ATOM 3022 C C . GLN A 1 378 ? 49.812 -11.770 -5.424 1.00 74.50 378 GLN A C 1
ATOM 3024 O O . GLN A 1 378 ? 50.595 -12.646 -5.787 1.00 74.50 378 GLN A O 1
ATOM 3029 N N . SER A 1 379 ? 48.745 -11.446 -6.163 1.00 75.19 379 SER A N 1
ATOM 3030 C CA . SER A 1 379 ? 48.321 -12.213 -7.351 1.00 75.19 379 SER A CA 1
ATOM 3031 C C . SER A 1 379 ? 47.886 -11.335 -8.532 1.00 75.19 379 SER A C 1
ATOM 3033 O O . SER A 1 379 ? 46.876 -11.603 -9.176 1.00 75.19 379 SER A O 1
ATOM 3035 N N . VAL A 1 380 ? 48.663 -10.292 -8.844 1.00 77.75 380 VAL A N 1
ATOM 3036 C CA . VAL A 1 380 ? 48.361 -9.284 -9.886 1.00 77.75 380 VAL A CA 1
ATOM 3037 C C . VAL A 1 380 ? 48.068 -9.897 -11.266 1.00 77.75 380 VAL A C 1
ATOM 3039 O O . VAL A 1 380 ? 47.156 -9.444 -11.951 1.00 77.75 380 VAL A O 1
ATOM 3042 N N . SER A 1 381 ? 48.802 -10.935 -11.682 1.00 78.56 381 SER A N 1
ATOM 3043 C CA . SER A 1 381 ? 48.642 -11.552 -13.009 1.00 78.56 381 SER A CA 1
ATOM 3044 C C . SER A 1 381 ? 47.296 -12.257 -13.194 1.00 78.56 381 SER A C 1
ATOM 3046 O O . SER A 1 381 ? 46.670 -12.097 -14.235 1.00 78.56 381 SER A O 1
ATOM 3048 N N . GLN A 1 382 ? 46.818 -12.976 -12.175 1.00 80.38 382 GLN A N 1
ATOM 3049 C CA . GLN A 1 382 ? 45.532 -13.685 -12.215 1.00 80.38 382 GLN A CA 1
ATOM 3050 C C . GLN A 1 382 ? 44.349 -12.710 -12.223 1.00 80.38 382 GLN A C 1
ATOM 3052 O O . GLN A 1 382 ? 43.350 -12.941 -12.895 1.00 80.38 382 GLN A O 1
ATOM 3057 N N . TRP A 1 383 ? 44.468 -11.584 -11.511 1.00 80.38 383 TRP A N 1
ATOM 3058 C CA . TRP A 1 383 ? 43.451 -10.530 -11.546 1.00 80.38 383 TRP A CA 1
ATOM 3059 C C . TRP A 1 383 ? 43.434 -9.769 -12.872 1.00 80.38 383 TRP A C 1
ATOM 3061 O O . TRP A 1 383 ? 42.368 -9.322 -13.286 1.00 80.38 383 TRP A O 1
ATOM 3071 N N . LYS A 1 384 ? 44.579 -9.661 -13.557 1.00 81.44 384 LYS A N 1
ATOM 3072 C CA . LYS A 1 384 ? 44.656 -9.047 -14.886 1.00 81.44 384 LYS A CA 1
ATOM 3073 C C . LYS A 1 384 ? 43.897 -9.858 -15.942 1.00 81.44 384 LYS A C 1
ATOM 3075 O O . LYS A 1 384 ? 43.167 -9.268 -16.726 1.00 81.44 384 LYS A O 1
ATOM 3080 N N . GLU A 1 385 ? 43.993 -11.189 -15.917 1.00 81.62 385 GLU A N 1
ATOM 3081 C CA . GLU A 1 385 ? 43.221 -12.057 -16.827 1.00 81.62 385 GLU A CA 1
ATOM 3082 C C . GLU A 1 385 ? 41.705 -11.867 -16.662 1.00 81.62 385 GLU A C 1
ATOM 3084 O O . GLU A 1 385 ? 40.970 -11.825 -17.646 1.00 81.62 385 GLU A O 1
ATOM 3089 N N . ILE A 1 386 ? 41.239 -11.676 -15.424 1.00 81.06 386 ILE A N 1
ATOM 3090 C CA . ILE A 1 386 ? 39.824 -11.405 -15.131 1.00 81.06 386 ILE A CA 1
ATOM 3091 C C . ILE A 1 386 ? 39.435 -9.981 -15.553 1.00 81.06 386 ILE A C 1
ATOM 3093 O O . ILE A 1 386 ? 38.341 -9.784 -16.077 1.00 81.06 386 ILE A O 1
ATOM 3097 N N . TYR A 1 387 ? 40.314 -8.996 -15.340 1.00 80.44 387 TYR A N 1
ATOM 3098 C CA . TYR A 1 387 ? 40.084 -7.599 -15.723 1.00 80.44 387 TYR A CA 1
ATOM 3099 C C . TYR A 1 387 ? 39.973 -7.419 -17.245 1.00 80.44 387 TYR A C 1
ATOM 3101 O O . TYR A 1 387 ? 39.104 -6.684 -17.709 1.00 80.44 387 TYR A O 1
ATOM 3109 N N . ASP A 1 388 ? 40.815 -8.117 -18.010 1.00 82.06 388 ASP A N 1
ATOM 3110 C CA . ASP A 1 388 ? 40.838 -8.056 -19.476 1.00 82.06 388 ASP A CA 1
ATOM 3111 C C . ASP A 1 388 ? 39.743 -8.937 -20.130 1.00 82.06 388 ASP A C 1
ATOM 3113 O O . ASP A 1 388 ? 39.526 -8.865 -21.343 1.00 82.06 388 ASP A O 1
ATOM 3117 N N . SER A 1 389 ? 39.031 -9.769 -19.355 1.00 80.69 389 SER A N 1
ATOM 3118 C CA . SER A 1 389 ? 37.957 -10.632 -19.864 1.00 80.69 389 SER A CA 1
ATOM 3119 C C . SER A 1 389 ? 36.712 -9.826 -20.244 1.00 80.69 389 SER A C 1
ATOM 3121 O O . SER A 1 389 ? 36.222 -8.986 -19.491 1.00 80.69 389 SER A O 1
ATOM 3123 N N . GLY A 1 390 ? 36.117 -10.147 -21.397 1.00 71.94 390 GLY A N 1
ATOM 3124 C CA . GLY A 1 390 ? 34.834 -9.575 -21.819 1.00 71.94 390 GLY A CA 1
ATOM 3125 C C . GLY A 1 390 ? 33.629 -10.076 -21.008 1.00 71.94 390 GLY A C 1
ATOM 3126 O O . GLY A 1 390 ? 32.535 -9.531 -21.151 1.00 71.94 390 GLY A O 1
ATOM 3127 N N . ARG A 1 391 ? 33.794 -11.118 -20.176 1.00 73.38 391 ARG A N 1
ATOM 3128 C CA . ARG A 1 391 ? 32.730 -11.707 -19.339 1.00 73.38 391 ARG A CA 1
ATOM 3129 C C . ARG A 1 391 ? 33.241 -12.083 -17.942 1.00 73.38 391 ARG A C 1
ATOM 3131 O O . ARG A 1 391 ? 33.217 -13.253 -17.563 1.00 73.38 391 ARG A O 1
ATOM 3138 N N . PRO A 1 392 ? 33.624 -11.098 -17.115 1.00 75.31 392 PRO A N 1
ATOM 3139 C CA . PRO A 1 392 ? 34.260 -11.353 -15.818 1.00 75.31 392 PRO A CA 1
ATOM 3140 C C . PRO A 1 392 ? 33.356 -12.087 -14.809 1.00 75.31 392 PRO A C 1
ATOM 3142 O O . PRO A 1 392 ? 33.840 -12.630 -13.822 1.00 75.31 392 PRO A O 1
ATOM 3145 N N . HIS A 1 393 ? 32.040 -12.121 -15.038 1.00 72.69 393 HIS A N 1
ATOM 3146 C CA . HIS A 1 393 ? 31.066 -12.793 -14.173 1.00 72.69 393 HIS A CA 1
ATOM 3147 C C . HIS A 1 393 ? 31.003 -14.321 -14.368 1.00 72.69 393 HIS A C 1
ATOM 3149 O O . HIS A 1 393 ? 30.504 -15.015 -13.483 1.00 72.69 393 HIS A O 1
ATOM 3155 N N . GLU A 1 394 ? 31.489 -14.847 -15.500 1.00 75.12 394 GLU A N 1
ATOM 3156 C CA . GLU A 1 394 ? 31.577 -16.293 -15.771 1.00 75.12 394 GLU A CA 1
ATOM 3157 C C . GLU A 1 394 ? 32.919 -16.885 -15.295 1.00 75.12 394 GLU A C 1
ATOM 3159 O O . GLU A 1 394 ? 33.016 -18.088 -15.043 1.00 75.12 394 GLU A O 1
ATOM 3164 N N . GLU A 1 395 ? 33.934 -16.037 -15.111 1.00 76.38 395 GLU A N 1
ATOM 3165 C CA . GLU A 1 395 ? 35.278 -16.431 -14.689 1.00 76.38 395 GLU A CA 1
ATOM 3166 C C . GLU A 1 395 ? 35.334 -16.848 -13.207 1.00 76.38 395 GLU A C 1
ATOM 3168 O O . GLU A 1 395 ? 34.574 -16.382 -12.346 1.00 76.38 395 GLU A O 1
ATOM 3173 N N . GLN A 1 396 ? 36.258 -17.752 -12.874 1.00 74.31 396 GLN A N 1
ATOM 3174 C CA . GLN A 1 396 ? 36.480 -18.182 -11.491 1.00 74.31 396 GLN A CA 1
ATOM 3175 C C . GLN A 1 396 ? 37.496 -17.276 -10.793 1.00 74.31 396 GLN A C 1
ATOM 3177 O O . GLN A 1 396 ? 38.603 -17.073 -11.284 1.00 74.31 396 GLN A O 1
ATOM 3182 N N . PHE A 1 397 ? 37.142 -16.766 -9.608 1.00 75.75 397 PHE A N 1
ATOM 3183 C CA . PHE A 1 397 ? 38.072 -15.963 -8.819 1.00 75.75 397 PHE A CA 1
ATOM 3184 C C . PHE A 1 397 ? 39.208 -16.814 -8.229 1.00 75.75 397 PHE A C 1
ATOM 3186 O O . PHE A 1 397 ? 38.977 -17.955 -7.817 1.00 75.75 397 PHE A O 1
ATOM 3193 N N . PRO A 1 398 ? 40.428 -16.261 -8.123 1.00 75.62 398 PRO A N 1
ATOM 3194 C CA . PRO A 1 398 ? 41.589 -17.003 -7.651 1.00 75.62 398 PRO A CA 1
ATOM 3195 C C . PRO A 1 398 ? 41.530 -17.326 -6.148 1.00 75.62 398 PRO A C 1
ATOM 3197 O O . PRO A 1 398 ? 41.101 -16.516 -5.323 1.00 75.62 398 PRO A O 1
ATOM 3200 N N . GLY A 1 399 ? 42.031 -18.505 -5.767 1.00 73.56 399 GLY A N 1
ATOM 3201 C CA . GLY A 1 399 ? 42.276 -18.886 -4.370 1.00 73.56 399 GLY A CA 1
ATOM 3202 C C . GLY A 1 399 ? 41.012 -18.973 -3.504 1.00 73.56 399 GLY A C 1
ATOM 3203 O O . GLY A 1 399 ? 40.025 -19.604 -3.884 1.00 73.56 399 GLY A O 1
ATOM 3204 N N . ARG A 1 400 ? 41.042 -18.336 -2.322 1.00 68.00 400 ARG A N 1
ATOM 3205 C CA . ARG A 1 400 ? 39.940 -18.323 -1.329 1.00 68.00 400 ARG A CA 1
ATOM 3206 C C . ARG A 1 400 ? 38.660 -17.630 -1.808 1.00 68.00 400 ARG A C 1
ATOM 3208 O O . ARG A 1 400 ? 37.609 -17.804 -1.208 1.00 68.00 400 ARG A O 1
ATOM 3215 N N . TRP A 1 401 ? 38.741 -16.864 -2.892 1.00 68.56 401 TRP A N 1
ATOM 3216 C CA . TRP A 1 401 ? 37.609 -16.136 -3.467 1.00 68.56 401 TRP A CA 1
ATOM 3217 C C . TRP A 1 401 ? 36.729 -17.025 -4.366 1.00 68.56 401 TRP A C 1
ATOM 3219 O O . TRP A 1 401 ? 35.608 -16.649 -4.700 1.00 68.56 401 TRP A O 1
ATOM 3229 N N . SER A 1 402 ? 37.201 -18.230 -4.715 1.00 65.50 402 SER A N 1
ATOM 3230 C CA . SER A 1 402 ? 36.447 -19.225 -5.495 1.00 65.50 402 SER A CA 1
ATOM 3231 C C . SER A 1 402 ? 35.252 -19.821 -4.740 1.00 65.50 402 SER A C 1
ATOM 3233 O O . SER A 1 402 ? 34.270 -20.220 -5.365 1.00 65.50 402 SER A O 1
ATOM 3235 N N . SER A 1 403 ? 35.307 -19.854 -3.402 1.00 64.44 403 SER A N 1
ATOM 3236 C CA . SER A 1 403 ? 34.248 -20.393 -2.541 1.00 64.44 403 SER A CA 1
ATOM 3237 C C . SER A 1 403 ? 33.138 -19.393 -2.217 1.00 64.44 403 SER A C 1
ATOM 3239 O O . SER A 1 403 ? 32.193 -19.758 -1.521 1.00 64.44 403 SER A O 1
ATOM 3241 N N . LEU A 1 404 ? 33.244 -18.140 -2.675 1.00 64.75 404 LEU A N 1
ATOM 3242 C CA . LEU A 1 404 ? 32.181 -17.155 -2.487 1.00 64.75 404 LEU A CA 1
ATOM 3243 C C . LEU A 1 404 ? 30.943 -17.576 -3.288 1.00 64.75 404 LEU A C 1
ATOM 3245 O O . LEU A 1 404 ? 31.025 -17.873 -4.482 1.00 64.75 404 LEU A O 1
ATOM 3249 N N . VAL A 1 405 ? 29.778 -17.588 -2.643 1.00 60.84 405 VAL A N 1
ATOM 3250 C CA . VAL A 1 405 ? 28.495 -17.969 -3.253 1.00 60.84 405 VAL A CA 1
ATOM 3251 C C . VAL A 1 405 ? 27.411 -17.001 -2.774 1.00 60.84 405 VAL A C 1
ATOM 3253 O O . VAL A 1 405 ? 27.426 -16.553 -1.631 1.00 60.84 405 VAL A O 1
ATOM 3256 N N . GLY A 1 406 ? 26.429 -16.691 -3.625 1.00 62.06 406 GLY A N 1
ATOM 3257 C CA . GLY A 1 406 ? 25.262 -15.899 -3.230 1.00 62.06 406 GLY A CA 1
ATOM 3258 C C . GLY A 1 406 ? 25.468 -14.393 -3.380 1.00 62.06 406 GLY A C 1
ATOM 3259 O O . GLY A 1 406 ? 25.926 -13.929 -4.424 1.00 62.06 406 GLY A O 1
ATOM 3260 N N . MET A 1 407 ? 25.095 -13.622 -2.351 1.00 56.75 407 MET A N 1
ATOM 3261 C CA . MET A 1 407 ? 25.106 -12.149 -2.380 1.00 56.75 407 MET A CA 1
ATOM 3262 C C . MET A 1 407 ? 26.515 -11.574 -2.599 1.00 56.75 407 MET A C 1
ATOM 3264 O O . MET A 1 407 ? 26.650 -10.547 -3.254 1.00 56.75 407 MET A O 1
ATOM 3268 N N . GLU A 1 408 ? 27.558 -12.277 -2.150 1.00 59.38 408 GLU A N 1
ATOM 3269 C CA . GLU A 1 408 ? 28.967 -11.903 -2.352 1.00 59.38 408 GLU A CA 1
ATOM 3270 C C . GLU A 1 408 ? 29.422 -12.010 -3.820 1.00 59.38 408 GLU A C 1
ATOM 3272 O O . GLU A 1 408 ? 30.373 -11.343 -4.212 1.00 59.38 408 GLU A O 1
ATOM 3277 N N . ARG A 1 409 ? 28.719 -12.794 -4.656 1.00 60.09 409 ARG A N 1
ATOM 3278 C CA . ARG A 1 409 ? 28.887 -12.814 -6.125 1.00 60.09 409 ARG A CA 1
ATOM 3279 C C . ARG A 1 409 ? 27.689 -12.209 -6.869 1.00 60.09 409 ARG A C 1
ATOM 3281 O O . ARG A 1 409 ? 27.604 -12.356 -8.079 1.00 60.09 409 ARG A O 1
ATOM 3288 N N . MET A 1 410 ? 26.748 -11.568 -6.166 1.00 59.66 410 MET A N 1
ATOM 3289 C CA . MET A 1 410 ? 25.473 -11.056 -6.703 1.00 59.66 410 MET A CA 1
ATOM 3290 C C . MET A 1 410 ? 24.591 -12.090 -7.438 1.00 59.66 410 MET A C 1
ATOM 3292 O O . MET A 1 410 ? 23.621 -11.721 -8.098 1.00 59.66 410 MET A O 1
ATOM 3296 N N . VAL A 1 411 ? 24.865 -13.391 -7.303 1.00 47.31 411 VAL A N 1
ATOM 3297 C CA . VAL A 1 411 ? 24.153 -14.455 -8.025 1.00 47.31 411 VAL A CA 1
ATOM 3298 C C . VAL A 1 411 ? 23.563 -15.423 -7.014 1.00 47.31 411 VAL A C 1
ATOM 3300 O O . VAL A 1 411 ? 24.300 -16.187 -6.400 1.00 47.31 411 VAL A O 1
ATOM 3303 N N . ASN A 1 412 ? 22.238 -15.370 -6.833 1.00 48.84 412 ASN A N 1
ATOM 3304 C CA . ASN A 1 412 ? 21.388 -16.535 -6.544 1.00 48.84 412 ASN A CA 1
ATOM 3305 C C . ASN A 1 412 ? 19.918 -16.132 -6.352 1.00 48.84 412 ASN A C 1
ATOM 3307 O O . ASN A 1 412 ? 19.461 -15.966 -5.225 1.00 48.84 412 ASN A O 1
ATOM 3311 N N . MET A 1 413 ? 19.152 -16.066 -7.444 1.00 48.94 413 MET A N 1
ATOM 3312 C CA . MET A 1 413 ? 17.720 -16.401 -7.440 1.00 48.94 413 MET A CA 1
ATOM 3313 C C . MET A 1 413 ? 17.344 -17.047 -8.782 1.00 48.94 413 MET A C 1
ATOM 3315 O O . MET A 1 413 ? 17.943 -16.742 -9.811 1.00 48.94 413 MET A O 1
ATOM 3319 N N . GLY A 1 414 ? 16.401 -17.995 -8.755 1.00 52.47 414 GLY A N 1
ATOM 3320 C CA . GLY A 1 414 ? 16.057 -18.846 -9.902 1.00 52.47 414 GLY A CA 1
ATOM 3321 C C . GLY A 1 414 ? 15.584 -18.078 -11.144 1.00 52.47 414 GLY A C 1
ATOM 3322 O O . GLY A 1 414 ? 15.062 -16.967 -11.042 1.00 52.47 414 GLY A O 1
ATOM 3323 N N . ARG A 1 415 ? 15.719 -18.713 -12.320 1.00 56.78 415 ARG A N 1
ATOM 3324 C CA . ARG A 1 415 ? 15.414 -18.134 -13.649 1.00 56.78 415 ARG A CA 1
ATOM 3325 C C . ARG A 1 415 ? 14.026 -17.485 -13.748 1.00 56.78 415 ARG A C 1
ATOM 3327 O O . ARG A 1 415 ? 13.873 -16.490 -14.444 1.00 56.78 415 ARG A O 1
ATOM 3334 N N . THR A 1 416 ? 13.052 -17.979 -12.982 1.00 51.69 416 THR A N 1
ATOM 3335 C CA . THR A 1 416 ? 11.667 -17.479 -12.911 1.00 51.69 416 THR A CA 1
ATOM 3336 C C . THR A 1 416 ? 11.540 -16.000 -12.526 1.00 51.69 416 THR A C 1
ATOM 3338 O O . THR A 1 416 ? 10.526 -15.385 -12.829 1.00 51.69 416 THR A O 1
ATOM 3341 N N . TYR A 1 417 ? 12.541 -15.423 -11.856 1.00 56.78 417 TYR A N 1
ATOM 3342 C CA . TYR A 1 417 ? 12.544 -14.008 -11.466 1.00 56.78 417 TYR A CA 1
ATOM 3343 C C . TYR A 1 417 ? 13.374 -13.126 -12.417 1.00 56.78 417 TYR A C 1
ATOM 3345 O O . TYR A 1 417 ? 13.401 -11.909 -12.262 1.00 56.78 417 TYR A O 1
ATOM 3353 N N . ILE A 1 418 ? 14.098 -13.715 -13.371 1.00 56.69 418 ILE A N 1
ATOM 3354 C CA . ILE A 1 418 ? 15.016 -12.987 -14.260 1.00 56.69 418 ILE A CA 1
ATOM 3355 C C . ILE A 1 418 ? 14.280 -12.513 -15.515 1.00 56.69 418 ILE A C 1
ATOM 3357 O O . ILE A 1 418 ? 14.493 -11.388 -15.959 1.00 56.69 418 ILE A O 1
ATOM 3361 N N . GLU A 1 419 ? 13.380 -13.337 -16.049 1.00 54.75 419 GLU A N 1
ATOM 3362 C CA . GLU A 1 419 ? 12.598 -12.998 -17.236 1.00 54.75 419 GLU A CA 1
ATOM 3363 C C . GLU A 1 419 ? 11.350 -12.190 -16.843 1.00 54.75 419 GLU A C 1
ATOM 3365 O O . GLU A 1 419 ? 10.564 -12.650 -16.005 1.00 54.75 419 GLU A O 1
ATOM 3370 N N . PRO A 1 420 ? 11.144 -10.981 -17.405 1.00 54.75 420 PRO A N 1
ATOM 3371 C CA . PRO A 1 420 ? 9.925 -10.231 -17.150 1.00 54.75 420 PRO A CA 1
ATOM 3372 C C . PRO A 1 420 ? 8.720 -11.038 -17.659 1.00 54.75 420 PRO A C 1
ATOM 3374 O O . PRO A 1 420 ? 8.770 -11.575 -18.769 1.00 54.75 420 PRO A O 1
ATOM 3377 N N . PRO A 1 421 ? 7.631 -11.147 -16.875 1.00 58.66 421 PRO A N 1
ATOM 3378 C CA . PRO A 1 421 ? 6.438 -11.835 -17.338 1.00 58.66 421 PRO A CA 1
ATOM 3379 C C . PRO A 1 421 ? 5.876 -11.103 -18.558 1.00 58.66 421 PRO A C 1
ATOM 3381 O O . PRO A 1 421 ? 5.754 -9.877 -18.548 1.00 58.66 421 PRO A O 1
ATOM 3384 N N . THR A 1 422 ? 5.509 -11.862 -19.590 1.00 59.81 422 THR A N 1
ATOM 3385 C CA . THR A 1 422 ? 4.738 -11.325 -20.711 1.00 59.81 422 THR A CA 1
ATOM 3386 C C . THR A 1 422 ? 3.415 -10.791 -20.186 1.00 59.81 422 THR A C 1
ATOM 3388 O O . THR A 1 422 ? 2.794 -11.396 -19.305 1.00 59.81 422 THR A O 1
ATOM 3391 N N . PHE A 1 423 ? 2.974 -9.666 -20.722 1.00 62.41 423 PHE A N 1
ATOM 3392 C CA . PHE A 1 423 ? 1.663 -9.138 -20.390 1.00 62.41 423 PHE A CA 1
ATOM 3393 C C . PHE A 1 423 ? 0.529 -10.053 -20.805 1.00 62.41 423 PHE A C 1
ATOM 3395 O O . PHE A 1 423 ? 0.569 -10.703 -21.848 1.00 62.41 423 PHE A O 1
ATOM 3402 N N . ASP A 1 424 ? -0.481 -10.077 -19.948 1.00 65.56 424 ASP A N 1
ATOM 3403 C CA . ASP A 1 424 ? -1.636 -10.939 -20.079 1.00 65.56 424 ASP A CA 1
ATOM 3404 C C . ASP A 1 424 ? -2.868 -10.200 -19.547 1.00 65.56 424 ASP A C 1
ATOM 3406 O O . ASP A 1 424 ? -3.089 -10.144 -18.333 1.00 65.56 424 ASP A O 1
ATOM 3410 N N . LEU A 1 425 ? -3.663 -9.645 -20.469 1.00 69.94 425 LEU A N 1
ATOM 3411 C CA . LEU A 1 425 ? -4.954 -9.003 -20.180 1.00 69.94 425 LEU A CA 1
ATOM 3412 C C . LEU A 1 425 ? -5.909 -9.953 -19.458 1.00 69.94 425 LEU A C 1
ATOM 3414 O O . LEU A 1 425 ? -6.627 -9.541 -18.550 1.00 69.94 425 LEU A O 1
ATOM 3418 N N . THR A 1 426 ? -5.891 -11.237 -19.824 1.00 71.06 426 THR A N 1
ATOM 3419 C CA . THR A 1 426 ? -6.793 -12.240 -19.250 1.00 71.06 426 THR A CA 1
ATOM 3420 C C . THR A 1 426 ? -6.457 -12.484 -17.786 1.00 71.06 426 THR A C 1
ATOM 3422 O O . THR A 1 426 ? -7.350 -12.542 -16.941 1.00 71.06 426 THR A O 1
ATOM 3425 N N . GLY A 1 427 ? -5.165 -12.610 -17.478 1.00 67.88 427 GLY A N 1
ATOM 3426 C CA . GLY A 1 427 ? -4.671 -12.722 -16.112 1.00 67.88 427 GLY A CA 1
ATOM 3427 C C . GLY A 1 427 ? -5.002 -11.484 -15.282 1.00 67.88 427 GLY A C 1
ATOM 3428 O O . GLY A 1 427 ? -5.569 -11.619 -14.205 1.00 67.88 427 GLY A O 1
ATOM 3429 N N . SER A 1 428 ? -4.718 -10.286 -15.801 1.00 69.56 428 SER A N 1
ATOM 3430 C CA . SER A 1 428 ? -5.022 -9.031 -15.102 1.00 69.56 428 SER A CA 1
ATOM 3431 C C . SER A 1 428 ? -6.517 -8.850 -14.826 1.00 69.56 428 SER A C 1
ATOM 3433 O O . SER A 1 428 ? -6.874 -8.469 -13.720 1.00 69.56 428 SER A O 1
ATOM 3435 N N . TYR A 1 429 ? -7.393 -9.191 -15.775 1.00 72.12 429 TYR A N 1
ATOM 3436 C CA . TYR A 1 429 ? -8.842 -9.099 -15.580 1.00 72.12 429 TYR A CA 1
ATOM 3437 C C . TYR A 1 429 ? -9.368 -10.090 -14.529 1.00 72.12 429 TYR A C 1
ATOM 3439 O O . TYR A 1 429 ? -10.223 -9.733 -13.725 1.00 72.12 429 TYR A O 1
ATOM 3447 N N . ARG A 1 430 ? -8.840 -11.324 -14.488 1.00 69.00 430 ARG A N 1
ATOM 3448 C CA . ARG A 1 430 ? -9.215 -12.324 -13.465 1.00 69.00 430 ARG A CA 1
ATOM 3449 C C . ARG A 1 430 ? -8.793 -11.927 -12.057 1.00 69.00 430 ARG A C 1
ATOM 3451 O O . ARG A 1 430 ? -9.476 -12.279 -11.098 1.00 69.00 430 ARG A O 1
ATOM 3458 N N . ASP A 1 431 ? -7.654 -11.257 -11.951 1.00 64.44 431 ASP A N 1
ATOM 3459 C CA . ASP A 1 431 ? -7.115 -10.794 -10.676 1.00 64.44 431 ASP A CA 1
ATOM 3460 C C . ASP A 1 431 ? -7.840 -9.522 -10.185 1.00 64.44 431 ASP A C 1
ATOM 3462 O O . ASP A 1 431 ? -7.749 -9.184 -9.003 1.00 64.44 431 ASP A O 1
ATOM 3466 N N . SER A 1 432 ? -8.578 -8.847 -11.074 1.00 65.44 432 SER A N 1
ATOM 3467 C CA . SER A 1 432 ? -9.271 -7.586 -10.815 1.00 65.44 432 SER A CA 1
ATOM 3468 C C . SER A 1 432 ? -10.650 -7.728 -10.182 1.00 65.44 432 SER A C 1
ATOM 3470 O O . SER A 1 432 ? -11.298 -8.774 -10.224 1.00 65.44 432 SER A O 1
ATOM 3472 N N . SER A 1 433 ? -11.108 -6.631 -9.578 1.00 64.12 433 SER A N 1
ATOM 3473 C CA . SER A 1 433 ? -12.409 -6.543 -8.911 1.00 64.12 433 SER A CA 1
ATOM 3474 C C . SER A 1 433 ? -13.297 -5.463 -9.529 1.00 64.12 433 SER A C 1
ATOM 3476 O O . SER A 1 433 ? -12.816 -4.410 -9.921 1.00 64.12 433 SER A O 1
ATOM 3478 N N . CYS A 1 434 ? -14.616 -5.674 -9.563 1.00 65.19 434 CYS A N 1
ATOM 3479 C CA . CYS A 1 434 ? -15.576 -4.699 -10.112 1.00 65.19 434 CYS A CA 1
ATOM 3480 C C . CYS A 1 434 ? -15.594 -3.348 -9.368 1.00 65.19 434 CYS A C 1
ATOM 3482 O O . CYS A 1 434 ? -16.005 -2.328 -9.919 1.00 65.19 434 CYS A O 1
ATOM 3484 N N . CYS A 1 435 ? -15.106 -3.327 -8.125 1.00 60.00 435 CYS A N 1
ATOM 3485 C CA . CYS A 1 435 ? -14.966 -2.118 -7.314 1.00 60.00 435 CYS A CA 1
ATOM 3486 C C . CYS A 1 435 ? -13.645 -1.365 -7.546 1.00 60.00 435 CYS A C 1
ATOM 3488 O O . CYS A 1 435 ? -13.472 -0.272 -7.008 1.00 60.00 435 CYS A O 1
ATOM 3490 N N . SER A 1 436 ? -12.712 -1.939 -8.308 1.00 64.19 436 SER A N 1
ATOM 3491 C CA . SER A 1 436 ? -11.391 -1.365 -8.553 1.00 64.19 436 SER A CA 1
ATOM 3492 C C . SER A 1 436 ? -11.199 -1.155 -10.057 1.00 64.19 436 SER A C 1
ATOM 3494 O O . SER A 1 436 ? -11.266 -2.108 -10.829 1.00 64.19 436 SER A O 1
ATOM 3496 N N . PRO A 1 437 ? -10.980 0.083 -10.520 1.00 69.06 437 PRO A N 1
ATOM 3497 C CA . PRO A 1 437 ? -10.764 0.325 -11.940 1.00 69.06 437 PRO A CA 1
ATOM 3498 C C . PRO A 1 437 ? -9.416 -0.218 -12.412 1.00 69.06 437 PRO A C 1
ATOM 3500 O O . PRO A 1 437 ? -8.419 -0.157 -11.692 1.00 69.06 437 PRO A O 1
ATOM 3503 N N . LEU A 1 438 ? -9.382 -0.667 -13.667 1.00 71.62 438 LEU A N 1
ATOM 3504 C CA . LEU A 1 438 ? -8.172 -1.147 -14.332 1.00 71.62 438 LEU A CA 1
ATOM 3505 C C . LEU A 1 438 ? -7.401 0.012 -14.965 1.00 71.62 438 LEU A C 1
ATOM 3507 O O . LEU A 1 438 ? -7.857 0.633 -15.917 1.00 71.62 438 LEU A O 1
ATOM 3511 N N . VAL A 1 439 ? -6.211 0.331 -14.474 1.00 72.12 439 VAL A N 1
ATOM 3512 C CA . VAL A 1 439 ? -5.434 1.450 -15.030 1.00 72.12 439 VAL A CA 1
ATOM 3513 C C . VAL A 1 439 ? -4.396 0.938 -16.025 1.00 72.12 439 VAL A C 1
ATOM 3515 O O . VAL A 1 439 ? -3.468 0.226 -15.633 1.00 72.12 439 VAL A O 1
ATOM 3518 N N . PHE A 1 440 ? -4.531 1.342 -17.293 1.00 70.62 440 PHE A N 1
ATOM 3519 C CA . PHE A 1 440 ? -3.535 1.107 -18.343 1.00 70.62 440 PHE A CA 1
ATOM 3520 C C . PHE A 1 440 ? -2.697 2.359 -18.516 1.00 70.62 440 PHE A C 1
ATOM 3522 O O . PHE A 1 440 ? -3.263 3.412 -18.783 1.00 70.62 440 PHE A O 1
ATOM 3529 N N . ILE A 1 441 ? -1.375 2.241 -18.373 1.00 68.00 441 ILE A N 1
ATOM 3530 C CA . ILE A 1 441 ? -0.457 3.362 -18.585 1.00 68.00 441 ILE A CA 1
ATOM 3531 C C . ILE A 1 441 ? 0.287 3.148 -19.889 1.00 68.00 441 ILE A C 1
ATOM 3533 O O . ILE A 1 441 ? 0.939 2.122 -20.081 1.00 68.00 441 ILE A O 1
ATOM 3537 N N . LEU A 1 442 ? 0.182 4.126 -20.782 1.00 69.81 442 LEU A N 1
ATOM 3538 C CA . LEU A 1 442 ? 0.671 3.995 -22.147 1.00 69.81 442 LEU A CA 1
ATOM 3539 C C . LEU A 1 442 ? 2.008 4.694 -22.340 1.00 69.81 442 LEU A C 1
ATOM 3541 O O . LEU A 1 442 ? 2.211 5.843 -21.944 1.00 69.81 442 LEU A O 1
ATOM 3545 N N . SER A 1 443 ? 2.915 4.002 -23.025 1.00 62.16 443 SER A N 1
ATOM 3546 C CA . SER A 1 443 ? 4.106 4.628 -23.585 1.00 62.16 443 SER A CA 1
ATOM 3547 C C . SER A 1 443 ? 3.739 5.490 -24.799 1.00 62.16 443 SER A C 1
ATOM 3549 O O . SER A 1 443 ? 2.701 5.305 -25.441 1.00 62.16 443 SER A O 1
ATOM 3551 N N . SER A 1 444 ? 4.591 6.450 -25.157 1.00 58.34 444 SER A N 1
ATOM 3552 C CA . SER A 1 444 ? 4.318 7.315 -26.306 1.00 58.34 444 SER A CA 1
ATOM 3553 C C . SER A 1 444 ? 4.249 6.508 -27.616 1.00 58.34 444 SER A C 1
ATOM 3555 O O . SER A 1 444 ? 5.225 5.902 -28.070 1.00 58.34 444 SER A O 1
ATOM 3557 N N . GLY A 1 445 ? 3.073 6.519 -28.252 1.00 56.34 445 GLY A N 1
ATOM 3558 C CA . GLY A 1 445 ? 2.816 5.839 -29.527 1.00 56.34 445 GLY A CA 1
ATOM 3559 C C . GLY A 1 445 ? 2.295 4.397 -29.425 1.00 56.34 445 GLY A C 1
ATOM 3560 O O . GLY A 1 445 ? 2.156 3.752 -30.463 1.00 56.34 445 GLY A O 1
ATOM 3561 N N . SER A 1 446 ? 1.991 3.885 -28.227 1.00 61.94 446 SER A N 1
ATOM 3562 C CA . SER A 1 446 ? 1.264 2.619 -28.040 1.00 61.94 446 SER A CA 1
ATOM 3563 C C . SER A 1 446 ? -0.214 2.875 -27.729 1.00 61.94 446 SER A C 1
ATOM 3565 O O . SER A 1 446 ? -0.503 3.548 -26.747 1.00 61.94 446 SER A O 1
ATOM 3567 N N . ASP A 1 447 ? -1.135 2.318 -28.523 1.00 66.00 447 ASP A N 1
ATOM 3568 C CA . ASP A 1 447 ? -2.583 2.338 -28.243 1.00 66.00 447 ASP A CA 1
ATOM 3569 C C . ASP A 1 447 ? -3.124 0.908 -28.030 1.00 66.00 447 ASP A C 1
ATOM 3571 O O . ASP A 1 447 ? -3.093 0.113 -28.976 1.00 66.00 447 ASP A O 1
ATOM 3575 N N . PRO A 1 448 ? -3.605 0.548 -26.828 1.00 67.88 448 PRO A N 1
ATOM 3576 C CA . PRO A 1 448 ? -4.115 -0.788 -26.535 1.00 67.88 448 PRO A CA 1
ATOM 3577 C C . PRO A 1 448 ? -5.596 -0.956 -26.856 1.00 67.88 448 PRO A C 1
ATOM 3579 O O . PRO A 1 448 ? -6.129 -2.057 -26.739 1.00 67.88 448 PRO A O 1
ATOM 3582 N N . THR A 1 449 ? -6.282 0.118 -27.259 1.00 71.75 449 THR A N 1
ATOM 3583 C CA . THR A 1 449 ? -7.741 0.126 -27.397 1.00 71.75 449 THR A CA 1
ATOM 3584 C C . THR A 1 449 ? -8.220 -0.993 -28.324 1.00 71.75 449 THR A C 1
ATOM 3586 O O . THR A 1 449 ? -9.218 -1.645 -28.041 1.00 71.75 449 THR A O 1
ATOM 3589 N N . ALA A 1 450 ? -7.476 -1.286 -29.394 1.00 73.88 450 ALA A N 1
ATOM 3590 C CA . ALA A 1 450 ? -7.798 -2.379 -30.310 1.00 73.88 450 ALA A CA 1
ATOM 3591 C C . ALA A 1 450 ? -7.711 -3.775 -29.657 1.00 73.88 450 ALA A C 1
ATOM 3593 O O . ALA A 1 450 ? -8.568 -4.619 -29.916 1.00 73.88 450 ALA A O 1
ATOM 3594 N N . GLY A 1 451 ? -6.703 -4.014 -28.811 1.00 73.31 451 GLY A N 1
ATOM 3595 C CA . GLY A 1 451 ? -6.546 -5.271 -28.072 1.00 73.31 451 GLY A CA 1
ATOM 3596 C C . GLY A 1 451 ? -7.623 -5.429 -26.999 1.00 73.31 451 GLY A C 1
ATOM 3597 O O . GLY A 1 451 ? -8.248 -6.483 -26.899 1.00 73.31 451 GLY A O 1
ATOM 3598 N N . LEU A 1 452 ? -7.922 -4.344 -26.277 1.00 77.19 452 LEU A N 1
ATOM 3599 C CA . LEU A 1 452 ? -8.980 -4.300 -25.269 1.00 77.19 452 LEU A CA 1
ATOM 3600 C C . LEU A 1 452 ? -10.370 -4.551 -25.869 1.00 77.19 452 LEU A C 1
ATOM 3602 O O . LEU A 1 452 ? -11.144 -5.318 -25.307 1.00 77.19 452 LEU A O 1
ATOM 3606 N N . LEU A 1 453 ? -10.691 -3.929 -27.007 1.00 79.69 453 LEU A N 1
ATOM 3607 C CA . LEU A 1 453 ? -11.977 -4.130 -27.681 1.00 79.69 453 LEU A CA 1
ATOM 3608 C C . LEU A 1 453 ? -12.138 -5.575 -28.159 1.00 79.69 453 LEU A C 1
ATOM 3610 O O . LEU A 1 453 ? -13.187 -6.173 -27.945 1.00 79.69 453 LEU A O 1
ATOM 3614 N N . LYS A 1 454 ? -11.077 -6.167 -28.718 1.00 81.19 454 LYS A N 1
ATOM 3615 C CA . LYS A 1 454 ? -11.080 -7.582 -29.102 1.00 81.19 454 LYS A CA 1
ATOM 3616 C C . LYS A 1 454 ? -11.273 -8.500 -27.891 1.00 81.19 454 LYS A C 1
ATOM 3618 O O . LYS A 1 454 ? -12.036 -9.454 -27.956 1.00 81.19 454 LYS A O 1
ATOM 3623 N N . PHE A 1 455 ? -10.622 -8.188 -26.774 1.00 79.19 455 PHE A N 1
ATOM 3624 C CA . PHE A 1 455 ? -10.791 -8.927 -25.525 1.00 79.19 455 PHE A CA 1
ATOM 3625 C C . PHE A 1 455 ? -12.214 -8.796 -24.955 1.00 79.19 455 PHE A C 1
ATOM 3627 O O . PHE A 1 455 ? -12.784 -9.775 -24.473 1.00 79.19 455 PHE A O 1
ATOM 3634 N N . ALA A 1 456 ? -12.816 -7.608 -25.049 1.00 79.38 456 ALA A N 1
ATOM 3635 C CA . ALA A 1 456 ? -14.210 -7.391 -24.677 1.00 79.38 456 ALA A CA 1
ATOM 3636 C C . ALA A 1 456 ? -15.160 -8.213 -25.564 1.00 79.38 456 ALA A C 1
ATOM 3638 O O . ALA A 1 456 ? -16.097 -8.822 -25.046 1.00 79.38 456 ALA A O 1
ATOM 3639 N N . ASP A 1 457 ? -14.902 -8.284 -26.874 1.00 82.56 457 ASP A N 1
ATOM 3640 C CA . ASP A 1 457 ? -15.645 -9.145 -27.799 1.00 82.56 457 ASP A CA 1
ATOM 3641 C C . ASP A 1 457 ? -15.518 -10.633 -27.414 1.00 82.56 457 ASP A C 1
ATOM 3643 O O . ASP A 1 457 ? -16.534 -11.328 -27.341 1.00 82.56 457 ASP A O 1
ATOM 3647 N N . ASP A 1 458 ? -14.310 -11.104 -27.083 1.00 82.56 458 ASP A N 1
ATOM 3648 C CA . ASP A 1 458 ? -14.041 -12.495 -26.677 1.00 82.56 458 ASP A CA 1
ATOM 3649 C C . ASP A 1 458 ? -14.770 -12.886 -25.372 1.00 82.56 458 ASP A C 1
ATOM 3651 O O . ASP A 1 458 ? -15.212 -14.026 -25.213 1.00 82.56 458 ASP A O 1
ATOM 3655 N N . LEU A 1 459 ? -14.949 -11.936 -24.447 1.00 77.50 459 LEU A N 1
ATOM 3656 C CA . LEU A 1 459 ? -15.736 -12.096 -23.213 1.00 77.50 459 LEU A CA 1
ATOM 3657 C C . LEU A 1 459 ? -17.248 -11.901 -23.419 1.00 77.50 459 LEU A C 1
ATOM 3659 O O . LEU A 1 459 ? -18.027 -11.992 -22.469 1.00 77.50 459 LEU A O 1
ATOM 3663 N N . GLY A 1 460 ? -17.683 -11.606 -24.645 1.00 76.94 460 GLY A N 1
ATOM 3664 C CA . GLY A 1 460 ? -19.071 -11.296 -24.969 1.00 76.94 460 GLY A CA 1
ATOM 3665 C C . GLY A 1 460 ? -19.520 -9.898 -24.534 1.00 76.94 460 GLY A C 1
ATOM 3666 O O . GLY A 1 460 ? -20.671 -9.548 -24.768 1.00 76.94 460 GLY A O 1
ATOM 3667 N N . MET A 1 461 ? -18.652 -9.065 -23.959 1.00 73.25 461 MET A N 1
ATOM 3668 C CA . MET A 1 461 ? -18.923 -7.661 -23.596 1.00 73.25 461 MET A CA 1
ATOM 3669 C C . MET A 1 461 ? -18.760 -6.680 -24.769 1.00 73.25 461 MET A C 1
ATOM 3671 O O . MET A 1 461 ? -18.876 -5.464 -24.610 1.00 73.25 461 MET A O 1
ATOM 3675 N N . GLY A 1 462 ? -18.543 -7.223 -25.962 1.00 69.00 462 GLY A N 1
ATOM 3676 C CA . GLY A 1 462 ? -18.406 -6.516 -27.223 1.00 69.00 462 GLY A CA 1
ATOM 3677 C C . GLY A 1 462 ? -19.592 -5.658 -27.673 1.00 69.00 462 GLY A C 1
ATOM 3678 O O . GLY A 1 462 ? -20.734 -5.803 -27.222 1.00 69.00 462 GLY A O 1
ATOM 3679 N N . GLY A 1 463 ? -19.323 -4.766 -28.628 1.00 76.00 463 GLY A N 1
ATOM 3680 C CA . GLY A 1 463 ? -20.329 -3.915 -29.271 1.00 76.00 463 GLY A CA 1
ATOM 3681 C C . GLY A 1 463 ? -20.974 -2.893 -28.325 1.00 76.00 463 GLY A C 1
ATOM 3682 O O . GLY A 1 463 ? -20.287 -2.150 -27.634 1.00 76.00 463 GLY A O 1
ATOM 3683 N N . GLY A 1 464 ? -22.312 -2.834 -28.291 1.00 70.38 464 GLY A N 1
ATOM 3684 C CA . GLY A 1 464 ? -23.067 -1.810 -27.545 1.00 70.38 464 GLY A CA 1
ATOM 3685 C C . GLY A 1 464 ? -22.947 -1.868 -26.014 1.00 70.38 464 GLY A C 1
ATOM 3686 O O . GLY A 1 464 ? -23.419 -0.954 -25.341 1.00 70.38 464 GLY A O 1
ATOM 3687 N N . ARG A 1 465 ? -22.321 -2.920 -25.467 1.00 77.50 465 ARG A N 1
ATOM 3688 C CA . ARG A 1 465 ? -22.032 -3.074 -24.031 1.00 77.50 465 ARG A CA 1
ATOM 3689 C C . ARG A 1 465 ? -20.676 -2.510 -23.610 1.00 77.50 465 ARG A C 1
ATOM 3691 O O . ARG A 1 465 ? -20.412 -2.442 -22.415 1.00 77.50 465 ARG A O 1
ATOM 3698 N N . THR A 1 466 ? -19.847 -2.075 -24.555 1.00 80.75 466 THR A N 1
ATOM 3699 C CA . THR A 1 466 ? -18.609 -1.347 -24.268 1.00 80.75 466 THR A CA 1
ATOM 3700 C C . THR A 1 466 ? -18.734 0.065 -24.824 1.00 80.75 466 THR A C 1
ATOM 3702 O O . THR A 1 466 ? -18.885 0.266 -26.027 1.00 80.75 466 THR A O 1
ATOM 3705 N N . GLN A 1 467 ? -18.687 1.062 -23.945 1.00 83.44 467 GLN A N 1
ATOM 3706 C CA . GLN A 1 467 ? -18.740 2.471 -24.320 1.00 83.44 467 GLN A CA 1
ATOM 3707 C C . GLN A 1 467 ? -17.358 3.103 -24.165 1.00 83.44 467 GLN A C 1
ATOM 3709 O O . GLN A 1 467 ? -16.732 2.992 -23.117 1.00 83.44 467 GLN A O 1
ATOM 3714 N N . THR A 1 468 ? -16.879 3.801 -25.189 1.00 84.38 468 THR A N 1
ATOM 3715 C CA . THR A 1 468 ? -15.560 4.449 -25.182 1.00 84.38 468 THR A CA 1
ATOM 3716 C C . THR A 1 468 ? -15.715 5.966 -25.244 1.00 84.38 468 THR A C 1
ATOM 3718 O O . THR A 1 468 ? -16.452 6.466 -26.094 1.00 84.38 468 THR A O 1
ATOM 3721 N N . ILE A 1 469 ? -15.003 6.710 -24.397 1.00 86.94 469 ILE A N 1
ATOM 3722 C CA . ILE A 1 469 ? -14.982 8.178 -24.422 1.00 86.94 469 ILE A CA 1
ATOM 3723 C C . ILE A 1 469 ? -13.558 8.704 -24.248 1.00 86.94 469 ILE A C 1
ATOM 3725 O O . ILE A 1 469 ? -12.835 8.313 -23.333 1.00 86.94 469 ILE A O 1
ATOM 3729 N N . SER A 1 470 ? -13.154 9.633 -25.113 1.00 86.38 470 SER A N 1
ATOM 3730 C CA . SER A 1 470 ? -11.882 10.342 -24.979 1.00 86.38 470 SER A CA 1
ATOM 3731 C C . SER A 1 470 ? -12.083 11.623 -24.172 1.00 86.38 470 SER A C 1
ATOM 3733 O O . SER A 1 470 ? -12.818 12.527 -24.577 1.00 86.38 470 SER A O 1
ATOM 3735 N N . LEU A 1 471 ? -11.434 11.709 -23.013 1.00 82.31 471 LEU A N 1
ATOM 3736 C CA . LEU A 1 471 ? -11.536 12.853 -22.119 1.00 82.31 471 LEU A CA 1
ATOM 3737 C C . LEU A 1 471 ? -10.758 14.045 -22.685 1.00 82.31 471 LEU A C 1
ATOM 3739 O O . LEU A 1 471 ? -9.542 14.014 -22.860 1.00 82.31 471 LEU A O 1
ATOM 3743 N N . GLY A 1 472 ? -11.495 15.120 -22.948 1.00 78.06 472 GLY A N 1
ATOM 3744 C CA . GLY A 1 472 ? -10.982 16.433 -23.320 1.00 78.06 472 GLY A CA 1
ATOM 3745 C C . GLY A 1 472 ? -11.741 17.536 -22.585 1.00 78.06 472 GLY A C 1
ATOM 3746 O O . GLY A 1 472 ? -12.484 17.278 -21.631 1.00 78.06 472 GLY A O 1
ATOM 3747 N N . GLN A 1 473 ? -11.587 18.782 -23.031 1.00 76.31 473 GLN A N 1
ATOM 3748 C CA . GLN A 1 473 ? -12.279 19.916 -22.420 1.00 76.31 473 GLN A CA 1
ATOM 3749 C C . GLN A 1 473 ? -13.808 19.724 -22.490 1.00 76.31 473 GLN A C 1
ATOM 3751 O O . GLN A 1 473 ? -14.374 19.558 -23.566 1.00 76.31 473 GLN A O 1
ATOM 3756 N N . GLY A 1 474 ? -14.477 19.720 -21.331 1.00 78.50 474 GLY A N 1
ATOM 3757 C CA . GLY A 1 474 ? -15.940 19.609 -21.225 1.00 78.50 474 GLY A CA 1
ATOM 3758 C C . GLY A 1 474 ? -16.528 18.189 -21.253 1.00 78.50 474 GLY A C 1
ATOM 3759 O O . GLY A 1 474 ? -17.737 18.053 -21.097 1.00 78.50 474 GLY A O 1
ATOM 3760 N N . GLN A 1 475 ? -15.714 17.135 -21.389 1.00 84.31 475 GLN A N 1
ATOM 3761 C CA . GLN A 1 475 ? -16.201 15.743 -21.486 1.00 84.31 475 GLN A CA 1
ATOM 3762 C C . GLN A 1 475 ? -16.446 15.054 -20.128 1.00 84.31 475 GLN A C 1
ATOM 3764 O O . GLN A 1 475 ? -17.114 14.024 -20.066 1.00 84.31 475 GLN A O 1
ATOM 3769 N N . GLY A 1 476 ? -15.959 15.631 -19.024 1.00 82.50 476 GLY A N 1
ATOM 3770 C CA . GLY A 1 476 ? -16.085 15.048 -17.679 1.00 82.50 476 GLY A CA 1
ATOM 3771 C C . GLY A 1 476 ? -17.526 14.719 -17.244 1.00 82.50 476 GLY A C 1
ATOM 3772 O O . GLY A 1 476 ? -17.791 13.591 -16.836 1.00 82.50 476 GLY A O 1
ATOM 3773 N N . PRO A 1 477 ? -18.505 15.638 -17.368 1.00 84.94 477 PRO A N 1
ATOM 3774 C CA . PRO A 1 477 ? -19.891 15.355 -16.978 1.00 84.94 477 PRO A CA 1
ATOM 3775 C C . PRO A 1 477 ? -20.559 14.239 -17.794 1.00 84.94 477 PRO A C 1
ATOM 3777 O O . PRO A 1 477 ? -21.443 13.552 -17.287 1.00 84.94 477 PRO A O 1
ATOM 3780 N N . ILE A 1 478 ? -20.149 14.056 -19.053 1.00 85.81 478 ILE A N 1
ATOM 3781 C CA . ILE A 1 478 ? -20.657 12.982 -19.916 1.00 85.81 478 ILE A CA 1
ATOM 3782 C C . ILE A 1 478 ? -20.098 11.645 -19.427 1.00 85.81 478 ILE A C 1
ATOM 3784 O O . ILE A 1 478 ? -20.868 10.712 -19.212 1.00 85.81 478 ILE A O 1
ATOM 3788 N N . ALA A 1 479 ? -18.795 11.592 -19.139 1.00 86.12 479 ALA A N 1
ATOM 3789 C CA . ALA A 1 479 ? -18.159 10.416 -18.555 1.00 86.12 479 ALA A CA 1
ATOM 3790 C C . ALA A 1 479 ? -18.789 10.018 -17.206 1.00 86.12 479 ALA A C 1
ATOM 3792 O O . ALA A 1 479 ? -19.041 8.838 -16.986 1.00 86.12 479 ALA A O 1
ATOM 3793 N N . ALA A 1 480 ? -19.135 10.980 -16.339 1.00 85.31 480 ALA A N 1
ATOM 3794 C CA . ALA A 1 480 ? -19.825 10.696 -15.075 1.00 85.31 480 ALA A CA 1
ATOM 3795 C C . ALA A 1 480 ? -21.173 9.978 -15.285 1.00 85.31 480 ALA A C 1
ATOM 3797 O O . ALA A 1 480 ? -21.440 8.962 -14.649 1.00 85.31 480 ALA A O 1
ATOM 3798 N N . ARG A 1 481 ? -21.998 10.455 -16.229 1.00 85.56 481 ARG A N 1
ATOM 3799 C CA . ARG A 1 481 ? -23.288 9.818 -16.556 1.00 85.56 481 ARG A CA 1
ATOM 3800 C C . ARG A 1 481 ? -23.118 8.433 -17.179 1.00 85.56 481 ARG A C 1
ATOM 3802 O O . ARG A 1 481 ? -23.924 7.544 -16.909 1.00 85.56 481 ARG A O 1
ATOM 3809 N N . MET A 1 482 ? -22.090 8.250 -18.009 1.00 84.88 482 MET A N 1
ATOM 3810 C CA . MET A 1 482 ? -21.767 6.944 -18.590 1.00 84.88 482 MET A CA 1
ATOM 3811 C C . MET A 1 482 ? -21.396 5.938 -17.498 1.00 84.88 482 MET A C 1
ATOM 3813 O O . MET A 1 482 ? -21.909 4.826 -17.514 1.00 84.88 482 MET A O 1
ATOM 3817 N N . ILE A 1 483 ? -20.584 6.348 -16.516 1.00 84.44 483 ILE A N 1
ATOM 3818 C CA . ILE A 1 483 ? -20.230 5.512 -15.361 1.00 84.44 483 ILE A CA 1
ATOM 3819 C C . ILE A 1 483 ? -21.482 5.159 -14.548 1.00 84.44 483 ILE A C 1
ATOM 3821 O O . ILE A 1 483 ? -21.712 3.987 -14.280 1.00 84.44 483 ILE A O 1
ATOM 3825 N N . GLU A 1 484 ? -22.336 6.129 -14.210 1.00 83.12 484 GLU A N 1
ATOM 3826 C CA . GLU A 1 484 ? -23.580 5.870 -13.460 1.00 83.12 484 GLU A CA 1
ATOM 3827 C C . GLU A 1 484 ? -24.526 4.893 -14.171 1.00 83.12 484 GLU A C 1
ATOM 3829 O O . GLU A 1 484 ? -25.164 4.061 -13.526 1.00 83.12 484 GLU A O 1
ATOM 3834 N N . THR A 1 485 ? -24.620 4.992 -15.498 1.00 82.94 485 THR A N 1
ATOM 3835 C CA . THR A 1 485 ? -25.439 4.081 -16.309 1.00 82.94 485 THR A CA 1
ATOM 3836 C C . THR A 1 485 ? -24.818 2.687 -16.324 1.00 82.94 485 THR A C 1
ATOM 3838 O O . THR A 1 485 ? -25.491 1.697 -16.050 1.00 82.94 485 THR A O 1
ATOM 3841 N N . ALA A 1 486 ? -23.506 2.613 -16.543 1.00 81.81 486 ALA A N 1
ATOM 3842 C CA . ALA A 1 486 ? -22.778 1.358 -16.602 1.00 81.81 486 ALA A CA 1
ATOM 3843 C C . ALA A 1 486 ? -22.736 0.605 -15.264 1.00 81.81 486 ALA A C 1
ATOM 3845 O O . ALA A 1 486 ? -22.755 -0.623 -15.264 1.00 81.81 486 ALA A O 1
ATOM 3846 N N . LEU A 1 487 ? -22.761 1.321 -14.136 1.00 78.88 487 LEU A N 1
ATOM 3847 C CA . LEU A 1 487 ? -22.885 0.728 -12.802 1.00 78.88 487 LEU A CA 1
ATOM 3848 C C . LEU A 1 487 ? -24.198 -0.048 -12.625 1.00 78.88 487 LEU A C 1
ATOM 3850 O O . LEU A 1 487 ? -24.203 -1.086 -11.963 1.00 78.88 487 LEU A O 1
ATOM 3854 N N . ARG A 1 488 ? -25.297 0.441 -13.219 1.00 78.88 488 ARG A N 1
ATOM 3855 C CA . ARG A 1 488 ? -26.621 -0.202 -13.161 1.00 78.88 488 ARG A CA 1
ATOM 3856 C C . ARG A 1 488 ? -26.752 -1.344 -14.160 1.00 78.88 488 ARG A C 1
ATOM 3858 O O . ARG A 1 488 ? -27.298 -2.387 -13.813 1.00 78.88 488 ARG A O 1
ATOM 3865 N N . ASP A 1 489 ? -26.247 -1.134 -15.372 1.00 79.88 489 ASP A N 1
ATOM 3866 C CA . ASP A 1 489 ? -26.449 -2.046 -16.502 1.00 79.88 489 ASP A CA 1
ATOM 3867 C C . ASP A 1 489 ? -25.359 -3.130 -16.609 1.00 79.88 489 ASP A C 1
ATOM 3869 O O . ASP A 1 489 ? -25.510 -4.081 -17.375 1.00 79.88 489 ASP A O 1
ATOM 3873 N N . GLY A 1 490 ? -24.257 -3.005 -15.858 1.00 77.06 490 GLY A N 1
ATOM 3874 C CA . GLY A 1 490 ? -23.138 -3.952 -15.888 1.00 77.06 490 GLY A CA 1
ATOM 3875 C C . GLY A 1 490 ? -22.316 -3.895 -17.179 1.00 77.06 490 GLY A C 1
ATOM 3876 O O . GLY A 1 490 ? -21.800 -4.915 -17.628 1.00 77.06 490 GLY A O 1
ATOM 3877 N N . THR A 1 491 ? -22.217 -2.720 -17.803 1.00 82.38 491 THR A N 1
ATOM 3878 C CA . THR A 1 491 ? -21.485 -2.498 -19.064 1.00 82.38 491 THR A CA 1
ATOM 3879 C C . THR A 1 491 ? -20.074 -1.963 -18.828 1.00 82.38 491 THR A C 1
ATOM 3881 O O . THR A 1 491 ? -19.769 -1.452 -17.753 1.00 82.38 491 THR A O 1
ATOM 3884 N N . TRP A 1 492 ? -19.200 -2.034 -19.832 1.00 81.56 492 TRP A N 1
ATOM 3885 C CA . TRP A 1 492 ? -17.827 -1.533 -19.726 1.00 81.56 492 TRP A CA 1
ATOM 3886 C C . TRP A 1 492 ? -17.707 -0.092 -20.219 1.00 81.56 492 TRP A C 1
ATOM 3888 O O . TRP A 1 492 ? -18.310 0.280 -21.228 1.00 81.56 492 TRP A O 1
ATOM 3898 N N . VAL A 1 493 ? -16.904 0.721 -19.528 1.00 84.75 493 VAL A N 1
ATOM 3899 C CA . VAL A 1 493 ? -16.644 2.121 -19.910 1.00 84.75 493 VAL A CA 1
ATOM 3900 C C . VAL A 1 493 ? -15.147 2.353 -20.055 1.00 84.75 493 VAL A C 1
ATOM 3902 O O . VAL A 1 493 ? -14.417 2.272 -19.082 1.00 84.75 493 VAL A O 1
ATOM 3905 N N . VAL A 1 494 ? -14.668 2.691 -21.248 1.00 84.00 494 VAL A N 1
ATOM 3906 C CA . VAL A 1 494 ? -13.248 2.981 -21.498 1.00 84.00 494 VAL A CA 1
ATOM 3907 C C . VAL A 1 494 ? -13.034 4.489 -21.537 1.00 84.00 494 VAL A C 1
ATOM 3909 O O . VAL A 1 494 ? -13.544 5.167 -22.434 1.00 84.00 494 VAL A O 1
ATOM 3912 N N . LEU A 1 495 ? -12.262 5.016 -20.583 1.00 84.19 495 LEU A N 1
ATOM 3913 C CA . LEU A 1 495 ? -11.865 6.423 -20.544 1.00 84.19 495 LEU A CA 1
ATOM 3914 C C . LEU A 1 495 ? -10.470 6.588 -21.163 1.00 84.19 495 LEU A C 1
ATOM 3916 O O . LEU A 1 495 ? -9.478 6.120 -20.608 1.00 84.19 495 LEU A O 1
ATOM 3920 N N . GLN A 1 496 ? -10.378 7.275 -22.300 1.00 83.56 496 GLN A N 1
ATOM 3921 C CA . GLN A 1 496 ? -9.103 7.578 -22.960 1.00 83.56 496 GLN A CA 1
ATOM 3922 C C . GLN A 1 496 ? -8.623 8.991 -22.623 1.00 83.56 496 GLN A C 1
ATOM 3924 O O . GLN A 1 496 ? -9.424 9.876 -22.324 1.00 83.56 496 GLN A O 1
ATOM 3929 N N . ASN A 1 497 ? -7.315 9.234 -22.742 1.00 79.12 497 ASN A N 1
ATOM 3930 C CA . ASN A 1 497 ? -6.692 10.553 -22.564 1.00 79.12 497 ASN A CA 1
ATOM 3931 C C . ASN A 1 497 ? -6.963 11.210 -21.198 1.00 79.12 497 ASN A C 1
ATOM 3933 O O . ASN A 1 497 ? -6.941 12.437 -21.076 1.00 79.12 497 ASN A O 1
ATOM 3937 N N . CYS A 1 498 ? -7.174 10.412 -20.144 1.00 75.94 498 CYS A N 1
ATOM 3938 C CA . CYS A 1 498 ? -7.434 10.924 -18.793 1.00 75.94 498 CYS A CA 1
ATOM 3939 C C . CYS A 1 498 ? -6.349 11.901 -18.322 1.00 75.94 498 CYS A C 1
ATOM 3941 O O . CYS A 1 498 ? -6.636 12.854 -17.601 1.00 75.94 498 CYS A O 1
ATOM 3943 N N . HIS A 1 499 ? -5.107 11.712 -18.776 1.00 74.12 499 HIS A N 1
ATOM 3944 C CA . HIS A 1 499 ? -3.978 12.556 -18.407 1.00 74.12 499 HIS A CA 1
ATOM 3945 C C . HIS A 1 499 ? -4.094 14.024 -18.853 1.00 74.12 499 HIS A C 1
ATOM 3947 O O . HIS A 1 499 ? -3.436 14.881 -18.260 1.00 74.12 499 HIS A O 1
ATOM 3953 N N . LEU A 1 500 ? -4.943 14.327 -19.843 1.00 78.81 500 LEU A N 1
ATOM 3954 C CA . LEU A 1 500 ? -5.209 15.689 -20.320 1.00 78.81 500 LEU A CA 1
ATOM 3955 C C . LEU A 1 500 ? -6.284 16.415 -19.493 1.00 78.81 500 LEU A C 1
ATOM 3957 O O . LEU A 1 500 ? -6.337 17.643 -19.498 1.00 78.81 500 LEU A O 1
ATOM 3961 N N . ALA A 1 501 ? -7.132 15.685 -18.762 1.00 77.94 501 ALA A N 1
ATOM 3962 C CA . ALA A 1 501 ? -8.296 16.224 -18.055 1.00 77.94 501 ALA A CA 1
ATOM 3963 C C . ALA A 1 501 ? -8.037 16.443 -16.550 1.00 77.94 501 ALA A C 1
ATOM 3965 O O . ALA A 1 501 ? -8.825 16.021 -15.703 1.00 77.94 501 ALA A O 1
ATOM 3966 N N . THR A 1 502 ? -6.940 17.126 -16.203 1.00 75.38 502 THR A N 1
ATOM 3967 C CA . THR A 1 502 ? -6.483 17.320 -14.809 1.00 75.38 502 THR A CA 1
ATOM 3968 C C . THR A 1 502 ? -7.532 17.946 -13.885 1.00 75.38 502 THR A C 1
ATOM 3970 O O . THR A 1 502 ? -7.613 17.574 -12.717 1.00 75.38 502 THR A O 1
ATOM 3973 N N . SER A 1 503 ? -8.374 18.846 -14.398 1.00 77.62 503 SER A N 1
ATOM 3974 C CA . SER A 1 503 ? -9.416 19.534 -13.624 1.00 77.62 503 SER A CA 1
ATOM 3975 C C . SER A 1 503 ? -10.578 18.634 -13.193 1.00 77.62 503 SER A C 1
ATOM 3977 O O . SER A 1 503 ? -11.227 18.922 -12.190 1.00 77.62 503 SER A O 1
ATOM 3979 N N . TRP A 1 504 ? -10.851 17.546 -13.920 1.00 80.69 504 TRP A N 1
ATOM 3980 C CA . TRP A 1 504 ? -11.957 16.632 -13.612 1.00 80.69 504 TRP A CA 1
ATOM 3981 C C . TRP A 1 504 ? -11.534 15.452 -12.721 1.00 80.69 504 TRP A C 1
ATOM 3983 O O . TRP A 1 504 ? -12.384 14.803 -12.114 1.00 80.69 504 TRP A O 1
ATOM 3993 N N . MET A 1 505 ? -10.230 15.211 -12.564 1.00 74.19 505 MET A N 1
ATOM 3994 C CA . MET A 1 505 ? -9.703 14.085 -11.781 1.00 74.19 505 MET A CA 1
ATOM 3995 C C . MET A 1 505 ? -10.182 14.034 -10.318 1.00 74.19 505 MET A C 1
ATOM 3997 O O . MET A 1 505 ? -10.546 12.945 -9.881 1.00 74.19 505 MET A O 1
ATOM 4001 N N . PRO A 1 506 ? -10.290 15.151 -9.564 1.00 73.81 506 PRO A N 1
ATOM 4002 C CA . PRO A 1 506 ? -10.843 15.107 -8.204 1.00 73.81 506 PRO A CA 1
ATOM 4003 C C . PRO A 1 506 ? -12.318 14.678 -8.163 1.00 73.81 506 PRO A C 1
ATOM 4005 O O . PRO A 1 506 ? -12.788 14.105 -7.185 1.00 73.81 506 PRO A O 1
ATOM 4008 N N . THR A 1 507 ? -13.071 14.950 -9.235 1.00 76.19 507 THR A N 1
ATOM 4009 C CA . THR A 1 507 ? -14.470 14.512 -9.348 1.00 76.19 507 THR A CA 1
ATOM 4010 C C . THR A 1 507 ? -14.545 13.024 -9.661 1.00 76.19 507 THR A C 1
ATOM 4012 O O . THR A 1 507 ? -15.365 12.327 -9.074 1.00 76.19 507 THR A O 1
ATOM 4015 N N . LEU A 1 508 ? -13.668 12.528 -10.538 1.00 76.81 508 LEU A N 1
ATOM 4016 C CA . LEU A 1 508 ? -13.545 11.095 -10.789 1.00 76.81 508 LEU A CA 1
ATOM 4017 C C . LEU A 1 508 ? -13.160 10.352 -9.503 1.00 76.81 508 LEU A C 1
ATOM 4019 O O . LEU A 1 508 ? -13.791 9.352 -9.189 1.00 76.81 508 LEU A O 1
ATOM 4023 N N . GLU A 1 509 ? -12.235 10.900 -8.704 1.00 69.69 509 GLU A N 1
ATOM 4024 C CA . GLU A 1 509 ? -11.883 10.355 -7.384 1.00 69.69 509 GLU A CA 1
ATOM 4025 C C . GLU A 1 509 ? -13.099 10.132 -6.498 1.00 69.69 509 GLU A C 1
ATOM 4027 O O . GLU A 1 509 ? -13.311 9.053 -5.945 1.00 69.69 509 GLU A O 1
ATOM 4032 N N . LYS A 1 510 ? -13.929 11.170 -6.423 1.00 70.31 510 LYS A N 1
ATOM 4033 C CA . LYS A 1 510 ? -15.161 11.163 -5.656 1.00 70.31 510 LYS A CA 1
ATOM 4034 C C . LYS A 1 510 ? -16.135 10.091 -6.147 1.00 70.31 510 LYS A C 1
ATOM 4036 O O . LYS A 1 510 ? -16.724 9.399 -5.324 1.00 70.31 510 LYS A O 1
ATOM 4041 N N . ILE A 1 511 ? -16.289 9.930 -7.463 1.00 74.75 511 ILE A N 1
ATOM 4042 C CA . ILE A 1 511 ? -17.165 8.903 -8.046 1.00 74.75 511 ILE A CA 1
ATOM 4043 C C . ILE A 1 511 ? -16.665 7.505 -7.664 1.00 74.75 511 ILE A C 1
ATOM 4045 O O . ILE A 1 511 ? -17.456 6.695 -7.182 1.00 74.75 511 ILE A O 1
ATOM 4049 N N . CYS A 1 512 ? -15.363 7.241 -7.798 1.00 67.88 512 CYS A N 1
ATOM 4050 C CA . CYS A 1 512 ? -14.778 5.946 -7.449 1.00 67.88 512 CYS A CA 1
ATOM 4051 C C . CYS A 1 512 ? -14.931 5.607 -5.960 1.00 67.88 512 CYS A C 1
ATOM 4053 O O . CYS A 1 512 ? -15.208 4.462 -5.628 1.00 67.88 512 CYS A O 1
ATOM 4055 N N . GLU A 1 513 ? -14.755 6.581 -5.061 1.00 65.31 513 GLU A N 1
ATOM 4056 C CA . GLU A 1 513 ? -14.848 6.352 -3.611 1.00 65.31 513 GLU A CA 1
ATOM 4057 C C . GLU A 1 513 ? -16.296 6.254 -3.100 1.00 65.31 513 GLU A C 1
ATOM 4059 O O . GLU A 1 513 ? -16.582 5.451 -2.213 1.00 65.31 513 GLU A O 1
ATOM 4064 N N . GLU A 1 514 ? -17.198 7.105 -3.599 1.00 64.94 514 GLU A N 1
ATOM 4065 C CA . GLU A 1 514 ? -18.541 7.279 -3.023 1.00 64.94 514 GLU A CA 1
ATOM 4066 C C . GLU A 1 514 ? -19.623 6.502 -3.783 1.00 64.94 514 GLU A C 1
ATOM 4068 O O . GLU A 1 514 ? -20.621 6.102 -3.186 1.00 64.94 514 GLU A O 1
ATOM 4073 N N . THR A 1 515 ? -19.447 6.290 -5.091 1.00 59.25 515 THR A N 1
ATOM 4074 C CA . THR A 1 515 ? -20.486 5.704 -5.960 1.00 59.25 515 THR A CA 1
ATOM 4075 C C . THR A 1 515 ? -20.224 4.227 -6.251 1.00 59.25 515 THR A C 1
ATOM 4077 O O . THR A 1 515 ? -21.165 3.439 -6.313 1.00 59.25 515 THR A O 1
ATOM 4080 N N . ILE A 1 516 ? -18.953 3.837 -6.381 1.00 60.44 516 ILE A N 1
ATOM 4081 C CA . ILE A 1 516 ? -18.540 2.464 -6.698 1.00 60.44 516 ILE A CA 1
ATOM 4082 C C . ILE A 1 516 ? -18.338 1.687 -5.398 1.00 60.44 516 ILE A C 1
ATOM 4084 O O . ILE A 1 516 ? -17.227 1.461 -4.923 1.00 60.44 516 ILE A O 1
ATOM 4088 N N . THR A 1 517 ? -19.449 1.311 -4.775 1.00 58.09 517 THR A N 1
ATOM 4089 C CA . THR A 1 517 ? -19.454 0.434 -3.602 1.00 58.09 517 THR A CA 1
ATOM 4090 C C . THR A 1 517 ? -19.929 -0.966 -3.996 1.00 58.09 517 THR A C 1
ATOM 4092 O O . THR A 1 517 ? -20.735 -1.089 -4.923 1.00 58.09 517 THR A O 1
ATOM 4095 N N . PRO A 1 518 ? -19.506 -2.033 -3.285 1.00 55.22 518 PRO A N 1
ATOM 4096 C CA . PRO A 1 518 ? -19.976 -3.400 -3.548 1.00 55.22 518 PRO A CA 1
ATOM 4097 C C . PRO A 1 518 ? -21.506 -3.548 -3.496 1.00 55.22 518 PRO A C 1
ATOM 4099 O O . PRO A 1 518 ? -22.056 -4.488 -4.053 1.00 55.22 518 PRO A O 1
ATOM 4102 N N . GLU A 1 519 ? -22.187 -2.626 -2.810 1.00 55.72 519 GLU A N 1
ATOM 4103 C CA . GLU A 1 519 ? -23.642 -2.598 -2.634 1.00 55.72 519 GLU A CA 1
ATOM 4104 C C . GLU A 1 519 ? -24.378 -1.988 -3.843 1.00 55.72 519 GLU A C 1
ATOM 4106 O O . GLU A 1 519 ? -25.520 -2.355 -4.102 1.00 55.72 519 GLU A O 1
ATOM 4111 N N . ASN A 1 520 ? -23.729 -1.087 -4.594 1.00 58.72 520 ASN A N 1
ATOM 4112 C CA . ASN A 1 520 ? -24.331 -0.337 -5.708 1.00 58.72 520 ASN A CA 1
ATOM 4113 C C . ASN A 1 520 ? -23.772 -0.714 -7.091 1.00 58.72 520 ASN A C 1
ATOM 4115 O O . ASN A 1 520 ? -24.168 -0.113 -8.090 1.00 58.72 520 ASN A O 1
ATOM 4119 N N . THR A 1 521 ? -22.845 -1.671 -7.158 1.00 58.00 521 THR A N 1
ATOM 4120 C CA . THR A 1 521 ? -22.095 -2.001 -8.379 1.00 58.00 521 THR A CA 1
ATOM 4121 C C . THR A 1 521 ? -22.486 -3.381 -8.896 1.00 58.00 521 THR A C 1
ATOM 4123 O O . THR A 1 521 ? -22.446 -4.359 -8.149 1.00 58.00 521 THR A O 1
ATOM 4126 N N . HIS A 1 522 ? -22.843 -3.477 -10.179 1.00 58.56 522 HIS A N 1
ATOM 4127 C CA . HIS A 1 522 ? -23.089 -4.768 -10.821 1.00 58.56 522 HIS A CA 1
ATOM 4128 C C . HIS A 1 522 ? -21.793 -5.612 -10.880 1.00 58.56 522 HIS A C 1
ATOM 4130 O O . HIS A 1 522 ? -20.738 -5.059 -11.199 1.00 58.56 522 HIS A O 1
ATOM 4136 N N . PRO A 1 523 ? -21.834 -6.940 -10.635 1.00 59.88 523 PRO A N 1
ATOM 4137 C CA . PRO A 1 523 ? -20.635 -7.790 -10.582 1.00 59.88 523 PRO A CA 1
ATOM 4138 C C . PRO A 1 523 ? -19.754 -7.756 -11.839 1.00 59.88 523 PRO A C 1
ATOM 4140 O O . PRO A 1 523 ? -18.541 -7.892 -11.732 1.00 59.88 523 PRO A O 1
ATOM 4143 N N . ASP A 1 524 ? -20.363 -7.543 -13.006 1.00 57.88 524 ASP A N 1
ATOM 4144 C CA . ASP A 1 524 ? -19.680 -7.553 -14.310 1.00 57.88 524 ASP A CA 1
ATOM 4145 C C . ASP A 1 524 ? -19.112 -6.186 -14.742 1.00 57.88 524 ASP A C 1
ATOM 4147 O O . ASP A 1 524 ? -18.479 -6.069 -15.798 1.00 57.88 524 ASP A O 1
ATOM 4151 N N . PHE A 1 525 ? -19.351 -5.135 -13.951 1.00 52.56 525 PHE A N 1
ATOM 4152 C CA . PHE A 1 525 ? -18.887 -3.788 -14.262 1.00 52.56 525 PHE A CA 1
ATOM 4153 C C . PHE A 1 525 ? -17.356 -3.701 -14.187 1.00 52.56 525 PHE A C 1
ATOM 4155 O O . PHE A 1 525 ? -16.740 -4.093 -13.197 1.00 52.56 525 PHE A O 1
ATOM 4162 N N . SER A 1 526 ? -16.743 -3.140 -15.231 1.00 42.38 526 SER A N 1
ATOM 4163 C CA . SER A 1 526 ? -15.331 -2.761 -15.231 1.00 42.38 526 SER A CA 1
ATOM 4164 C C . SER A 1 526 ? -15.124 -1.508 -16.082 1.00 42.38 526 SER A C 1
ATOM 4166 O O . SER A 1 526 ? -15.793 -1.313 -17.100 1.00 42.38 526 SER A O 1
ATOM 4168 N N . TYR A 1 527 ? -14.221 -0.624 -15.662 1.00 45.38 527 TYR A N 1
ATOM 4169 C CA . TYR A 1 527 ? -13.889 0.573 -16.431 1.00 45.38 527 TYR A CA 1
ATOM 4170 C C . TYR A 1 527 ? -12.409 0.919 -16.252 1.00 45.38 527 TYR A C 1
ATOM 4172 O O . TYR A 1 527 ? -11.938 1.005 -15.110 1.00 45.38 527 TYR A O 1
ATOM 4180 N N . PRO A 1 528 ? -11.655 1.082 -17.354 1.00 37.12 528 PRO A N 1
ATOM 4181 C CA . PRO A 1 528 ? -10.267 1.474 -17.253 1.00 37.12 528 PRO A CA 1
ATOM 4182 C C . PRO A 1 528 ? -10.019 2.972 -17.360 1.00 37.12 528 PRO A C 1
ATOM 4184 O O . PRO A 1 528 ? -10.845 3.731 -17.878 1.00 37.12 528 PRO A O 1
ATOM 4187 N N . SER A 1 529 ? -8.854 3.409 -16.876 1.00 38.12 529 SER A N 1
ATOM 4188 C CA . SER A 1 529 ? -8.507 4.830 -16.862 1.00 38.12 529 SER A CA 1
ATOM 4189 C C . SER A 1 529 ? -6.998 5.114 -16.705 1.00 38.12 529 SER A C 1
ATOM 4191 O O . SER A 1 529 ? -6.286 4.272 -16.194 1.00 38.12 529 SER A O 1
ATOM 4193 N N . ASP A 1 530 ? -6.495 6.295 -17.119 1.00 33.97 530 ASP A N 1
ATOM 4194 C CA . ASP A 1 530 ? -5.051 6.536 -17.394 1.00 33.97 530 ASP A CA 1
ATOM 4195 C C . ASP A 1 530 ? -4.298 7.629 -16.546 1.00 33.97 530 ASP A C 1
ATOM 4197 O O . ASP A 1 530 ? -3.110 7.873 -16.734 1.00 33.97 530 ASP A O 1
ATOM 4201 N N . ARG A 1 531 ? -4.908 8.331 -15.570 1.00 34.56 531 ARG A N 1
ATOM 4202 C CA . ARG A 1 531 ? -4.161 9.177 -14.592 1.00 34.56 531 ARG A CA 1
ATOM 4203 C C . ARG A 1 531 ? -4.951 9.376 -13.308 1.00 34.56 531 ARG A C 1
ATOM 4205 O O . ARG A 1 531 ? -6.087 9.827 -13.384 1.00 34.56 531 ARG A O 1
ATOM 4212 N N . PHE A 1 532 ? -4.344 9.087 -12.151 1.00 43.59 532 PHE A N 1
ATOM 4213 C CA . PHE A 1 532 ? -5.123 8.912 -10.925 1.00 43.59 532 PHE A CA 1
ATOM 4214 C C . PHE A 1 532 ? -4.583 9.597 -9.674 1.00 43.59 532 PHE A C 1
ATOM 4216 O O . PHE A 1 532 ? -3.370 9.620 -9.450 1.00 43.59 532 PHE A O 1
ATOM 4223 N N . PRO A 1 533 ? -5.497 10.077 -8.812 1.00 37.38 533 PRO A N 1
ATOM 4224 C CA . PRO A 1 533 ? -5.237 10.235 -7.395 1.00 37.38 533 PRO A CA 1
ATOM 4225 C C . PRO A 1 533 ? -4.703 8.939 -6.794 1.00 37.38 533 PRO A C 1
ATOM 4227 O O . PRO A 1 533 ? -5.079 7.831 -7.179 1.00 37.38 533 PRO A O 1
ATOM 4230 N N . VAL A 1 534 ? -3.841 9.104 -5.801 1.00 40.41 534 VAL A N 1
ATOM 4231 C CA . VAL A 1 534 ? -3.035 8.061 -5.161 1.00 40.41 534 VAL A CA 1
ATOM 4232 C C . VAL A 1 534 ? -3.821 6.795 -4.772 1.00 40.41 534 VAL A C 1
ATOM 4234 O O . VAL A 1 534 ? -3.267 5.699 -4.790 1.00 40.41 534 VAL A O 1
ATOM 4237 N N . ARG A 1 535 ? -5.116 6.921 -4.458 1.00 42.41 535 ARG A N 1
ATOM 4238 C CA . ARG A 1 535 ? -5.969 5.828 -3.968 1.00 42.41 535 ARG A CA 1
ATOM 4239 C C . ARG A 1 535 ? -6.550 4.914 -5.047 1.00 42.41 535 ARG A C 1
ATOM 4241 O O . ARG A 1 535 ? -6.847 3.763 -4.750 1.00 42.41 535 ARG A O 1
ATOM 4248 N N . ILE A 1 536 ? -6.679 5.391 -6.285 1.00 43.47 536 ILE A N 1
ATOM 4249 C CA . ILE A 1 536 ? -7.299 4.636 -7.393 1.00 43.47 536 ILE A CA 1
ATOM 4250 C C . ILE A 1 536 ? -6.270 3.783 -8.154 1.00 43.47 536 ILE A C 1
ATOM 4252 O O . ILE A 1 536 ? -6.593 2.912 -8.949 1.00 43.47 536 ILE A O 1
ATOM 4256 N N . LEU A 1 537 ? -4.995 3.975 -7.843 1.00 45.47 537 LEU A N 1
ATOM 4257 C CA . LEU A 1 537 ? -3.854 3.347 -8.495 1.00 45.47 537 LE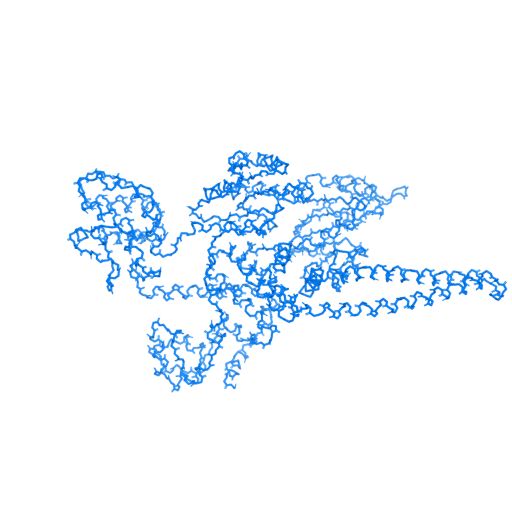U A CA 1
ATOM 4258 C C . LEU A 1 537 ? -3.607 1.873 -8.111 1.00 45.47 537 LEU A C 1
ATOM 4260 O O . LEU A 1 537 ? -2.538 1.355 -8.428 1.00 45.47 537 LEU A O 1
ATOM 4264 N N . ALA A 1 538 ? -4.536 1.221 -7.409 1.00 34.56 538 ALA A N 1
ATOM 4265 C CA . ALA A 1 538 ? -4.308 -0.063 -6.747 1.00 34.56 538 ALA A CA 1
ATOM 4266 C C . ALA A 1 538 ? -4.312 -1.284 -7.686 1.00 34.56 538 ALA A C 1
ATOM 4268 O O . ALA A 1 538 ? -3.629 -2.259 -7.383 1.00 34.56 538 ALA A O 1
ATOM 4269 N N . GLU A 1 539 ? -5.019 -1.231 -8.818 1.00 42.19 539 GLU A N 1
ATOM 4270 C CA . GLU A 1 539 ? -5.059 -2.309 -9.815 1.00 42.19 539 GLU A CA 1
ATOM 4271 C C . GLU A 1 539 ? -4.506 -1.783 -11.147 1.00 42.19 539 GLU A C 1
ATOM 4273 O O . GLU A 1 539 ? -5.130 -1.004 -11.867 1.00 42.19 539 GLU A O 1
ATOM 4278 N N . ARG A 1 540 ? -3.251 -2.144 -11.422 1.00 51.28 540 ARG A N 1
ATOM 4279 C CA . ARG A 1 540 ? -2.485 -1.678 -12.580 1.00 51.28 540 ARG A CA 1
ATOM 4280 C C . ARG A 1 540 ? -2.160 -2.841 -13.480 1.00 51.28 540 ARG A C 1
ATOM 4282 O O . ARG A 1 540 ? -1.652 -3.864 -13.022 1.00 51.28 540 ARG A O 1
ATOM 4289 N N . SER A 1 541 ? -2.333 -2.622 -14.764 1.00 41.62 541 SER A N 1
ATOM 4290 C CA . SER A 1 541 ? -1.838 -3.517 -15.791 1.00 41.62 541 SER A CA 1
ATOM 4291 C C . SER A 1 541 ? -1.250 -2.643 -16.884 1.00 41.62 541 SER A C 1
ATOM 4293 O O . SER A 1 541 ? -1.974 -1.914 -17.548 1.00 41.62 541 SER A O 1
ATOM 4295 N N . GLU A 1 542 ? 0.072 -2.641 -17.032 1.00 41.31 542 GLU A N 1
ATOM 4296 C CA . GLU A 1 542 ? 0.701 -1.972 -18.170 1.00 41.31 542 GLU A CA 1
ATOM 4297 C C . GLU A 1 542 ? 0.437 -2.804 -19.427 1.00 41.31 542 GLU A C 1
ATOM 4299 O O . GLU A 1 542 ? 0.914 -3.935 -19.496 1.00 41.31 542 GLU A O 1
ATOM 4304 N N . ASP A 1 543 ? -0.278 -2.251 -20.411 1.00 38.94 543 ASP A N 1
ATOM 4305 C CA . ASP A 1 543 ? -0.391 -2.846 -21.745 1.00 38.94 543 ASP A CA 1
ATOM 4306 C C . ASP A 1 543 ? 0.990 -2.946 -22.409 1.00 38.94 543 ASP A C 1
ATOM 4308 O O . ASP A 1 543 ? 1.504 -2.013 -23.026 1.00 38.94 543 ASP A O 1
ATOM 4312 N N . ASP A 1 544 ? 1.600 -4.121 -22.300 1.00 40.53 544 ASP A N 1
ATOM 4313 C CA . ASP A 1 544 ? 2.887 -4.466 -22.915 1.00 40.53 544 ASP A CA 1
ATOM 4314 C C . ASP A 1 544 ? 2.747 -4.848 -24.386 1.00 40.53 544 ASP A C 1
ATOM 4316 O O . ASP A 1 544 ? 3.745 -5.170 -25.026 1.00 40.53 544 ASP A O 1
ATOM 4320 N N . GLU A 1 545 ? 1.538 -4.829 -24.957 1.00 34.91 545 GLU A N 1
ATOM 4321 C CA . GLU A 1 545 ? 1.366 -5.250 -26.349 1.00 34.91 545 GLU A CA 1
ATOM 4322 C C . GLU A 1 545 ? 2.118 -4.326 -27.327 1.00 34.91 545 GLU A C 1
ATOM 4324 O O . GLU A 1 545 ? 2.325 -4.680 -28.489 1.00 34.91 545 GLU A O 1
ATOM 4329 N N . ARG A 1 546 ? 2.622 -3.173 -26.851 1.00 38.69 546 ARG A N 1
ATOM 4330 C CA . ARG A 1 546 ? 3.582 -2.330 -27.575 1.00 38.69 546 ARG A CA 1
ATOM 4331 C C . ARG A 1 546 ? 4.604 -1.617 -26.682 1.00 38.69 546 ARG A C 1
ATOM 4333 O O . ARG A 1 546 ? 4.986 -0.491 -27.014 1.00 38.69 546 ARG A O 1
ATOM 4340 N N . SER A 1 547 ? 5.125 -2.240 -25.616 1.00 37.78 547 SER A N 1
ATOM 4341 C CA . SER A 1 547 ? 6.451 -1.790 -25.167 1.00 37.78 547 SER A CA 1
ATOM 4342 C C . SER A 1 547 ? 7.375 -2.027 -26.366 1.00 37.78 547 SER A C 1
ATOM 4344 O O . SER A 1 547 ? 7.507 -3.152 -26.846 1.00 37.78 547 SER A O 1
ATOM 4346 N N . ARG A 1 548 ? 7.844 -0.944 -27.009 1.00 47.69 548 ARG A N 1
ATOM 4347 C CA . ARG A 1 548 ? 8.591 -1.030 -28.277 1.00 47.69 548 ARG A CA 1
ATOM 4348 C C . ARG A 1 548 ? 9.677 -2.071 -28.068 1.00 47.69 548 ARG A C 1
ATOM 4350 O O . ARG A 1 548 ? 10.515 -1.855 -27.188 1.00 47.69 548 ARG A O 1
ATOM 4357 N N . PRO A 1 549 ? 9.643 -3.209 -28.773 1.00 48.38 549 PRO A N 1
ATOM 4358 C CA . PRO A 1 549 ? 10.413 -4.333 -28.305 1.00 48.38 549 PRO A CA 1
ATOM 4359 C C . PRO A 1 549 ? 11.889 -3.958 -28.440 1.00 48.38 549 PRO A C 1
ATOM 4361 O O . PRO A 1 549 ? 12.369 -3.592 -29.519 1.00 48.38 549 PRO A O 1
ATOM 4364 N N . LYS A 1 550 ? 12.568 -3.906 -27.290 1.00 51.53 550 LYS A N 1
ATOM 4365 C CA . LYS A 1 550 ? 13.945 -3.429 -27.201 1.00 51.53 550 LYS A CA 1
ATOM 4366 C C . LYS A 1 550 ? 14.833 -4.383 -27.994 1.00 51.53 550 LYS A C 1
ATOM 4368 O O . LYS A 1 550 ? 14.662 -5.599 -27.949 1.00 51.53 550 LYS A O 1
ATOM 4373 N N . GLY A 1 551 ? 15.772 -3.814 -28.739 1.00 57.44 551 GLY A N 1
ATOM 4374 C CA . GLY A 1 551 ? 16.687 -4.573 -29.583 1.00 57.44 551 GLY A CA 1
ATOM 4375 C C . GLY A 1 551 ? 16.332 -4.531 -31.067 1.00 57.44 551 GLY A C 1
ATOM 4376 O O . GLY A 1 551 ? 15.189 -4.323 -31.483 1.00 57.44 551 GLY A O 1
ATOM 4377 N N . LEU A 1 552 ? 17.365 -4.702 -31.886 1.00 66.31 552 LEU A N 1
ATOM 4378 C CA . LEU A 1 552 ? 17.300 -4.558 -33.335 1.00 66.31 552 LEU A CA 1
ATOM 4379 C C . LEU A 1 552 ? 16.237 -5.480 -33.941 1.00 66.31 552 LEU A C 1
ATOM 4381 O O . LEU A 1 552 ? 15.315 -5.013 -34.601 1.00 66.31 552 LEU A O 1
ATOM 4385 N N . ARG A 1 553 ? 16.314 -6.781 -33.643 1.00 67.56 553 ARG A N 1
ATOM 4386 C CA . ARG A 1 553 ? 15.447 -7.820 -34.213 1.00 67.56 553 ARG A CA 1
ATOM 4387 C C . ARG A 1 553 ? 13.960 -7.494 -34.119 1.00 67.56 553 ARG A C 1
ATOM 4389 O O . ARG A 1 553 ? 13.208 -7.688 -35.072 1.00 67.56 553 ARG A O 1
ATOM 4396 N N . ALA A 1 554 ? 13.519 -7.043 -32.955 1.00 62.41 554 ALA A N 1
ATOM 4397 C CA . ALA A 1 554 ? 12.104 -6.851 -32.713 1.00 62.41 554 ALA A CA 1
ATOM 4398 C C . ALA A 1 554 ? 11.588 -5.533 -33.314 1.00 62.41 554 ALA A C 1
ATOM 4400 O O . ALA A 1 554 ? 10.480 -5.509 -33.851 1.00 62.41 554 ALA A O 1
ATOM 4401 N N . ASN A 1 555 ? 12.426 -4.490 -33.341 1.00 66.19 555 ASN A N 1
ATOM 4402 C CA . ASN A 1 555 ? 12.159 -3.268 -34.102 1.00 66.19 555 ASN A CA 1
ATOM 4403 C C . ASN A 1 555 ? 12.056 -3.545 -35.611 1.00 66.19 555 ASN A C 1
ATOM 4405 O O . ASN A 1 555 ? 11.124 -3.063 -36.255 1.00 66.19 555 ASN A O 1
ATOM 4409 N N . LEU A 1 556 ? 12.961 -4.365 -36.163 1.00 66.31 556 LEU A N 1
ATOM 4410 C CA . LEU A 1 556 ? 12.913 -4.798 -37.564 1.00 66.31 556 LEU A CA 1
ATOM 4411 C C . LEU A 1 556 ? 11.606 -5.532 -37.868 1.00 66.31 556 LEU A C 1
ATOM 4413 O O . LEU A 1 556 ? 10.903 -5.185 -38.814 1.00 66.31 556 LEU A O 1
ATOM 4417 N N . ARG A 1 557 ? 11.243 -6.500 -37.016 1.00 67.31 557 ARG A N 1
ATOM 4418 C CA . ARG A 1 557 ? 10.017 -7.290 -37.164 1.00 67.31 557 ARG A CA 1
ATOM 4419 C C . ARG A 1 557 ? 8.763 -6.412 -37.148 1.00 67.31 557 ARG A C 1
ATOM 4421 O O . ARG A 1 557 ? 7.898 -6.586 -38.004 1.00 67.31 557 ARG A O 1
ATOM 4428 N N . ALA A 1 558 ? 8.674 -5.470 -36.208 1.00 64.00 558 ALA A N 1
ATOM 4429 C CA . ALA A 1 558 ? 7.545 -4.548 -36.106 1.00 64.00 558 ALA A CA 1
ATOM 4430 C C . ALA A 1 558 ? 7.401 -3.672 -37.362 1.00 64.00 558 ALA A C 1
ATOM 4432 O O . ALA A 1 558 ? 6.295 -3.507 -37.867 1.00 64.00 558 ALA A O 1
ATOM 4433 N N . ARG A 1 559 ? 8.516 -3.172 -37.913 1.00 65.44 559 ARG A N 1
ATOM 4434 C CA . ARG A 1 559 ? 8.516 -2.377 -39.152 1.00 65.44 559 ARG A CA 1
ATOM 4435 C C . ARG A 1 559 ? 8.107 -3.196 -40.375 1.00 65.44 559 ARG A C 1
ATOM 4437 O O . ARG A 1 559 ? 7.284 -2.729 -41.155 1.00 65.44 559 ARG A O 1
ATOM 4444 N N . THR A 1 560 ? 8.604 -4.426 -40.521 1.00 62.59 560 THR A N 1
ATOM 4445 C CA . THR A 1 560 ? 8.202 -5.309 -41.637 1.00 62.59 560 THR A CA 1
ATOM 4446 C C . THR A 1 560 ? 6.721 -5.688 -41.615 1.00 62.59 560 THR A C 1
ATOM 4448 O O . THR A 1 560 ? 6.170 -6.037 -42.650 1.00 62.59 560 THR A O 1
ATOM 4451 N N . LEU A 1 561 ? 6.077 -5.623 -40.447 1.00 64.06 561 LEU A N 1
ATOM 4452 C CA . LEU A 1 561 ? 4.651 -5.908 -40.269 1.00 64.06 561 LEU A CA 1
ATOM 4453 C C . LEU A 1 561 ? 3.774 -4.645 -40.331 1.00 64.06 561 LEU A C 1
ATOM 4455 O O . LEU A 1 561 ? 2.563 -4.758 -40.180 1.00 64.06 561 LEU A O 1
ATOM 4459 N N . SER A 1 562 ? 4.361 -3.456 -40.517 1.00 62.56 562 SER A N 1
ATOM 4460 C CA . SER A 1 562 ? 3.619 -2.192 -40.574 1.00 62.56 562 SER A CA 1
ATOM 4461 C C . SER A 1 562 ? 3.141 -1.870 -41.992 1.00 62.56 562 SER A C 1
ATOM 4463 O O . SER A 1 562 ? 3.894 -2.022 -42.955 1.00 62.56 562 SER A O 1
ATOM 4465 N N . ASP A 1 563 ? 1.902 -1.399 -42.127 1.00 49.66 563 ASP A N 1
ATOM 4466 C CA . ASP A 1 563 ? 1.364 -0.929 -43.408 1.00 49.66 563 ASP A CA 1
ATOM 4467 C C . ASP A 1 563 ? 2.058 0.383 -43.826 1.00 49.66 563 ASP A C 1
ATOM 4469 O O . ASP A 1 563 ? 2.281 1.250 -42.972 1.00 49.66 563 ASP A O 1
ATOM 4473 N N . PRO A 1 564 ? 2.406 0.582 -45.114 1.00 55.88 564 PRO A N 1
ATOM 4474 C CA . PRO A 1 564 ? 2.108 -0.254 -46.288 1.00 55.88 564 PRO A CA 1
ATOM 4475 C C . PRO A 1 564 ? 3.198 -1.292 -46.642 1.00 55.88 564 PRO A C 1
ATOM 4477 O O . PRO A 1 564 ? 3.129 -1.920 -47.691 1.00 55.88 564 PRO A O 1
ATOM 4480 N N . ILE A 1 565 ? 4.229 -1.468 -45.807 1.00 59.28 565 ILE A N 1
ATOM 4481 C CA . ILE A 1 565 ? 5.398 -2.332 -46.089 1.00 59.28 565 ILE A CA 1
ATOM 4482 C C . ILE A 1 565 ? 5.021 -3.825 -46.066 1.00 59.28 565 ILE A C 1
ATOM 4484 O O . ILE A 1 565 ? 5.632 -4.637 -46.760 1.00 59.28 565 ILE A O 1
ATOM 4488 N N . SER A 1 566 ? 4.002 -4.167 -45.282 1.00 60.00 566 SER A N 1
ATOM 4489 C CA . SER A 1 566 ? 3.371 -5.488 -45.200 1.00 60.00 566 SER A CA 1
ATOM 4490 C C . SER A 1 566 ? 2.699 -5.933 -46.511 1.00 60.00 566 SER A C 1
ATOM 4492 O O . SER A 1 566 ? 2.571 -7.138 -46.735 1.00 60.00 566 SER A O 1
ATOM 4494 N N . ASP A 1 567 ? 2.268 -4.992 -47.364 1.00 62.38 567 ASP A N 1
ATOM 4495 C CA . ASP A 1 567 ? 1.493 -5.271 -48.572 1.00 62.38 567 ASP A CA 1
ATOM 4496 C C . ASP A 1 567 ? 2.415 -5.738 -49.717 1.00 62.38 567 ASP A C 1
ATOM 4498 O O . ASP A 1 567 ? 3.249 -4.964 -50.210 1.00 62.38 567 ASP A O 1
ATOM 4502 N N . PRO A 1 568 ? 2.265 -6.986 -50.209 1.00 59.69 568 PRO A N 1
ATOM 4503 C CA . PRO A 1 568 ? 3.032 -7.482 -51.348 1.00 59.69 568 PRO A CA 1
ATOM 4504 C C . PRO A 1 568 ? 2.869 -6.624 -52.612 1.00 59.69 568 PRO A C 1
ATOM 4506 O O . PRO A 1 568 ? 3.781 -6.593 -53.442 1.00 59.69 568 PRO A O 1
ATOM 4509 N N . ALA A 1 569 ? 1.738 -5.923 -52.765 1.00 59.12 569 ALA A N 1
ATOM 4510 C CA . ALA A 1 569 ? 1.473 -5.043 -53.898 1.00 59.12 569 ALA A CA 1
ATOM 4511 C C . ALA A 1 569 ? 2.291 -3.742 -53.833 1.00 59.12 569 ALA A C 1
ATOM 4513 O O . ALA A 1 569 ? 2.773 -3.279 -54.868 1.00 59.12 569 ALA A O 1
ATOM 4514 N N . PHE A 1 570 ? 2.534 -3.199 -52.634 1.00 60.12 570 PHE A N 1
ATOM 4515 C CA . PHE A 1 570 ? 3.319 -1.974 -52.427 1.00 60.12 570 PHE A CA 1
ATOM 4516 C C . PHE A 1 570 ? 4.771 -2.131 -52.905 1.00 60.12 570 PHE A C 1
ATOM 4518 O O . PHE A 1 570 ? 5.308 -1.274 -53.607 1.00 60.12 570 PHE A O 1
ATOM 4525 N N . CYS A 1 571 ? 5.392 -3.277 -52.616 1.00 52.69 571 CYS A N 1
ATOM 4526 C CA . CYS A 1 571 ? 6.743 -3.605 -53.085 1.00 52.69 571 CYS A CA 1
ATOM 4527 C C . CYS A 1 571 ? 6.805 -3.996 -54.578 1.00 52.69 571 CYS A C 1
ATOM 4529 O O . CYS A 1 571 ? 7.900 -4.095 -55.138 1.00 52.69 571 CYS A O 1
ATOM 4531 N N . ALA A 1 572 ? 5.659 -4.240 -55.226 1.00 52.38 572 ALA A N 1
ATOM 4532 C CA . ALA A 1 572 ? 5.562 -4.670 -56.623 1.00 52.38 572 ALA A CA 1
ATOM 4533 C C . ALA A 1 572 ? 5.336 -3.517 -57.625 1.00 52.38 572 ALA A C 1
ATOM 4535 O O . ALA A 1 572 ? 5.425 -3.747 -58.829 1.00 52.38 572 ALA A O 1
ATOM 4536 N N . LEU A 1 573 ? 5.074 -2.294 -57.148 1.00 52.84 573 LEU A N 1
ATOM 4537 C CA . LEU A 1 573 ? 4.731 -1.122 -57.970 1.00 52.84 573 LEU A CA 1
ATOM 4538 C C . LEU A 1 573 ? 5.928 -0.432 -58.661 1.00 52.84 573 LEU A C 1
ATOM 4540 O O . LEU A 1 573 ? 5.720 0.353 -59.581 1.00 52.84 573 LEU A O 1
ATOM 4544 N N . ALA A 1 574 ? 7.175 -0.713 -58.267 1.00 54.44 574 ALA A N 1
ATOM 4545 C CA . ALA A 1 574 ? 8.346 0.010 -58.776 1.00 54.44 574 ALA A CA 1
ATOM 4546 C C . ALA A 1 574 ? 8.956 -0.608 -60.052 1.00 54.44 574 ALA A C 1
ATOM 4548 O O . ALA A 1 574 ? 9.252 -1.803 -60.116 1.00 54.44 574 ALA A O 1
ATOM 4549 N N . SER A 1 575 ? 9.249 0.236 -61.047 1.00 47.59 575 SER A N 1
ATOM 4550 C CA . SER A 1 575 ? 9.861 -0.134 -62.337 1.00 47.59 575 SER A CA 1
ATOM 4551 C C . SER A 1 575 ? 11.351 -0.531 -62.252 1.00 47.59 575 SER A C 1
ATOM 4553 O O . SER A 1 575 ? 11.855 -1.197 -63.153 1.00 47.59 575 SER A O 1
ATOM 4555 N N . GLN A 1 576 ? 12.047 -0.217 -61.149 1.00 56.31 576 GLN A N 1
ATOM 4556 C CA . GLN A 1 576 ? 13.375 -0.749 -60.791 1.00 56.31 576 GLN A CA 1
ATOM 4557 C C . GLN A 1 576 ? 13.271 -1.681 -59.574 1.00 56.31 576 GLN A C 1
ATOM 4559 O O . GLN A 1 576 ? 13.516 -1.283 -58.435 1.00 56.31 576 GLN A O 1
ATOM 4564 N N . ARG A 1 577 ? 12.901 -2.941 -59.822 1.00 56.88 577 ARG A N 1
ATOM 4565 C CA . ARG A 1 577 ? 12.532 -3.917 -58.782 1.00 56.88 577 ARG A CA 1
ATOM 4566 C C . ARG A 1 577 ? 13.653 -4.228 -57.782 1.00 56.88 577 ARG A C 1
ATOM 4568 O O . ARG A 1 577 ? 13.395 -4.262 -56.587 1.00 56.88 577 ARG A O 1
ATOM 4575 N N . GLU A 1 578 ? 14.887 -4.422 -58.244 1.00 56.62 578 GLU A N 1
ATOM 4576 C CA . GLU A 1 578 ? 16.009 -4.815 -57.372 1.00 56.62 578 GLU A CA 1
ATOM 4577 C C . GLU A 1 578 ? 16.541 -3.653 -56.527 1.00 56.62 578 GLU A C 1
ATOM 4579 O O . GLU A 1 578 ? 16.787 -3.818 -55.334 1.00 56.62 578 GLU A O 1
ATOM 4584 N N . ALA A 1 579 ? 16.677 -2.464 -57.122 1.00 57.12 579 ALA A N 1
ATOM 4585 C CA . ALA A 1 579 ? 17.123 -1.275 -56.403 1.00 57.12 579 ALA A CA 1
ATOM 4586 C C . ALA A 1 579 ? 16.077 -0.831 -55.372 1.00 57.12 579 ALA A C 1
ATOM 4588 O O . ALA A 1 579 ? 16.437 -0.536 -54.238 1.00 57.12 579 ALA A O 1
ATOM 4589 N N . TRP A 1 580 ? 14.785 -0.865 -55.723 1.00 59.03 580 TRP A N 1
ATOM 4590 C CA . TRP A 1 580 ? 13.701 -0.516 -54.805 1.00 59.03 580 TRP A CA 1
ATOM 4591 C C . TRP A 1 580 ? 13.545 -1.527 -53.666 1.00 59.03 580 TRP A C 1
ATOM 4593 O O . TRP A 1 580 ? 13.401 -1.119 -52.524 1.00 59.03 580 TRP A O 1
ATOM 4603 N N . GLN A 1 581 ? 13.658 -2.835 -53.925 1.00 59.28 581 GLN A N 1
ATOM 4604 C CA . GLN A 1 581 ? 13.629 -3.845 -52.857 1.00 59.28 581 GLN A CA 1
ATOM 4605 C C . GLN A 1 581 ? 14.824 -3.717 -51.899 1.00 59.28 581 GLN A C 1
ATOM 4607 O O . GLN A 1 581 ? 14.640 -3.826 -50.687 1.00 59.28 581 GLN A O 1
ATOM 4612 N N . LYS A 1 582 ? 16.026 -3.410 -52.412 1.00 58.56 582 LYS A N 1
ATOM 4613 C CA . LYS A 1 582 ? 17.201 -3.109 -51.576 1.00 58.56 582 LYS A CA 1
ATOM 4614 C C . LYS A 1 582 ? 17.033 -1.806 -50.779 1.00 58.56 582 LYS A C 1
ATOM 4616 O O . LYS A 1 582 ? 17.412 -1.755 -49.614 1.00 58.56 582 LYS A O 1
ATOM 4621 N N . LEU A 1 583 ? 16.398 -0.782 -51.341 1.00 57.66 583 LEU A N 1
ATOM 4622 C CA . LEU A 1 583 ? 16.168 0.498 -50.657 1.00 57.66 583 LEU A CA 1
ATOM 4623 C C . LEU A 1 583 ? 15.015 0.420 -49.636 1.00 57.66 583 LEU A C 1
ATOM 4625 O O . LEU A 1 583 ? 15.090 0.973 -48.544 1.00 57.66 583 LEU A O 1
ATOM 4629 N N . CYS A 1 584 ? 13.972 -0.365 -49.912 1.00 54.62 584 CYS A N 1
ATOM 4630 C CA . CYS A 1 584 ? 12.979 -0.741 -48.906 1.00 54.62 584 CYS A CA 1
ATOM 4631 C C . CYS A 1 584 ? 13.619 -1.554 -47.772 1.00 54.62 584 CYS A C 1
ATOM 4633 O O . CYS A 1 584 ? 13.190 -1.416 -46.630 1.00 54.62 584 CYS A O 1
ATOM 4635 N N . SER A 1 585 ? 14.668 -2.337 -48.066 1.00 50.34 585 SER A N 1
ATOM 4636 C CA . SER A 1 585 ? 15.440 -3.042 -47.040 1.00 50.34 585 SER A CA 1
ATOM 4637 C C . SER A 1 585 ? 16.348 -2.147 -46.193 1.00 50.34 585 SER A C 1
ATOM 4639 O O . SER A 1 585 ? 16.586 -2.440 -45.023 1.00 50.34 585 SER A O 1
ATOM 4641 N N . GLU A 1 586 ? 16.773 -1.007 -46.741 1.00 48.97 586 GLU A N 1
ATOM 4642 C CA . GLU A 1 586 ? 17.472 0.069 -46.026 1.00 48.97 586 GLU A CA 1
ATOM 4643 C C . GLU A 1 586 ? 16.566 0.722 -44.971 1.00 48.97 586 GLU A C 1
ATOM 4645 O O . GLU A 1 586 ? 16.971 0.943 -43.831 1.00 48.97 586 GLU A O 1
ATOM 4650 N N . LEU A 1 587 ? 15.293 0.924 -45.320 1.00 49.06 587 LEU A N 1
ATOM 4651 C CA . LEU A 1 587 ? 14.229 1.415 -44.437 1.00 49.06 587 LEU A CA 1
ATOM 4652 C C . LEU A 1 587 ? 14.002 0.540 -43.190 1.00 49.06 587 LEU A C 1
ATOM 4654 O O . LEU A 1 587 ? 13.348 0.959 -42.223 1.00 49.06 587 LEU A O 1
ATOM 4658 N N . TRP A 1 588 ? 14.511 -0.693 -43.214 1.00 50.91 588 TRP A N 1
ATOM 4659 C CA . TRP A 1 588 ? 14.435 -1.611 -42.091 1.00 50.91 588 TRP A CA 1
ATOM 4660 C C . TRP A 1 588 ? 15.515 -1.305 -41.048 1.00 50.91 588 TRP A C 1
ATOM 4662 O O . TRP A 1 588 ? 15.202 -1.375 -39.868 1.00 50.91 588 TRP A O 1
ATOM 4672 N N . LEU A 1 589 ? 16.716 -0.845 -41.410 1.00 46.38 589 LEU A N 1
ATOM 4673 C CA . LEU A 1 589 ? 17.803 -0.581 -40.452 1.00 46.38 589 LEU A CA 1
ATOM 4674 C C . LEU A 1 589 ? 17.548 0.670 -39.574 1.00 46.38 589 LEU A C 1
ATOM 4676 O O . LEU A 1 589 ? 16.803 1.580 -39.955 1.00 46.38 589 LEU A O 1
ATOM 4680 N N . PRO A 1 590 ? 18.082 0.718 -38.337 1.00 41.03 590 PRO A N 1
ATOM 4681 C CA . PRO A 1 590 ? 17.690 1.733 -37.369 1.00 41.03 590 PRO A CA 1
ATOM 4682 C C . PRO A 1 590 ? 18.392 3.073 -37.639 1.00 41.03 590 PRO A C 1
ATOM 4684 O O . PRO A 1 590 ? 19.614 3.150 -37.542 1.00 41.03 590 PRO A O 1
ATOM 4687 N N . PRO A 1 591 ? 17.666 4.191 -37.797 1.00 42.84 591 PRO A N 1
ATOM 4688 C CA . PRO A 1 591 ? 18.111 5.418 -37.159 1.00 42.84 591 PRO A CA 1
ATOM 4689 C C . PRO A 1 591 ? 17.876 5.264 -35.637 1.00 42.84 591 PRO A C 1
ATOM 4691 O O . PRO A 1 591 ? 17.011 4.487 -35.223 1.00 42.84 591 PRO A O 1
ATOM 4694 N N . ARG A 1 592 ? 18.687 5.934 -34.800 1.00 39.66 592 ARG A N 1
ATOM 4695 C CA . ARG A 1 592 ? 18.669 5.866 -33.314 1.00 39.66 592 ARG A CA 1
ATOM 4696 C C . ARG A 1 592 ? 17.248 5.781 -32.707 1.00 39.66 592 ARG A C 1
ATOM 4698 O O . ARG A 1 592 ? 16.306 6.269 -33.321 1.00 39.66 592 ARG A O 1
ATOM 4705 N N . PRO A 1 593 ? 17.076 5.305 -31.454 1.00 37.72 593 PRO A N 1
ATOM 4706 C CA . PRO A 1 593 ? 15.776 5.274 -30.755 1.00 37.72 593 PRO A CA 1
ATOM 4707 C C . PRO A 1 593 ? 14.981 6.600 -30.750 1.00 37.72 593 PRO A C 1
ATOM 4709 O O . PRO A 1 593 ? 13.765 6.573 -30.574 1.00 37.72 593 PRO A O 1
ATOM 4712 N N . SER A 1 594 ? 15.627 7.745 -31.003 1.00 34.34 594 SER A N 1
ATOM 4713 C CA . SER A 1 594 ? 14.998 9.063 -31.181 1.00 34.34 594 SER A CA 1
ATOM 4714 C C . SER A 1 594 ? 14.379 9.326 -32.568 1.00 34.34 594 SER A C 1
ATOM 4716 O O . SER A 1 594 ? 13.651 10.302 -32.732 1.00 34.34 594 SER A O 1
ATOM 4718 N N . PHE A 1 595 ? 14.622 8.477 -33.566 1.00 42.47 595 PHE A N 1
ATOM 4719 C CA . PHE A 1 595 ? 14.131 8.621 -34.941 1.00 42.47 595 PHE A CA 1
ATOM 4720 C C . PHE A 1 595 ? 13.098 7.544 -35.256 1.00 42.47 595 PHE A C 1
ATOM 4722 O O . PHE A 1 595 ? 13.283 6.657 -36.088 1.00 42.47 595 PHE A O 1
ATOM 4729 N N . GLN A 1 596 ? 11.975 7.619 -34.557 1.00 37.34 596 GLN A N 1
ATOM 4730 C CA . GLN A 1 596 ? 10.773 6.908 -34.952 1.00 37.34 596 GLN A CA 1
ATOM 4731 C C . GLN A 1 596 ? 9.786 7.937 -35.474 1.00 37.34 596 GLN A C 1
ATOM 4733 O O . GLN A 1 596 ? 9.275 8.719 -34.683 1.00 37.34 596 GLN A O 1
ATOM 4738 N N . GLU A 1 597 ? 9.594 7.980 -36.797 1.00 28.80 597 GLU A N 1
ATOM 4739 C CA . GLU A 1 597 ? 8.298 8.218 -37.455 1.00 28.80 597 GLU A CA 1
ATOM 4740 C C . GLU A 1 597 ? 8.434 8.414 -38.980 1.00 28.80 597 GLU A C 1
ATOM 4742 O O . GLU A 1 597 ? 9.274 9.186 -39.438 1.00 28.80 597 GLU A O 1
ATOM 4747 N N . ARG A 1 598 ? 7.519 7.727 -39.688 1.00 27.17 598 ARG A N 1
ATOM 4748 C CA . ARG A 1 598 ? 6.899 7.942 -41.018 1.00 27.17 598 ARG A CA 1
ATOM 4749 C C . ARG A 1 598 ? 7.774 7.991 -42.286 1.00 27.17 598 ARG A C 1
ATOM 4751 O O . ARG A 1 598 ? 8.716 8.763 -42.395 1.00 27.17 598 ARG A O 1
ATOM 4758 N N . ILE A 1 599 ? 7.340 7.221 -43.293 1.0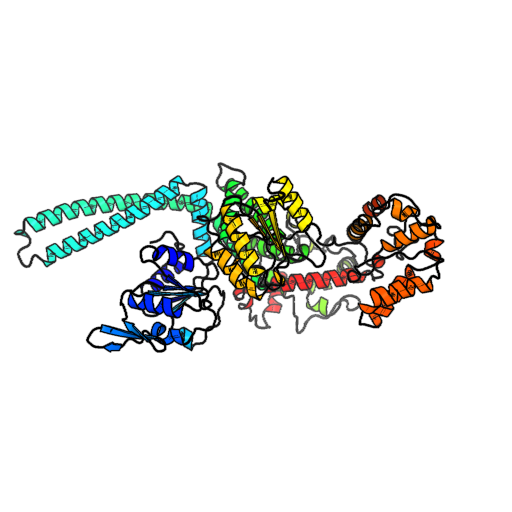0 25.41 599 ILE A N 1
ATOM 4759 C CA . ILE A 1 599 ? 7.839 7.202 -44.680 1.00 25.41 599 ILE A CA 1
ATOM 4760 C C . ILE A 1 599 ? 6.706 7.608 -45.631 1.00 25.41 599 ILE A C 1
ATOM 4762 O O . ILE A 1 599 ? 5.576 7.159 -45.456 1.00 25.41 599 ILE A O 1
ATOM 4766 N N . PHE A 1 600 ? 7.039 8.387 -46.666 1.00 26.28 600 PHE A N 1
ATOM 4767 C CA . PHE A 1 600 ? 6.244 8.545 -47.889 1.00 26.28 600 PHE A CA 1
ATOM 4768 C C . PHE A 1 600 ? 7.118 8.384 -49.143 1.00 26.28 600 PHE A C 1
ATOM 4770 O O . PHE A 1 600 ? 8.320 8.646 -49.119 1.00 26.28 600 PHE A O 1
ATOM 4777 N N . VAL A 1 601 ? 6.463 7.927 -50.214 1.00 22.88 601 VAL A N 1
ATOM 4778 C CA . VAL A 1 601 ? 6.986 7.547 -51.537 1.00 22.88 601 VAL A CA 1
ATOM 4779 C C . VAL A 1 601 ? 7.235 8.776 -52.417 1.00 22.88 601 VAL A C 1
ATOM 4781 O O . VAL A 1 601 ? 6.393 9.669 -52.458 1.00 22.88 601 VAL A O 1
ATOM 4784 N N . PHE A 1 602 ? 8.319 8.769 -53.197 1.00 22.34 602 PHE A N 1
ATOM 4785 C CA . PHE A 1 602 ? 8.405 9.542 -54.441 1.00 22.34 602 PHE A CA 1
ATOM 4786 C C . PHE A 1 602 ? 8.842 8.630 -55.593 1.00 22.34 602 PHE A C 1
ATOM 4788 O O . PHE A 1 602 ? 9.880 7.976 -55.519 1.00 22.34 602 PHE A O 1
ATOM 4795 N N . GLU A 1 603 ? 8.033 8.590 -56.654 1.00 23.59 603 GLU A N 1
ATOM 4796 C CA . GLU A 1 603 ? 8.412 8.036 -57.954 1.00 23.59 603 GLU A CA 1
ATOM 4797 C C . GLU A 1 603 ? 9.289 9.041 -58.710 1.00 23.59 603 GLU A C 1
ATOM 4799 O O . GLU A 1 603 ? 8.923 10.208 -58.852 1.00 23.59 603 GLU A O 1
ATOM 4804 N N . GLY A 1 604 ? 10.417 8.573 -59.249 1.00 26.62 604 GLY A N 1
ATOM 4805 C CA . GLY A 1 604 ? 11.183 9.302 -60.260 1.00 26.62 604 GLY A CA 1
ATOM 4806 C C . GLY A 1 604 ? 12.692 9.324 -60.018 1.00 26.62 604 GLY A C 1
ATOM 4807 O O . GLY A 1 604 ? 13.161 9.864 -59.025 1.00 26.62 604 GLY A O 1
ATOM 4808 N N . PHE A 1 605 ? 13.425 8.738 -60.971 1.00 30.88 605 PHE A N 1
ATOM 4809 C CA . PHE A 1 605 ? 14.840 8.952 -61.322 1.00 30.88 605 PHE A CA 1
ATOM 4810 C C . PHE A 1 605 ? 15.745 9.499 -60.198 1.00 30.88 605 PHE A C 1
ATOM 4812 O O . PHE A 1 605 ? 15.902 10.704 -60.089 1.00 30.88 605 PHE A O 1
ATOM 4819 N N . PHE A 1 606 ? 16.359 8.624 -59.392 1.00 43.00 606 PHE A N 1
ATOM 4820 C CA . PHE A 1 606 ? 17.151 8.960 -58.194 1.00 43.00 606 PHE A CA 1
ATOM 4821 C C . PHE A 1 606 ? 18.353 9.901 -58.460 1.00 43.00 606 PHE A C 1
ATOM 4823 O O . PHE A 1 606 ? 19.400 9.417 -58.902 1.00 43.00 606 PHE A O 1
ATOM 4830 N N . PRO A 1 607 ? 18.332 11.195 -58.071 1.00 44.12 607 PRO A N 1
ATOM 4831 C CA . PRO A 1 607 ? 19.557 11.845 -57.639 1.00 44.12 607 PRO A CA 1
ATOM 4832 C C . PRO A 1 607 ? 19.763 11.463 -56.166 1.00 44.12 607 PRO A C 1
ATOM 4834 O O . PRO A 1 607 ? 19.002 11.896 -55.301 1.00 44.12 607 PRO A O 1
ATOM 4837 N N . GLN A 1 608 ? 20.783 10.657 -55.857 1.00 51.22 608 GLN A N 1
ATOM 4838 C CA . GLN A 1 608 ? 21.110 10.238 -54.478 1.00 51.22 608 GLN A CA 1
ATOM 4839 C C . GLN A 1 608 ? 21.168 11.430 -53.493 1.00 51.22 608 GLN A C 1
ATOM 4841 O O . GLN A 1 608 ? 20.775 11.305 -52.338 1.00 51.22 608 GLN A O 1
ATOM 4846 N N . PHE A 1 609 ? 21.538 12.620 -53.983 1.00 48.69 609 PHE A N 1
ATOM 4847 C CA . PHE A 1 609 ? 21.526 13.881 -53.235 1.00 48.69 609 PHE A CA 1
ATOM 4848 C C . PHE A 1 609 ? 20.129 14.386 -52.820 1.00 48.69 609 PHE A C 1
ATOM 4850 O O . PHE A 1 609 ? 19.978 14.923 -51.727 1.00 48.69 609 PHE A O 1
ATOM 4857 N N . GLY A 1 610 ? 19.098 14.232 -53.659 1.00 55.09 610 GLY A N 1
ATOM 4858 C CA . GLY A 1 610 ? 17.763 14.785 -53.387 1.00 55.09 610 GLY A CA 1
ATOM 4859 C C . GLY A 1 610 ? 17.032 14.044 -52.266 1.00 55.09 610 GLY A C 1
ATOM 4860 O O . GLY A 1 610 ? 16.460 14.668 -51.370 1.00 55.09 610 GLY A O 1
ATOM 4861 N N . LEU A 1 611 ? 17.117 12.711 -52.281 1.00 59.62 611 LEU A N 1
ATOM 4862 C CA . LEU A 1 611 ? 16.523 11.843 -51.263 1.00 59.62 611 LEU A CA 1
ATOM 4863 C C . LEU A 1 611 ? 17.242 11.998 -49.912 1.00 59.62 611 LEU A C 1
ATOM 4865 O O . LEU A 1 611 ? 16.592 12.123 -48.874 1.00 59.62 611 LEU A O 1
ATOM 4869 N N . PHE A 1 612 ? 18.575 12.091 -49.945 1.00 59.28 612 PHE A N 1
ATOM 4870 C CA . PHE A 1 612 ? 19.414 12.346 -48.777 1.00 59.28 612 PHE A CA 1
ATOM 4871 C C . PHE A 1 612 ? 19.068 13.672 -48.086 1.00 59.28 612 PHE A C 1
ATOM 4873 O O . PHE A 1 612 ? 18.855 13.691 -46.874 1.00 59.28 612 PHE A O 1
ATOM 4880 N N . SER A 1 613 ? 18.926 14.768 -48.840 1.00 59.62 613 SER A N 1
ATOM 4881 C CA . SER A 1 613 ? 18.517 16.063 -48.279 1.00 59.62 613 SER A CA 1
ATOM 4882 C C . SER A 1 613 ? 17.062 16.069 -47.793 1.00 59.62 613 SER A C 1
ATOM 4884 O O . SER A 1 613 ? 16.772 16.659 -46.758 1.00 59.62 613 SER A O 1
ATOM 4886 N N . HIS A 1 614 ? 16.127 15.381 -48.456 1.00 65.25 614 HIS A N 1
ATOM 4887 C CA . HIS A 1 614 ? 14.725 15.345 -48.003 1.00 65.25 614 HIS A CA 1
ATOM 4888 C C . HIS A 1 614 ? 14.534 14.535 -46.713 1.00 65.25 614 HIS A C 1
ATOM 4890 O O . HIS A 1 614 ? 13.864 14.989 -45.781 1.00 65.25 614 HIS A O 1
ATOM 4896 N N . VAL A 1 615 ? 15.140 13.348 -46.627 1.00 64.19 615 VAL A N 1
ATOM 4897 C CA . VAL A 1 615 ? 15.082 12.508 -45.422 1.00 64.19 615 VAL A CA 1
ATOM 4898 C C . VAL A 1 615 ? 15.923 13.135 -44.311 1.00 64.19 615 VAL A C 1
ATOM 4900 O O . VAL A 1 615 ? 15.450 13.314 -43.187 1.00 64.19 615 VAL A O 1
ATOM 4903 N N . GLY A 1 616 ? 17.155 13.524 -44.639 1.00 61.66 616 GLY A N 1
ATOM 4904 C CA . GLY A 1 616 ? 18.114 14.109 -43.719 1.00 61.66 616 GLY A CA 1
ATOM 4905 C C . GLY A 1 616 ? 17.691 15.476 -43.198 1.00 61.66 616 GLY A C 1
ATOM 4906 O O . GLY A 1 616 ? 17.698 15.663 -41.993 1.00 61.66 616 GLY A O 1
ATOM 4907 N N . GLU A 1 617 ? 17.311 16.438 -44.035 1.00 65.50 617 GLU A N 1
ATOM 4908 C CA . GLU A 1 617 ? 17.100 17.837 -43.625 1.00 65.50 617 GLU A CA 1
ATOM 4909 C C . GLU A 1 617 ? 15.620 18.213 -43.472 1.00 65.50 617 GLU A C 1
ATOM 4911 O O . GLU A 1 617 ? 15.272 18.880 -42.499 1.00 65.50 617 GLU A O 1
ATOM 4916 N N . CYS A 1 618 ? 14.724 17.758 -44.353 1.00 66.50 618 CYS A N 1
ATOM 4917 C CA . CYS A 1 618 ? 13.318 18.184 -44.318 1.00 66.50 618 CYS A CA 1
ATOM 4918 C C . CYS A 1 618 ? 12.466 17.389 -43.313 1.00 66.50 618 CYS A C 1
ATOM 4920 O O . CYS A 1 618 ? 11.797 17.988 -42.473 1.00 66.50 618 CYS A O 1
ATOM 4922 N N . ASN A 1 619 ? 12.505 16.053 -43.351 1.00 65.31 619 ASN A N 1
ATOM 4923 C CA . ASN A 1 619 ? 11.669 15.218 -42.474 1.00 65.31 619 ASN A CA 1
ATOM 4924 C C . ASN A 1 619 ? 12.195 15.170 -41.037 1.00 65.31 619 ASN A C 1
ATOM 4926 O O . ASN A 1 619 ? 11.455 15.389 -40.076 1.00 65.31 619 ASN A O 1
ATOM 4930 N N . TYR A 1 620 ? 13.491 14.897 -40.883 1.00 62.19 620 TYR A N 1
ATOM 4931 C CA . TYR A 1 620 ? 14.102 14.733 -39.567 1.00 62.19 620 TYR A CA 1
ATOM 4932 C C . TYR A 1 620 ? 14.845 15.983 -39.077 1.00 62.19 620 TYR A C 1
ATOM 4934 O O . TYR A 1 620 ? 15.120 16.100 -37.880 1.00 62.19 620 TYR A O 1
ATOM 4942 N N . GLY A 1 621 ? 15.178 16.939 -39.951 1.00 60.69 621 GLY A N 1
ATOM 4943 C CA . GLY A 1 621 ? 15.931 18.139 -39.564 1.00 60.69 621 GLY A CA 1
ATOM 4944 C C . GLY A 1 621 ? 15.159 19.115 -38.689 1.00 60.69 621 GLY A C 1
ATOM 4945 O O . GLY A 1 621 ? 15.765 19.671 -37.780 1.00 60.69 621 GLY A O 1
ATOM 4946 N N . GLY A 1 622 ? 13.837 19.229 -38.854 1.00 64.69 622 GLY A N 1
ATOM 4947 C CA . GLY A 1 622 ? 12.993 20.072 -37.995 1.00 64.69 622 GLY A CA 1
ATOM 4948 C C . GLY A 1 622 ? 12.821 19.563 -36.556 1.00 64.69 622 GLY A C 1
ATOM 4949 O O . GLY A 1 622 ? 12.406 20.322 -35.688 1.00 64.69 622 GLY A O 1
ATOM 4950 N N . ARG A 1 623 ? 13.152 18.292 -36.284 1.00 64.56 623 ARG A N 1
ATOM 4951 C CA . ARG A 1 623 ? 13.052 17.669 -34.948 1.00 64.56 623 ARG A CA 1
ATOM 4952 C C . ARG A 1 623 ? 14.366 17.687 -34.163 1.00 64.56 623 ARG A C 1
ATOM 4954 O O . ARG A 1 623 ? 14.365 17.359 -32.982 1.00 64.56 623 ARG A O 1
ATOM 4961 N N . VAL A 1 624 ? 15.480 18.035 -34.814 1.00 64.69 624 VAL A N 1
ATOM 4962 C CA . VAL A 1 624 ? 16.822 18.035 -34.216 1.00 64.69 624 VAL A CA 1
ATOM 4963 C C . VAL A 1 624 ? 17.360 19.454 -34.193 1.00 64.69 624 VAL A C 1
ATOM 4965 O O . VAL A 1 624 ? 17.712 20.028 -35.228 1.00 64.69 624 VAL A O 1
ATOM 4968 N N . THR A 1 625 ? 17.418 20.010 -32.989 1.00 70.38 625 THR A N 1
ATOM 4969 C CA . THR A 1 625 ? 17.865 21.382 -32.748 1.00 70.38 625 THR A CA 1
ATOM 4970 C C . THR A 1 625 ? 19.385 21.500 -32.675 1.00 70.38 625 THR A C 1
ATOM 4972 O O . THR A 1 625 ? 19.908 22.548 -33.035 1.00 70.38 625 THR A O 1
ATOM 4975 N N . ASP A 1 626 ? 20.094 20.445 -32.256 1.00 76.38 626 ASP A N 1
ATOM 4976 C CA . ASP A 1 626 ? 21.555 20.454 -32.123 1.00 76.38 626 ASP A CA 1
ATOM 4977 C C . ASP A 1 626 ? 22.278 20.200 -33.461 1.00 76.38 626 ASP A C 1
ATOM 4979 O O . ASP A 1 626 ? 21.976 19.263 -34.207 1.00 76.38 626 ASP A O 1
ATOM 4983 N N . ASP A 1 627 ? 23.265 21.045 -33.766 1.00 74.62 627 ASP A N 1
ATOM 4984 C CA . ASP A 1 627 ? 24.011 20.995 -35.026 1.00 74.62 627 ASP A CA 1
ATOM 4985 C C . ASP A 1 627 ? 24.940 19.777 -35.125 1.00 74.62 627 ASP A C 1
ATOM 4987 O O . ASP A 1 627 ? 25.175 19.271 -36.228 1.00 74.62 627 ASP A O 1
ATOM 4991 N N . LYS A 1 628 ? 25.474 19.280 -33.999 1.00 74.88 628 LYS A N 1
ATOM 4992 C CA . LYS A 1 628 ? 26.332 18.087 -33.990 1.00 74.88 628 LYS A CA 1
ATOM 4993 C C . LYS A 1 628 ? 25.497 16.834 -34.212 1.00 74.88 628 LYS A C 1
ATOM 4995 O O . LYS A 1 628 ? 25.907 15.992 -35.006 1.00 74.88 628 LYS A O 1
ATOM 5000 N N . ASP A 1 629 ? 24.310 16.745 -33.615 1.00 70.88 629 ASP A N 1
ATOM 5001 C CA . ASP A 1 629 ? 23.363 15.658 -33.886 1.00 70.88 629 ASP A CA 1
ATOM 5002 C C . ASP A 1 629 ? 22.869 15.676 -35.338 1.00 70.88 629 ASP A C 1
ATOM 5004 O O . ASP A 1 629 ? 22.738 14.620 -35.966 1.00 70.88 629 ASP A O 1
ATOM 5008 N N . ARG A 1 630 ? 22.660 16.867 -35.919 1.00 70.12 630 ARG A N 1
ATOM 5009 C CA . ARG A 1 630 ? 22.332 17.008 -37.346 1.00 70.12 630 ARG A CA 1
ATOM 5010 C C . ARG A 1 630 ? 23.455 16.464 -38.234 1.00 70.12 630 ARG A C 1
ATOM 5012 O O . ARG A 1 630 ? 23.180 15.678 -39.140 1.00 70.12 630 ARG A O 1
ATOM 5019 N N . ARG A 1 631 ? 24.711 16.832 -37.954 1.00 74.75 631 ARG A N 1
ATOM 5020 C CA . ARG A 1 631 ? 25.897 16.333 -38.679 1.00 74.75 631 ARG A CA 1
ATOM 5021 C C . ARG A 1 631 ? 26.089 14.830 -38.512 1.00 74.75 631 ARG A C 1
ATOM 5023 O O . ARG A 1 631 ? 26.333 14.141 -39.496 1.00 74.75 631 ARG A O 1
ATOM 5030 N N . LEU A 1 632 ? 25.946 14.319 -37.292 1.00 71.31 632 LEU A N 1
ATOM 5031 C CA . LEU A 1 632 ? 26.062 12.895 -37.003 1.00 71.31 632 LEU A CA 1
ATOM 5032 C C . LEU A 1 632 ? 25.006 12.086 -37.759 1.00 71.31 632 LEU A C 1
ATOM 5034 O O . LEU A 1 632 ? 25.328 11.060 -38.348 1.00 71.31 632 LEU A O 1
ATOM 5038 N N . ARG A 1 633 ? 23.756 12.563 -37.796 1.00 68.56 633 ARG A N 1
ATOM 5039 C CA . ARG A 1 633 ? 22.693 11.925 -38.579 1.00 68.56 633 ARG A CA 1
ATOM 5040 C C . ARG A 1 633 ? 23.046 11.871 -40.062 1.00 68.56 633 ARG A C 1
ATOM 5042 O O . ARG A 1 633 ? 22.915 10.817 -40.666 1.00 68.56 633 ARG A O 1
ATOM 5049 N N . ILE A 1 634 ? 23.474 12.992 -40.636 1.00 70.44 634 ILE A N 1
ATOM 5050 C CA . ILE A 1 634 ? 23.887 13.087 -42.044 1.00 70.44 634 ILE A CA 1
ATOM 5051 C C . ILE A 1 634 ? 25.031 12.100 -42.329 1.00 70.44 634 ILE A C 1
ATOM 5053 O O . ILE A 1 634 ? 24.969 11.364 -43.309 1.00 70.44 634 ILE A O 1
ATOM 5057 N N . SER A 1 635 ? 26.017 12.014 -41.431 1.00 73.44 635 SER A N 1
ATOM 5058 C CA . SER A 1 635 ? 27.125 11.059 -41.532 1.00 73.44 635 SER A CA 1
ATOM 5059 C C . SER A 1 635 ? 26.653 9.603 -41.479 1.00 73.44 635 SER A C 1
ATOM 5061 O O . SER A 1 635 ? 27.099 8.797 -42.286 1.00 73.44 635 SER A O 1
ATOM 5063 N N . LEU A 1 636 ? 25.733 9.260 -40.575 1.00 69.38 636 LEU A N 1
ATOM 5064 C CA . LEU A 1 636 ? 25.174 7.907 -40.488 1.00 69.38 636 LEU A CA 1
ATOM 5065 C C . LEU A 1 636 ? 24.356 7.560 -41.734 1.00 69.38 636 LEU A C 1
ATOM 5067 O O . LEU A 1 636 ? 24.524 6.486 -42.296 1.00 69.38 636 LEU A O 1
ATOM 5071 N N . LEU A 1 637 ? 23.508 8.480 -42.204 1.00 68.94 637 LEU A N 1
ATOM 5072 C CA . LEU A 1 637 ? 22.730 8.289 -43.427 1.00 68.94 637 LEU A CA 1
ATOM 5073 C C . LEU A 1 637 ? 23.650 8.094 -44.639 1.00 68.94 637 LEU A C 1
ATOM 5075 O O . LEU A 1 637 ? 23.344 7.264 -45.483 1.00 68.94 637 LEU A O 1
ATOM 5079 N N . SER A 1 638 ? 24.801 8.773 -44.721 1.00 68.12 638 SER A N 1
ATOM 5080 C CA . SER A 1 638 ? 25.725 8.585 -45.852 1.00 68.12 638 SER A CA 1
ATOM 5081 C C . SER A 1 638 ? 26.339 7.182 -45.936 1.00 68.12 638 SER A C 1
ATOM 5083 O O . SER A 1 638 ? 26.727 6.763 -47.022 1.00 68.12 638 SER A O 1
ATOM 5085 N N . THR A 1 639 ? 26.372 6.429 -44.830 1.00 65.12 639 THR A N 1
ATOM 5086 C CA . THR A 1 639 ? 26.803 5.020 -44.813 1.00 65.12 639 THR A CA 1
ATOM 5087 C C . THR A 1 639 ? 25.766 4.082 -45.447 1.00 65.12 639 THR A C 1
ATOM 5089 O O . THR A 1 639 ? 26.118 2.988 -45.887 1.00 65.12 639 THR A O 1
ATOM 5092 N N . PHE A 1 640 ? 24.498 4.505 -45.506 1.00 63.44 640 PHE A N 1
ATOM 5093 C CA . PHE A 1 640 ? 23.379 3.733 -46.059 1.00 63.44 640 PHE A CA 1
ATOM 5094 C C . PHE A 1 640 ? 22.954 4.227 -47.452 1.00 63.44 640 PHE A C 1
ATOM 5096 O O . PHE A 1 640 ? 22.736 3.424 -48.353 1.00 63.44 640 PHE A O 1
ATOM 5103 N N . TYR A 1 641 ? 22.944 5.540 -47.685 1.00 64.88 641 TYR A N 1
ATOM 5104 C CA . TYR A 1 641 ? 22.662 6.147 -48.989 1.00 64.88 641 TYR A CA 1
ATOM 5105 C C . TYR A 1 641 ? 23.922 6.194 -49.869 1.00 64.88 641 TYR A C 1
ATOM 5107 O O . TYR A 1 641 ? 24.383 7.268 -50.258 1.00 64.88 641 TYR A O 1
ATOM 5115 N N . CYS A 1 642 ? 24.491 5.027 -50.184 1.00 66.06 642 CYS A N 1
ATOM 5116 C CA . CYS A 1 642 ? 25.688 4.900 -51.015 1.00 66.06 642 CYS A CA 1
ATOM 5117 C C . CYS A 1 642 ? 25.459 3.985 -52.230 1.00 66.06 642 CYS A C 1
ATOM 5119 O O . CYS A 1 642 ? 24.654 3.052 -52.219 1.00 66.06 642 CYS A O 1
ATOM 5121 N N . GLN A 1 643 ? 26.193 4.243 -53.315 1.00 64.31 643 GLN A N 1
ATOM 5122 C CA . GLN A 1 643 ? 26.101 3.436 -54.537 1.00 64.31 643 GLN A CA 1
ATOM 5123 C C . GLN A 1 643 ? 26.614 1.997 -54.326 1.00 64.31 643 GLN A C 1
ATOM 5125 O O . GLN A 1 643 ? 26.156 1.067 -54.994 1.00 64.31 643 GLN A O 1
ATOM 5130 N N . GLU A 1 644 ? 27.508 1.808 -53.355 1.00 66.00 644 GLU A N 1
ATOM 5131 C CA . GLU A 1 644 ? 28.091 0.520 -52.974 1.00 66.00 644 GLU A CA 1
ATOM 5132 C C . GLU A 1 644 ? 27.044 -0.455 -52.419 1.00 66.00 644 GLU A C 1
ATOM 5134 O O . GLU A 1 644 ? 27.095 -1.639 -52.743 1.00 66.00 644 GLU A O 1
ATOM 5139 N N . LEU A 1 645 ? 26.030 0.030 -51.693 1.00 64.06 645 LEU A N 1
ATOM 5140 C CA . LEU A 1 645 ? 24.936 -0.792 -51.160 1.00 64.06 645 LEU A CA 1
ATOM 5141 C C . LEU A 1 645 ? 24.075 -1.420 -52.270 1.00 64.06 645 LEU A C 1
ATOM 5143 O O . LEU A 1 645 ? 23.612 -2.557 -52.158 1.00 64.06 645 LEU A O 1
ATOM 5147 N N . ILE A 1 646 ? 23.885 -0.701 -53.379 1.00 63.44 646 ILE A N 1
ATOM 5148 C CA . ILE A 1 646 ? 23.117 -1.191 -54.533 1.00 63.44 646 ILE A CA 1
ATOM 5149 C C . ILE A 1 646 ? 23.943 -2.216 -55.323 1.00 63.44 646 ILE A C 1
ATOM 5151 O O . ILE A 1 646 ? 23.398 -3.221 -55.792 1.00 63.44 646 ILE A O 1
ATOM 5155 N N . GLN A 1 647 ? 25.250 -1.976 -55.452 1.00 66.62 647 GLN A N 1
ATOM 5156 C CA . GLN A 1 647 ? 26.160 -2.756 -56.294 1.00 66.62 647 GLN A CA 1
ATOM 5157 C C . GLN A 1 647 ? 26.704 -4.021 -55.615 1.00 66.62 647 GLN A C 1
ATOM 5159 O O . GLN A 1 647 ? 26.910 -5.027 -56.292 1.00 66.62 647 GLN A O 1
ATOM 5164 N N . GLN A 1 648 ? 26.916 -4.006 -54.298 1.00 66.44 648 GLN A N 1
ATOM 5165 C CA . GLN A 1 648 ? 27.462 -5.147 -53.566 1.00 66.44 648 GLN A CA 1
ATOM 5166 C C . GLN A 1 648 ? 26.389 -6.204 -53.258 1.00 66.44 648 GLN A C 1
ATOM 5168 O O . GLN A 1 648 ? 25.220 -5.910 -52.983 1.00 66.44 648 GLN A O 1
ATOM 5173 N N . HIS A 1 649 ? 26.799 -7.472 -53.315 1.00 63.78 649 HIS A N 1
ATOM 5174 C CA . HIS A 1 649 ? 26.000 -8.607 -52.856 1.00 63.78 649 HIS A CA 1
ATOM 5175 C C . HIS A 1 649 ? 26.254 -8.790 -51.353 1.00 63.78 649 HIS A C 1
ATOM 5177 O O . HIS A 1 649 ? 27.412 -8.872 -50.956 1.00 63.78 649 HIS A O 1
ATOM 5183 N N . GLN A 1 650 ? 25.198 -8.833 -50.530 1.00 66.38 650 GLN A N 1
ATOM 5184 C CA . GLN A 1 650 ? 25.298 -8.892 -49.059 1.00 66.38 650 GLN A CA 1
ATOM 5185 C C . GLN A 1 650 ? 26.130 -7.747 -48.455 1.00 66.38 650 GLN A C 1
ATOM 5187 O O . GLN A 1 650 ? 27.127 -7.975 -47.770 1.00 66.38 650 GLN A O 1
ATOM 5192 N N . TYR A 1 651 ? 25.703 -6.504 -48.700 1.00 67.38 651 TYR A N 1
ATOM 5193 C CA . TYR A 1 651 ? 26.326 -5.326 -48.092 1.00 67.38 651 TYR A CA 1
ATOM 5194 C C . TYR A 1 651 ? 26.366 -5.463 -46.564 1.00 67.38 651 TYR A C 1
ATOM 5196 O O . TYR A 1 651 ? 25.341 -5.750 -45.933 1.00 67.38 651 TYR A O 1
ATOM 5204 N N . ARG A 1 652 ? 27.558 -5.287 -45.988 1.00 69.88 652 ARG A N 1
ATOM 5205 C CA . ARG A 1 652 ? 27.814 -5.414 -44.550 1.00 69.88 652 ARG A CA 1
ATOM 5206 C C . ARG A 1 652 ? 27.570 -4.072 -43.881 1.00 69.88 652 ARG A C 1
ATOM 5208 O O . ARG A 1 652 ? 28.112 -3.061 -44.308 1.00 69.88 652 ARG A O 1
ATOM 5215 N N . VAL A 1 653 ? 26.761 -4.078 -42.828 1.00 65.44 653 VAL A N 1
ATOM 5216 C CA . VAL A 1 653 ? 26.340 -2.842 -42.152 1.00 65.44 653 VAL A CA 1
ATOM 5217 C C . VAL A 1 653 ? 27.359 -2.378 -41.104 1.00 65.44 653 VAL A C 1
ATOM 5219 O O . VAL A 1 653 ? 27.409 -1.197 -40.773 1.00 65.44 653 VAL A O 1
ATOM 5222 N N . CYS A 1 654 ? 28.189 -3.288 -40.592 1.00 65.62 654 CYS A N 1
ATOM 5223 C CA . CYS A 1 654 ? 29.199 -3.001 -39.576 1.00 65.62 654 CYS A CA 1
ATOM 5224 C C . CYS A 1 654 ? 30.546 -3.654 -39.913 1.00 65.62 654 CYS A C 1
ATOM 5226 O O . CYS A 1 654 ? 30.601 -4.773 -40.432 1.00 65.62 654 CYS A O 1
ATOM 5228 N N . GLU A 1 655 ? 31.637 -2.973 -39.567 1.00 59.78 655 GLU A N 1
ATOM 5229 C CA . GLU A 1 655 ? 32.986 -3.534 -39.636 1.00 59.78 655 GLU A CA 1
ATOM 5230 C C . GLU A 1 655 ? 33.169 -4.577 -38.520 1.00 59.78 655 GLU A C 1
ATOM 5232 O O . GLU A 1 655 ? 32.984 -4.270 -37.345 1.00 59.78 655 GLU A O 1
ATOM 5237 N N . GLY A 1 656 ? 33.518 -5.818 -38.883 1.00 55.78 656 GLY A N 1
ATOM 5238 C CA . GLY A 1 656 ? 33.921 -6.854 -37.920 1.00 55.78 656 GLY A CA 1
ATOM 5239 C C . GLY A 1 656 ? 32.932 -7.994 -37.638 1.00 55.78 656 GLY A C 1
ATOM 5240 O O . GLY A 1 656 ? 33.265 -8.856 -36.831 1.00 55.78 656 GLY A O 1
ATOM 5241 N N . GLY A 1 657 ? 31.774 -8.076 -38.311 1.00 57.72 657 GLY A N 1
ATOM 5242 C CA . GLY A 1 657 ? 30.827 -9.188 -38.118 1.00 57.72 657 GLY A CA 1
ATOM 5243 C C . GLY A 1 657 ? 30.112 -9.647 -39.394 1.00 57.72 657 GLY A C 1
ATOM 5244 O O . GLY A 1 657 ? 29.557 -8.832 -40.125 1.00 57.72 657 GLY A O 1
ATOM 5245 N N . ASP A 1 658 ? 30.073 -10.964 -39.637 1.00 63.19 658 ASP A N 1
ATOM 5246 C CA . ASP A 1 658 ? 29.304 -11.596 -40.734 1.00 63.19 658 ASP A CA 1
ATOM 5247 C C . ASP A 1 658 ? 27.789 -11.669 -40.437 1.00 63.19 658 ASP A C 1
ATOM 5249 O O . ASP A 1 658 ? 26.990 -12.058 -41.288 1.00 63.19 658 ASP A O 1
ATOM 5253 N N . THR A 1 659 ? 27.379 -11.292 -39.224 1.00 68.75 659 THR A N 1
ATOM 5254 C CA . THR A 1 659 ? 26.011 -11.451 -38.712 1.00 68.75 659 THR A CA 1
ATOM 5255 C C . THR A 1 659 ? 25.024 -10.423 -39.274 1.00 68.75 659 THR A C 1
ATOM 5257 O O . THR A 1 659 ? 23.846 -10.740 -39.420 1.00 68.75 659 THR A O 1
ATOM 5260 N N . TYR A 1 660 ? 25.476 -9.202 -39.591 1.00 72.12 660 TYR A N 1
ATOM 5261 C CA . TYR A 1 660 ? 24.605 -8.084 -39.982 1.00 72.12 660 TYR A CA 1
ATOM 5262 C C . TYR A 1 660 ? 24.864 -7.643 -41.429 1.00 72.12 660 TYR A C 1
ATOM 5264 O O . TYR A 1 660 ? 25.704 -6.785 -41.712 1.00 72.12 660 TYR A O 1
ATOM 5272 N N . TYR A 1 661 ? 24.102 -8.223 -42.354 1.00 71.44 661 TYR A N 1
ATOM 5273 C CA . TYR A 1 661 ? 24.126 -7.911 -43.782 1.00 71.44 661 TYR A CA 1
ATOM 5274 C C . TYR A 1 661 ? 22.726 -7.646 -44.356 1.00 71.44 661 TYR A C 1
ATOM 5276 O O . TYR A 1 661 ? 21.706 -7.936 -43.726 1.00 71.44 661 TYR A O 1
ATOM 5284 N N . ILE A 1 662 ? 22.673 -7.092 -45.568 1.00 69.19 662 ILE A N 1
ATOM 5285 C CA . ILE A 1 662 ? 21.425 -6.868 -46.312 1.00 69.19 662 ILE A CA 1
ATOM 5286 C C . ILE A 1 662 ? 21.163 -8.057 -47.260 1.00 69.19 662 ILE A C 1
ATOM 5288 O O . ILE A 1 662 ? 21.956 -8.276 -48.182 1.00 69.19 662 ILE A O 1
ATOM 5292 N N . PRO A 1 663 ? 20.083 -8.847 -47.070 1.00 66.12 663 PRO A N 1
ATOM 5293 C CA . PRO A 1 663 ? 19.777 -9.988 -47.933 1.00 66.12 663 PRO A CA 1
ATOM 5294 C C . PRO A 1 663 ? 19.372 -9.551 -49.355 1.00 66.12 663 PRO A C 1
ATOM 5296 O O . PRO A 1 663 ? 18.573 -8.624 -49.491 1.00 66.12 663 PRO A O 1
ATOM 5299 N N . PRO A 1 664 ? 19.853 -10.227 -50.418 1.00 56.41 664 PRO A N 1
ATOM 5300 C CA . PRO A 1 664 ? 19.567 -9.842 -51.802 1.00 56.41 664 PRO A CA 1
ATOM 5301 C C . PRO A 1 664 ? 18.116 -10.126 -52.245 1.00 56.41 664 PRO A C 1
ATOM 5303 O O . PRO A 1 664 ? 17.537 -9.272 -52.908 1.00 56.41 664 PRO A O 1
ATOM 5306 N N . HIS A 1 665 ? 17.507 -11.264 -51.862 1.00 56.84 665 HIS A N 1
ATOM 5307 C CA . HIS A 1 665 ? 16.111 -11.632 -52.184 1.00 56.84 665 HIS A CA 1
ATOM 5308 C C . HIS A 1 665 ? 15.514 -12.615 -51.152 1.00 56.84 665 HIS A C 1
ATOM 5310 O O . HIS A 1 665 ? 16.248 -13.421 -50.584 1.00 56.84 665 HIS A O 1
ATOM 5316 N N . GLY A 1 666 ? 14.184 -12.630 -50.980 1.00 60.88 666 GLY A N 1
ATOM 5317 C CA . GLY A 1 666 ? 13.463 -13.655 -50.194 1.00 60.88 666 GLY A CA 1
ATOM 5318 C C . GLY A 1 666 ? 13.033 -13.206 -48.788 1.00 60.88 666 GLY A C 1
ATOM 5319 O O . GLY A 1 666 ? 13.367 -12.094 -48.386 1.00 60.88 666 GLY A O 1
ATOM 5320 N N . PRO A 1 667 ? 12.225 -14.007 -48.055 1.00 55.66 667 PRO A N 1
ATOM 5321 C CA . PRO A 1 667 ? 11.424 -13.533 -46.927 1.00 55.66 667 PRO A CA 1
ATOM 5322 C C . PRO A 1 667 ? 12.307 -13.045 -45.775 1.00 55.66 667 PRO A C 1
ATOM 5324 O O . PRO A 1 667 ? 12.781 -13.813 -44.940 1.00 55.66 667 PRO A O 1
ATOM 5327 N N . TYR A 1 668 ? 12.464 -11.726 -45.700 1.00 63.41 668 TYR A N 1
ATOM 5328 C CA . TYR A 1 668 ? 13.285 -11.008 -44.722 1.00 63.41 668 TYR A CA 1
ATOM 5329 C C . TYR A 1 668 ? 12.965 -11.364 -43.266 1.00 63.41 668 TYR A C 1
ATOM 5331 O O . TYR A 1 668 ? 13.814 -11.248 -42.388 1.00 63.41 668 TYR A O 1
ATOM 5339 N N . VAL A 1 669 ? 11.755 -11.865 -43.014 1.00 66.75 669 VAL A N 1
ATOM 5340 C CA . VAL A 1 669 ? 11.297 -12.354 -41.712 1.00 66.75 669 VAL A CA 1
ATOM 5341 C C . VAL A 1 669 ? 12.157 -13.510 -41.184 1.00 66.75 669 VAL A C 1
ATOM 5343 O O . VAL A 1 669 ? 12.396 -13.568 -39.980 1.00 66.75 669 VAL A O 1
ATOM 5346 N N . GLU A 1 670 ? 12.643 -14.419 -42.035 1.00 70.75 670 GLU A N 1
ATOM 5347 C CA . GLU A 1 670 ? 13.502 -15.536 -41.601 1.00 70.75 670 GLU A CA 1
ATOM 5348 C C . GLU A 1 670 ? 14.895 -15.054 -41.200 1.00 70.75 670 GLU A C 1
ATOM 5350 O O . GLU A 1 670 ? 15.397 -15.426 -40.139 1.00 70.75 670 GLU A O 1
ATOM 5355 N N . TYR A 1 671 ? 15.470 -14.140 -41.984 1.00 71.38 671 TYR A N 1
ATOM 5356 C CA . TYR A 1 671 ? 16.731 -13.491 -41.639 1.00 71.38 671 TYR A CA 1
ATOM 5357 C C . TYR A 1 671 ? 16.613 -12.697 -40.330 1.00 71.38 671 TYR A C 1
ATOM 5359 O O . TYR A 1 671 ? 17.407 -12.897 -39.413 1.00 71.38 671 TYR A O 1
ATOM 5367 N N . ILE A 1 672 ? 15.558 -11.889 -40.173 1.00 70.38 672 ILE A N 1
ATOM 5368 C CA . ILE A 1 672 ? 15.289 -11.153 -38.929 1.00 70.38 672 ILE A CA 1
ATOM 5369 C C . ILE A 1 672 ? 15.163 -12.117 -37.740 1.00 70.38 672 ILE A C 1
ATOM 5371 O O . ILE A 1 672 ? 15.678 -11.826 -36.665 1.00 70.38 672 ILE A O 1
ATOM 5375 N N . ARG A 1 673 ? 14.530 -13.288 -37.902 1.00 73.06 673 ARG A N 1
ATOM 5376 C CA . ARG A 1 673 ? 14.442 -14.298 -36.829 1.00 73.06 673 ARG A CA 1
ATOM 5377 C C . ARG A 1 673 ? 15.806 -14.864 -36.426 1.00 73.06 673 ARG A C 1
ATOM 5379 O O . ARG A 1 673 ? 15.974 -15.167 -35.246 1.00 73.06 673 ARG A O 1
ATOM 5386 N N . SER A 1 674 ? 16.739 -14.983 -37.372 1.00 75.81 674 SER A N 1
ATOM 5387 C CA . SER A 1 674 ? 18.099 -15.486 -37.130 1.00 75.81 674 SER A CA 1
ATOM 5388 C C . SER A 1 674 ? 19.011 -14.502 -36.385 1.00 75.81 674 SER A C 1
ATOM 5390 O O . SER A 1 674 ? 20.013 -14.924 -35.814 1.00 75.81 674 SER A O 1
ATOM 5392 N N . LEU A 1 675 ? 18.653 -13.211 -36.338 1.00 72.44 675 LEU A N 1
ATOM 5393 C CA . LEU A 1 675 ? 19.433 -12.199 -35.624 1.00 72.44 675 LEU A CA 1
ATOM 5394 C C . LEU A 1 675 ? 19.434 -12.436 -34.101 1.00 72.44 675 LEU A C 1
ATOM 5396 O O . LEU A 1 675 ? 18.418 -12.874 -33.538 1.00 72.44 675 LEU A O 1
ATOM 5400 N N . PRO A 1 676 ? 20.542 -12.101 -33.411 1.00 70.81 676 PRO A N 1
ATOM 5401 C CA . PRO A 1 676 ? 20.617 -12.192 -31.960 1.00 70.81 676 PRO A CA 1
ATOM 5402 C C . PRO A 1 676 ? 19.621 -11.236 -31.285 1.00 70.81 676 PRO A C 1
ATOM 5404 O O . PRO A 1 676 ? 19.211 -10.213 -31.840 1.00 70.81 676 PRO A O 1
ATOM 5407 N N . ILE A 1 677 ? 19.203 -11.599 -30.069 1.00 66.88 677 ILE A N 1
ATOM 5408 C CA . ILE A 1 677 ? 18.263 -10.806 -29.258 1.00 66.88 677 ILE A CA 1
ATOM 5409 C C . ILE A 1 677 ? 18.923 -9.493 -28.826 1.00 66.88 677 ILE A C 1
ATOM 5411 O O . ILE A 1 677 ? 18.337 -8.421 -28.989 1.00 66.88 677 ILE A O 1
ATOM 5415 N N . THR A 1 678 ? 20.158 -9.588 -28.336 1.00 69.44 678 THR A N 1
ATOM 5416 C CA . THR A 1 678 ? 21.009 -8.447 -27.996 1.00 69.44 678 THR A CA 1
ATOM 5417 C C . THR A 1 678 ? 21.885 -8.121 -29.198 1.00 69.44 678 THR A C 1
ATOM 5419 O O . THR A 1 678 ? 22.625 -8.980 -29.674 1.00 69.44 678 THR A O 1
ATOM 5422 N N . ALA A 1 679 ? 21.764 -6.899 -29.712 1.00 68.94 679 ALA A N 1
ATOM 5423 C CA . ALA A 1 679 ? 22.568 -6.436 -30.837 1.00 68.94 679 ALA A CA 1
ATOM 5424 C C . ALA A 1 679 ? 23.875 -5.816 -30.340 1.00 68.94 679 ALA A C 1
ATOM 5426 O O . ALA A 1 679 ? 23.867 -5.106 -29.337 1.00 68.94 679 ALA A O 1
ATOM 5427 N N . GLU A 1 680 ? 24.963 -6.044 -31.070 1.00 71.69 680 GLU A N 1
ATOM 5428 C CA . GLU A 1 680 ? 26.264 -5.455 -30.752 1.00 71.69 680 GLU A CA 1
ATOM 5429 C C . GLU A 1 680 ? 26.270 -3.939 -31.032 1.00 71.69 680 GLU A C 1
ATOM 5431 O O . GLU A 1 680 ? 25.651 -3.496 -32.011 1.00 71.69 680 GLU A O 1
ATOM 5436 N N . PRO A 1 681 ? 27.004 -3.128 -30.243 1.00 71.88 681 PRO A N 1
ATOM 5437 C CA . PRO A 1 681 ? 27.088 -1.675 -30.418 1.00 71.88 681 PRO A CA 1
ATOM 5438 C C . PRO A 1 681 ? 27.505 -1.242 -31.824 1.00 71.88 681 PRO A C 1
ATOM 5440 O O . PRO A 1 681 ? 27.026 -0.221 -32.325 1.00 71.88 681 PRO A O 1
ATOM 5443 N N . GLY A 1 682 ? 28.344 -2.048 -32.482 1.00 68.00 682 GLY A N 1
ATOM 5444 C CA . GLY A 1 682 ? 28.846 -1.782 -33.829 1.00 68.00 682 GLY A CA 1
ATOM 5445 C C . GLY A 1 682 ? 27.738 -1.611 -34.869 1.00 68.00 682 GLY A C 1
ATOM 5446 O O . GLY A 1 682 ? 27.871 -0.789 -35.770 1.00 68.00 682 GLY A O 1
ATOM 5447 N N . VAL A 1 683 ? 26.593 -2.284 -34.703 1.00 69.06 683 VAL A N 1
ATOM 5448 C CA . VAL A 1 683 ? 25.442 -2.158 -35.618 1.00 69.06 683 VAL A CA 1
ATOM 5449 C C . VAL A 1 683 ? 24.793 -0.776 -35.552 1.00 69.06 683 VAL A C 1
ATOM 5451 O O . VAL A 1 683 ? 24.155 -0.333 -36.505 1.00 69.06 683 VAL A O 1
ATOM 5454 N N . TYR A 1 684 ? 24.968 -0.069 -34.437 1.00 69.69 684 TYR A N 1
ATOM 5455 C CA . TYR A 1 684 ? 24.488 1.299 -34.249 1.00 69.69 684 TYR A CA 1
ATOM 5456 C C . TYR A 1 684 ? 25.564 2.353 -34.562 1.00 69.69 684 TYR A C 1
ATOM 5458 O O . TYR A 1 684 ? 25.342 3.538 -34.303 1.00 69.69 684 TYR A O 1
ATOM 5466 N N . GLY A 1 685 ? 26.730 1.941 -35.077 1.00 67.88 685 GLY A N 1
ATOM 5467 C CA . GLY A 1 685 ? 27.888 2.814 -35.283 1.00 67.88 685 GLY A CA 1
ATOM 5468 C C . GLY A 1 685 ? 28.567 3.239 -33.976 1.00 67.88 685 GLY A C 1
ATOM 5469 O O . GLY A 1 685 ? 29.152 4.320 -33.911 1.00 67.88 685 GLY A O 1
ATOM 5470 N N . LEU A 1 686 ? 28.443 2.434 -32.914 1.00 73.12 686 LEU A N 1
ATOM 5471 C CA . LEU A 1 686 ? 29.033 2.693 -31.600 1.00 73.12 686 LEU A CA 1
ATOM 5472 C C . LEU A 1 686 ? 30.233 1.772 -31.345 1.00 73.12 686 LEU A C 1
ATOM 5474 O O . LEU A 1 686 ? 30.279 0.636 -31.808 1.00 73.12 686 LEU A O 1
ATOM 5478 N N . HIS A 1 687 ? 31.191 2.256 -30.555 1.00 78.69 687 HIS A N 1
ATOM 5479 C CA . HIS A 1 687 ? 32.308 1.448 -30.064 1.00 78.69 687 HIS A CA 1
ATOM 5480 C C . HIS A 1 687 ? 31.817 0.403 -29.041 1.00 78.69 687 HIS A C 1
ATOM 5482 O O . HIS A 1 687 ? 30.859 0.667 -28.316 1.00 78.69 687 HIS A O 1
ATOM 5488 N N . SER A 1 688 ? 32.493 -0.744 -28.916 1.00 75.44 688 SER A N 1
ATOM 5489 C CA . SER A 1 688 ? 32.140 -1.824 -27.968 1.00 75.44 688 SER A CA 1
ATOM 5490 C C . SER A 1 688 ? 32.005 -1.345 -26.512 1.00 75.44 688 SER A C 1
ATOM 5492 O O . SER A 1 688 ? 31.091 -1.745 -25.801 1.00 75.44 688 SER A O 1
ATOM 5494 N N . ASN A 1 689 ? 32.846 -0.393 -26.092 1.00 78.62 689 ASN A N 1
ATOM 5495 C CA . ASN A 1 689 ? 32.764 0.284 -24.783 1.00 78.62 689 ASN A CA 1
ATOM 5496 C C . ASN A 1 689 ? 31.416 0.982 -24.489 1.00 78.62 689 ASN A C 1
ATOM 5498 O O . ASN A 1 689 ? 31.175 1.383 -23.346 1.00 78.62 689 ASN A O 1
ATOM 5502 N N . ALA A 1 690 ? 30.549 1.173 -25.488 1.00 73.50 690 ALA A N 1
ATOM 5503 C CA . ALA A 1 690 ? 29.211 1.712 -25.274 1.00 73.50 690 ALA A CA 1
ATOM 5504 C C . ALA A 1 690 ? 28.361 0.790 -24.388 1.00 73.50 690 ALA A C 1
ATOM 5506 O O . ALA A 1 690 ? 27.637 1.307 -23.540 1.00 73.50 690 ALA A O 1
ATOM 5507 N N . ASP A 1 691 ? 28.510 -0.534 -24.511 1.00 72.62 691 ASP A N 1
ATOM 5508 C CA . ASP A 1 691 ? 27.824 -1.492 -23.633 1.00 72.62 691 ASP A CA 1
ATOM 5509 C C . ASP A 1 691 ? 28.308 -1.351 -22.191 1.00 72.62 691 ASP A C 1
ATOM 5511 O O . ASP A 1 691 ? 27.499 -1.176 -21.290 1.00 72.62 691 ASP A O 1
ATOM 5515 N N . ILE A 1 692 ? 29.625 -1.264 -21.974 1.00 79.06 692 ILE A N 1
ATOM 5516 C CA . ILE A 1 692 ? 30.204 -1.043 -20.637 1.00 79.06 692 ILE A CA 1
ATOM 5517 C C . ILE A 1 692 ? 29.671 0.258 -20.017 1.00 79.06 692 ILE A C 1
ATOM 5519 O O . ILE A 1 692 ? 29.351 0.322 -18.832 1.00 79.06 692 ILE A O 1
ATOM 5523 N N . THR A 1 693 ? 29.576 1.324 -20.815 1.00 77.56 693 THR A N 1
ATOM 5524 C CA . THR A 1 693 ? 29.066 2.621 -20.348 1.00 77.56 693 THR A CA 1
ATOM 5525 C C . THR A 1 693 ? 27.585 2.536 -19.991 1.00 77.56 693 THR A C 1
ATOM 5527 O O . THR A 1 693 ? 27.177 3.056 -18.952 1.00 77.56 693 THR A O 1
ATOM 5530 N N . LYS A 1 694 ? 26.790 1.868 -20.832 1.00 75.88 694 LYS A N 1
ATOM 5531 C CA . LYS A 1 694 ? 25.368 1.622 -20.605 1.00 75.88 694 LYS A CA 1
ATOM 5532 C C . LYS A 1 694 ? 25.157 0.791 -19.335 1.00 75.88 694 LYS A C 1
ATOM 5534 O O . LYS A 1 694 ? 24.426 1.234 -18.457 1.00 75.88 694 LYS A O 1
ATOM 5539 N N . ASP A 1 695 ? 25.845 -0.336 -19.195 1.00 76.06 695 ASP A N 1
ATOM 5540 C CA . ASP A 1 695 ? 25.712 -1.242 -18.051 1.00 76.06 695 ASP A CA 1
ATOM 5541 C C . ASP A 1 695 ? 26.147 -0.562 -16.742 1.00 76.06 695 ASP A C 1
ATOM 5543 O O . ASP A 1 695 ? 25.495 -0.712 -15.707 1.00 76.06 695 ASP A O 1
ATOM 5547 N N . ASN A 1 696 ? 27.191 0.276 -16.779 1.00 79.44 696 ASN A N 1
ATOM 5548 C CA . ASN A 1 696 ? 27.585 1.108 -15.638 1.00 79.44 696 ASN A CA 1
ATOM 5549 C C . ASN A 1 696 ? 26.518 2.150 -15.276 1.00 79.44 696 ASN A C 1
ATOM 5551 O O . ASN A 1 696 ? 26.264 2.393 -14.095 1.00 79.44 696 ASN A O 1
ATOM 5555 N N . GLN A 1 697 ? 25.897 2.799 -16.264 1.00 77.00 697 GLN A N 1
ATOM 5556 C CA . GLN A 1 697 ? 24.809 3.747 -16.011 1.00 77.00 697 GLN A CA 1
ATOM 5557 C C . GLN A 1 697 ? 23.586 3.041 -15.416 1.00 77.00 697 GLN A C 1
ATOM 5559 O O . GLN A 1 697 ? 23.055 3.511 -14.411 1.00 77.00 697 GLN A O 1
ATOM 5564 N N . GLU A 1 698 ? 23.184 1.899 -15.975 1.00 73.88 698 GLU A N 1
ATOM 5565 C CA . GLU A 1 698 ? 22.074 1.082 -15.473 1.00 73.88 698 GLU A CA 1
ATOM 5566 C C . GLU A 1 698 ? 22.352 0.566 -14.054 1.00 73.88 698 GLU A C 1
ATOM 5568 O O . GLU A 1 698 ? 21.484 0.653 -13.185 1.00 73.88 698 GLU A O 1
ATOM 5573 N N . THR A 1 699 ? 23.582 0.127 -13.773 1.00 78.38 699 THR A N 1
ATOM 5574 C CA . THR A 1 699 ? 24.000 -0.312 -12.433 1.00 78.38 699 THR A CA 1
ATOM 5575 C C . THR A 1 699 ? 23.936 0.833 -11.424 1.00 78.38 699 THR A C 1
ATOM 5577 O O . THR A 1 699 ? 23.359 0.677 -10.351 1.00 78.38 699 THR A O 1
ATOM 5580 N N . ASN A 1 700 ? 24.457 2.015 -11.762 1.00 77.50 700 ASN A N 1
ATOM 5581 C CA . ASN A 1 700 ? 24.394 3.181 -10.875 1.00 77.50 700 ASN A CA 1
ATOM 5582 C C . ASN A 1 700 ? 22.951 3.634 -10.614 1.00 77.50 700 ASN A C 1
ATOM 5584 O O . ASN A 1 700 ? 22.610 3.998 -9.487 1.00 77.50 700 ASN A O 1
ATOM 5588 N N . GLN A 1 701 ? 22.087 3.581 -11.631 1.00 76.38 701 GLN A N 1
ATOM 5589 C CA . GLN A 1 701 ? 20.658 3.847 -11.464 1.00 76.38 701 GLN A CA 1
ATOM 5590 C C . GLN A 1 701 ? 20.004 2.817 -10.537 1.00 76.38 701 GLN A C 1
ATOM 5592 O O . GLN A 1 701 ? 19.280 3.196 -9.617 1.00 76.38 701 GLN A O 1
ATOM 5597 N N . LEU A 1 702 ? 20.308 1.530 -10.716 1.00 76.44 702 LEU A N 1
ATOM 5598 C CA . LEU A 1 702 ? 19.811 0.443 -9.873 1.00 76.44 702 LEU A CA 1
ATOM 5599 C C . LEU A 1 702 ? 20.251 0.599 -8.412 1.00 76.44 702 LEU A C 1
ATOM 5601 O O . LEU A 1 702 ? 19.428 0.437 -7.506 1.00 76.44 702 LEU A O 1
ATOM 5605 N N . LEU A 1 703 ? 21.517 0.943 -8.162 1.00 76.38 703 LEU A N 1
ATOM 5606 C CA . LEU A 1 703 ? 22.028 1.213 -6.814 1.00 76.38 703 LEU A CA 1
ATOM 5607 C C . LEU A 1 703 ? 21.345 2.442 -6.204 1.00 76.38 703 LEU A C 1
ATOM 5609 O O . LEU A 1 703 ? 20.873 2.379 -5.069 1.00 76.38 703 LEU A O 1
ATOM 5613 N N . GLY A 1 704 ? 21.195 3.522 -6.975 1.00 75.44 704 GLY A N 1
ATOM 5614 C CA . GLY A 1 704 ? 20.475 4.724 -6.553 1.00 75.44 704 GLY A CA 1
ATOM 5615 C C . GLY A 1 704 ? 19.024 4.435 -6.158 1.00 75.44 704 GLY A C 1
ATOM 5616 O O . GLY A 1 704 ? 18.571 4.860 -5.095 1.00 75.44 704 GLY A O 1
ATOM 5617 N N . TRP A 1 705 ? 18.306 3.645 -6.957 1.00 74.25 705 TRP A N 1
ATOM 5618 C CA . TRP A 1 705 ? 16.947 3.202 -6.638 1.00 74.25 705 TRP A CA 1
ATOM 5619 C C . TRP A 1 705 ? 16.895 2.263 -5.435 1.00 74.25 705 TRP A C 1
ATOM 5621 O O . TRP A 1 705 ? 15.976 2.363 -4.625 1.00 74.25 705 TRP A O 1
ATOM 5631 N N . SER A 1 706 ? 17.889 1.391 -5.268 1.00 74.62 706 SER A N 1
ATOM 5632 C CA . SER A 1 706 ? 17.991 0.509 -4.102 1.00 74.62 706 SER A CA 1
ATOM 5633 C C . SER A 1 706 ? 18.218 1.301 -2.811 1.00 74.62 706 SER A C 1
ATOM 5635 O O . SER A 1 706 ? 17.600 1.004 -1.792 1.00 74.62 706 SER A O 1
ATOM 5637 N N . ILE A 1 707 ? 19.030 2.362 -2.849 1.00 75.44 707 ILE A N 1
ATOM 5638 C CA . ILE A 1 707 ? 19.192 3.303 -1.728 1.00 75.44 707 ILE A CA 1
ATOM 5639 C C . ILE A 1 707 ? 17.892 4.078 -1.482 1.00 75.44 707 ILE A C 1
ATOM 5641 O O . ILE A 1 707 ? 17.482 4.251 -0.331 1.00 75.44 707 ILE A O 1
ATOM 5645 N N . ALA A 1 708 ? 17.226 4.533 -2.547 1.00 72.06 708 ALA A N 1
ATOM 5646 C CA . ALA A 1 708 ? 15.951 5.235 -2.443 1.00 72.06 708 ALA A CA 1
ATOM 5647 C C . ALA A 1 708 ? 14.867 4.357 -1.789 1.00 72.06 708 ALA A C 1
ATOM 5649 O O . ALA A 1 708 ? 14.084 4.850 -0.977 1.00 72.06 708 ALA A O 1
ATOM 5650 N N . HIS A 1 709 ? 14.875 3.054 -2.079 1.00 71.50 709 HIS A N 1
ATOM 5651 C CA . HIS A 1 709 ? 13.974 2.056 -1.503 1.00 71.50 709 HIS A CA 1
ATOM 5652 C C . HIS A 1 709 ? 14.191 1.824 0.001 1.00 71.50 709 HIS A C 1
ATOM 5654 O O . HIS A 1 709 ? 13.238 1.527 0.718 1.00 71.50 709 HIS A O 1
ATOM 5660 N N . LEU A 1 710 ? 15.415 1.990 0.513 1.00 68.06 710 LEU A N 1
ATOM 5661 C CA . LEU A 1 710 ? 15.693 1.841 1.945 1.00 68.06 710 LEU A CA 1
ATOM 5662 C C . LEU A 1 710 ? 15.054 2.972 2.773 1.00 68.06 710 LEU A C 1
ATOM 5664 O O . LEU A 1 710 ? 15.159 4.159 2.441 1.00 68.06 710 LEU A O 1
ATOM 5668 N N . THR A 1 711 ? 14.415 2.593 3.887 1.00 59.66 711 THR A N 1
ATOM 5669 C CA . THR A 1 711 ? 13.690 3.501 4.789 1.00 59.66 711 THR A CA 1
ATOM 5670 C C . THR A 1 711 ? 14.629 4.487 5.495 1.00 59.66 711 THR A C 1
ATOM 5672 O O . THR A 1 711 ? 15.815 4.227 5.692 1.00 59.66 711 THR A O 1
ATOM 5675 N N . GLN A 1 712 ? 14.102 5.634 5.939 1.00 47.66 712 GLN A N 1
ATOM 5676 C CA . GLN A 1 712 ? 14.884 6.649 6.666 1.00 47.66 712 GLN A CA 1
ATOM 5677 C C . GLN A 1 712 ? 15.539 6.114 7.959 1.00 47.66 712 GLN A C 1
ATOM 5679 O O . GLN A 1 712 ? 16.610 6.588 8.334 1.00 47.66 712 GLN A O 1
ATOM 5684 N N . ALA A 1 713 ? 14.959 5.094 8.606 1.00 42.59 713 ALA A N 1
ATOM 5685 C CA . ALA A 1 713 ? 15.561 4.418 9.760 1.00 42.59 713 ALA A CA 1
ATOM 5686 C C . ALA A 1 713 ? 16.853 3.653 9.398 1.00 42.59 713 ALA A C 1
ATOM 5688 O O . ALA A 1 713 ? 17.789 3.614 10.200 1.00 42.59 713 ALA A O 1
ATOM 5689 N N . ASP A 1 714 ? 16.932 3.117 8.174 1.00 44.34 714 ASP A N 1
ATOM 5690 C CA . ASP A 1 714 ? 18.144 2.508 7.613 1.00 44.34 714 ASP A CA 1
ATOM 5691 C C . ASP A 1 714 ? 19.161 3.569 7.155 1.00 44.34 714 ASP A C 1
ATOM 5693 O O . ASP A 1 714 ? 20.367 3.340 7.258 1.00 44.34 714 ASP A O 1
ATOM 5697 N N . ARG A 1 715 ? 18.699 4.756 6.729 1.00 42.91 715 ARG A N 1
ATOM 5698 C CA . ARG A 1 715 ? 19.568 5.891 6.348 1.00 42.91 715 ARG A CA 1
ATOM 5699 C C . ARG A 1 715 ? 20.204 6.603 7.553 1.00 42.91 715 ARG A C 1
ATOM 5701 O O . ARG A 1 715 ? 21.329 7.078 7.454 1.00 42.91 715 ARG A O 1
ATOM 5708 N N . GLY A 1 716 ? 19.498 6.683 8.686 1.00 34.97 716 GLY A N 1
ATOM 5709 C CA . GLY A 1 716 ? 19.881 7.499 9.849 1.00 34.97 716 GLY A CA 1
ATOM 5710 C C . GLY A 1 716 ? 20.799 6.836 10.884 1.00 34.97 716 GLY A C 1
ATOM 5711 O O . GLY A 1 716 ? 21.443 7.538 11.660 1.00 34.97 716 GLY A O 1
ATOM 5712 N N . ARG A 1 717 ? 20.938 5.502 10.908 1.00 35.75 717 ARG A N 1
ATOM 5713 C CA . ARG A 1 717 ? 21.825 4.802 11.873 1.00 35.75 717 ARG A CA 1
ATOM 5714 C C . ARG A 1 717 ? 23.322 4.870 11.525 1.00 35.75 717 ARG A C 1
ATOM 5716 O O . ARG A 1 717 ? 24.113 4.094 12.054 1.00 35.75 717 ARG A O 1
ATOM 5723 N N . GLY A 1 718 ? 23.712 5.769 10.626 1.00 36.28 718 GLY A N 1
ATOM 5724 C CA . GLY A 1 718 ? 25.035 5.811 10.018 1.00 36.28 718 GLY A CA 1
ATOM 5725 C C . GLY A 1 718 ? 25.669 7.195 9.993 1.00 36.28 718 GLY A C 1
ATOM 5726 O O . GLY A 1 718 ? 26.246 7.555 8.977 1.00 36.28 718 GLY A O 1
ATOM 5727 N N . GLN A 1 719 ? 25.691 7.935 11.106 1.00 31.58 719 GLN A N 1
ATOM 5728 C CA . GLN A 1 719 ? 26.928 8.675 11.388 1.00 31.58 719 GLN A CA 1
ATOM 5729 C C . GLN A 1 719 ? 27.995 7.631 11.741 1.00 31.58 719 GLN A C 1
ATOM 5731 O O . GLN A 1 719 ? 28.306 7.380 12.903 1.00 31.58 719 GLN A O 1
ATOM 5736 N N . VAL A 1 720 ? 28.517 6.951 10.717 1.00 36.03 720 VAL A N 1
ATOM 5737 C CA . VAL A 1 720 ? 29.773 6.226 10.854 1.00 36.03 720 VAL A CA 1
ATOM 5738 C C . VAL A 1 720 ? 30.826 7.316 10.914 1.00 36.03 720 VAL A C 1
ATOM 5740 O O . VAL A 1 720 ? 31.152 7.940 9.908 1.00 36.03 720 VAL A O 1
ATOM 5743 N N . THR A 1 721 ? 31.298 7.607 12.123 1.00 29.83 721 THR A N 1
ATOM 5744 C CA . THR A 1 721 ? 32.495 8.416 12.304 1.00 29.83 721 THR A CA 1
ATOM 5745 C C . THR A 1 721 ? 33.598 7.817 11.433 1.00 29.83 721 THR A C 1
ATOM 5747 O O . THR A 1 721 ? 33.826 6.602 11.437 1.00 29.83 721 THR A O 1
ATOM 5750 N N . SER A 1 722 ? 34.247 8.679 10.656 1.00 34.91 722 SER A N 1
ATOM 5751 C CA . SER A 1 722 ? 35.223 8.386 9.596 1.00 34.91 722 SER A CA 1
ATOM 5752 C C . SER A 1 722 ? 36.354 7.417 9.980 1.00 34.91 722 SER A C 1
ATOM 5754 O O . SER A 1 722 ? 37.018 6.878 9.105 1.00 34.91 722 SER A O 1
ATOM 5756 N N . GLY A 1 723 ? 36.547 7.125 11.269 1.00 31.77 723 GLY A N 1
ATOM 5757 C CA . GLY A 1 723 ? 37.542 6.172 11.766 1.00 31.77 723 GLY A CA 1
ATOM 5758 C C . GLY A 1 723 ? 37.146 4.687 11.747 1.00 31.77 723 GLY A C 1
ATOM 5759 O O . GLY A 1 723 ? 38.018 3.850 11.959 1.00 31.77 723 GLY A O 1
ATOM 5760 N N . LYS A 1 724 ? 35.873 4.313 11.520 1.00 32.25 724 LYS A N 1
ATOM 5761 C CA . LYS A 1 724 ? 35.434 2.896 11.601 1.00 32.25 724 LYS A CA 1
ATOM 5762 C C . LYS A 1 724 ? 35.241 2.175 10.262 1.00 32.25 724 LYS A C 1
ATOM 5764 O O . LYS A 1 724 ? 35.125 0.954 10.273 1.00 32.25 724 LYS A O 1
ATOM 5769 N N . GLN A 1 725 ? 35.260 2.868 9.121 1.00 35.09 725 GLN A N 1
ATOM 5770 C CA . GLN A 1 725 ? 35.150 2.214 7.804 1.00 35.09 725 GLN A CA 1
ATOM 5771 C C . GLN A 1 725 ? 36.397 1.388 7.450 1.00 35.09 725 GLN A C 1
ATOM 5773 O O . GLN A 1 725 ? 36.258 0.274 6.950 1.00 35.09 725 GLN A O 1
ATOM 5778 N N . GLY A 1 726 ? 37.597 1.840 7.840 1.00 33.09 726 GLY A N 1
ATOM 5779 C CA . GLY A 1 726 ? 38.835 1.060 7.681 1.00 33.09 726 GLY A CA 1
ATOM 5780 C C . GLY A 1 726 ? 38.853 -0.261 8.469 1.00 33.09 726 GLY A C 1
ATOM 5781 O O . GLY A 1 726 ? 39.539 -1.202 8.082 1.00 33.09 726 GLY A O 1
ATOM 5782 N N . GLN A 1 727 ? 38.049 -0.379 9.535 1.00 32.06 727 GLN A N 1
ATOM 5783 C CA . GLN A 1 727 ? 37.898 -1.624 10.303 1.00 32.06 727 GLN A CA 1
ATOM 5784 C C . GLN A 1 727 ? 36.908 -2.626 9.683 1.00 32.06 727 GLN A C 1
ATOM 5786 O O . GLN A 1 727 ? 36.899 -3.793 10.073 1.00 32.06 727 GLN A O 1
ATOM 5791 N N . VAL A 1 728 ? 36.062 -2.203 8.737 1.00 34.56 728 VAL A N 1
ATOM 5792 C CA . VAL A 1 728 ? 35.116 -3.110 8.061 1.00 34.56 728 VAL A CA 1
ATOM 5793 C C . VAL A 1 728 ? 35.831 -3.902 6.964 1.00 34.56 728 VAL A C 1
ATOM 5795 O O . VAL A 1 728 ? 35.601 -5.105 6.862 1.00 34.56 728 VAL A O 1
ATOM 5798 N N . CYS A 1 729 ? 36.780 -3.286 6.245 1.00 34.88 729 CYS A N 1
ATOM 5799 C CA . CYS A 1 729 ? 37.668 -4.015 5.332 1.00 34.88 729 CYS A CA 1
ATOM 5800 C C . CYS A 1 729 ? 38.538 -5.045 6.068 1.00 34.88 729 CYS A C 1
ATOM 5802 O O . CYS A 1 729 ? 38.719 -6.147 5.565 1.00 34.88 729 CYS A O 1
ATOM 5804 N N . SER A 1 730 ? 39.026 -4.746 7.280 1.00 31.47 730 SER A N 1
ATOM 5805 C CA . SER A 1 730 ? 39.845 -5.703 8.039 1.00 31.47 730 SER A CA 1
ATOM 5806 C C . SER A 1 730 ? 39.041 -6.835 8.687 1.00 31.47 730 SER A C 1
ATOM 5808 O O . SER A 1 730 ? 39.561 -7.936 8.834 1.00 31.47 730 SER A O 1
ATOM 5810 N N . ARG A 1 731 ? 37.756 -6.629 9.015 1.00 31.28 731 ARG A N 1
ATOM 5811 C CA . ARG A 1 731 ? 36.868 -7.710 9.491 1.00 31.28 731 ARG A CA 1
ATOM 5812 C C . ARG A 1 731 ? 36.404 -8.674 8.398 1.00 31.28 731 ARG A C 1
ATOM 5814 O O . ARG A 1 731 ? 35.952 -9.756 8.741 1.00 31.28 731 ARG A O 1
ATOM 5821 N N . PHE A 1 732 ? 36.534 -8.310 7.123 1.00 34.62 732 PHE A N 1
ATOM 5822 C CA . PHE A 1 732 ? 36.360 -9.232 5.992 1.00 34.62 732 PHE A CA 1
ATOM 5823 C C . PHE A 1 732 ? 37.547 -10.190 5.806 1.00 34.62 732 PHE A C 1
ATOM 5825 O O . PHE A 1 732 ? 37.435 -11.174 5.082 1.00 34.62 732 PHE A O 1
ATOM 5832 N N . ILE A 1 733 ? 38.691 -9.887 6.428 1.00 36.12 733 ILE A N 1
ATOM 5833 C CA . ILE A 1 733 ? 39.947 -10.638 6.283 1.00 36.12 733 ILE A CA 1
ATOM 5834 C C . ILE A 1 733 ? 40.101 -11.707 7.390 1.00 36.12 733 ILE A C 1
ATOM 5836 O O . ILE A 1 733 ? 41.001 -12.541 7.298 1.00 36.12 733 ILE A O 1
ATOM 5840 N N . GLY A 1 734 ? 39.222 -11.708 8.403 1.00 25.14 734 GLY A N 1
ATOM 5841 C CA . GLY A 1 734 ? 39.232 -12.648 9.534 1.00 25.14 734 GLY A CA 1
ATOM 5842 C C . GLY A 1 734 ? 38.436 -13.920 9.296 1.00 25.14 734 GLY A C 1
ATOM 5843 O O . GLY A 1 734 ? 37.238 -13.787 8.964 1.00 25.14 734 GLY A O 1
#